Protein AF-A0A7J2HT95-F1 (afdb_monomer_lite)

Sequence (669 aa):
RRLGELGVVHLRRLGDEDARRFREAEAEKLRELEGLADRLIRLWRELSRLGAAGGEDAYRRYAEAKDEVDELRRRRAELQKLERTLAGLRAMGEEEIPAIGRLNELFSLLVIAPSRELKKLRELASRKNLIVRSAEISGDERLVHILGLSDELDEARLLLSSVYHQEISLPSDLPRRVEEALSRVRMELERVEGELRSLEEELERLRDRIIGFSREDSSRTRALEKLGEQALELCRGVSAEPTEGVEELDLEEASRLLEELSRDYRSIRRRIGEARRRREELERIIGVVGRLLEAGVEEVEAGEYENLCVISGRIEEGRIEDFERGVSGKPVASRIVRLGGGEAFLTIACLKEDSRWILNRLKVLGFEDLTQLFSRLGGDLHALSKRISMELEAAKAEEEAALAELEDFEKRNAARIAAIARTIRINLGIEEALMNTLRSEDLRIIQGWVSAEKIPLLREELEKLGRRFRGGLAYRLEEPSREEEAPTILRNPKLFKIFESIVAQYGWPGYREVDPTIISGILWTLMFGFMFPDFGQGLVIAGLGAFLAYRYRGRLLGMSSRKVGKLMIRLGVSAAIFGLLFGEFFLMEVRPLIPNLRPGWLEDPAGAVWLLKTAIFFGAAQIILGMAISTWNELRHGDRAEALLAHHGLAGIAAFLGFILTAFHFLGV

Foldseek 3Di:
DDDDDDDPPDPDDDDPVNVVVVVVVVVVVVVVVVVVVVVVVVVVVVVCVVDDPPQVVLVVVLVVLVVVLVVLVVVLVVLVVVLLQLVLCVQLVHFWDDDAAADDFKHKWKKKAFQVCVVVLVVVQVVDVKDWTWGDRDDRIIIIMIMDTNVCVVVNVVSCVVGDIDTDDDDPPADGTSVRSSVVSVVVSVVSVVSSVVSVVSSVVSCCVNPLWDQDDCPVLVVLVVLLVLLVVVCVLLVFDQDPDDDQDDLVRLSVVSVVLSVVLVVLVVLLVVLVVLLVVLVVVLVVLVLCVVLVAFWDDFQDDPFKGKWKWKAFQVCVVVLVVVCPPFPKDKDWGDSDPRMIIIIIIHTPVCVVVSVVVCVVRVTDTCRVVDVVQHIGSVSVSVVSVVVSVVSVVSSVVSVVVSNVSSVVCSNVSSSSSVNSVVVSVVVVQSSVWIDHPLDIDHDDDDDPVCVVVVVVVQVVVCVVVVNSDDDDDDDDDLPDQDDADDDDDPLQVLQCVVVCVVNDDGNLADDCSVVVLVLVLQVLLLVQQAQAVLVVQLVVLCCQQPPDQDDDPNHGSNSSSSSSNSNSVSSNVSNQQQQHHPNDGHQHPPPPHGGVLVVDPVSVVVSVVVVVVSVLVVLLVQLVSVLVSCVSSVVPVCQDPPCSHPVVSVVSVVVVVVVCVVVVD

Radius of gyration: 41.13 Å; chains: 1; bounding box: 86×92×130 Å

Structure (mmCIF, N/CA/C/O backbone):
data_AF-A0A7J2HT95-F1
#
_entry.id   AF-A0A7J2HT95-F1
#
loop_
_atom_site.group_PDB
_atom_site.id
_atom_site.type_symbol
_atom_site.label_atom_id
_atom_site.label_alt_id
_atom_site.label_comp_id
_atom_site.label_asym_id
_atom_site.label_entity_id
_atom_site.label_seq_id
_atom_site.pdbx_PDB_ins_code
_atom_site.Cartn_x
_atom_site.Cartn_y
_atom_site.Cartn_z
_atom_site.occupancy
_atom_site.B_iso_or_equiv
_atom_site.auth_seq_id
_atom_site.auth_comp_id
_atom_site.auth_asym_id
_atom_site.auth_atom_id
_atom_site.pdbx_PDB_model_num
ATOM 1 N N . ARG A 1 1 ? 5.882 -19.626 -60.947 1.00 32.81 1 ARG A N 1
ATOM 2 C CA . ARG A 1 1 ? 6.297 -19.159 -62.294 1.00 32.81 1 ARG A CA 1
ATOM 3 C C . ARG A 1 1 ? 5.896 -17.691 -62.421 1.00 32.81 1 ARG A C 1
ATOM 5 O O . ARG A 1 1 ? 4.701 -17.471 -62.473 1.00 32.81 1 ARG A O 1
ATOM 12 N N . ARG A 1 2 ? 6.910 -16.801 -62.462 1.00 34.69 2 ARG A N 1
ATOM 13 C CA . ARG A 1 2 ? 6.978 -15.430 -63.039 1.00 34.69 2 ARG A CA 1
ATOM 14 C C . ARG A 1 2 ? 5.943 -14.408 -62.523 1.00 34.69 2 ARG A C 1
ATOM 16 O O . ARG A 1 2 ? 4.760 -14.678 -62.595 1.00 34.69 2 ARG A O 1
ATOM 23 N N . LEU A 1 3 ? 6.293 -13.244 -61.975 1.00 27.34 3 LEU A N 1
ATOM 24 C CA . LEU A 1 3 ? 7.326 -12.230 -62.270 1.00 27.34 3 LEU A CA 1
ATOM 25 C C . LEU A 1 3 ? 7.582 -11.450 -60.950 1.00 27.34 3 LEU A C 1
ATOM 27 O O . LEU A 1 3 ? 6.640 -11.282 -60.192 1.00 27.34 3 LEU A O 1
ATOM 31 N N . GLY A 1 4 ? 8.764 -10.990 -60.530 1.00 44.38 4 GLY A N 1
ATOM 32 C CA . GLY A 1 4 ? 9.924 -10.570 -61.307 1.00 44.38 4 GLY A CA 1
ATOM 33 C C . GLY A 1 4 ? 9.640 -9.243 -62.005 1.00 44.38 4 GLY A C 1
ATOM 34 O O . GLY A 1 4 ? 9.372 -9.316 -63.190 1.00 44.38 4 GLY A O 1
ATOM 35 N N . GLU A 1 5 ? 9.648 -8.121 -61.263 1.00 43.22 5 GLU A N 1
ATOM 36 C CA . GLU A 1 5 ? 9.724 -6.698 -61.693 1.00 43.22 5 GLU A CA 1
ATOM 37 C C . GLU A 1 5 ? 8.781 -5.800 -60.869 1.00 43.22 5 GLU A C 1
ATOM 39 O O . GLU A 1 5 ? 7.568 -5.958 -60.939 1.00 43.22 5 GLU A O 1
ATOM 44 N N . LEU A 1 6 ? 9.371 -4.890 -60.079 1.00 35.16 6 LEU A N 1
ATOM 45 C CA . LEU A 1 6 ? 8.878 -3.603 -59.536 1.00 35.16 6 LEU A CA 1
ATOM 46 C C . LEU A 1 6 ? 9.606 -3.393 -58.199 1.00 35.16 6 LEU A C 1
ATOM 48 O O . LEU A 1 6 ? 9.402 -4.139 -57.254 1.00 35.16 6 LEU A O 1
ATOM 52 N N . GLY A 1 7 ? 10.497 -2.439 -58.004 1.00 29.12 7 GLY A N 1
ATOM 53 C CA . GLY A 1 7 ? 11.024 -1.374 -58.832 1.00 29.12 7 GLY A CA 1
ATOM 54 C C . GLY A 1 7 ? 12.010 -0.649 -57.920 1.00 29.12 7 GLY A C 1
ATOM 55 O O . GLY A 1 7 ? 11.750 -0.479 -56.729 1.00 29.12 7 GLY A O 1
ATOM 56 N N . VAL A 1 8 ? 13.172 -0.299 -58.456 1.00 33.28 8 VAL A N 1
ATOM 57 C CA . VAL A 1 8 ? 14.152 0.564 -57.794 1.00 33.28 8 VAL A CA 1
ATOM 58 C C . VAL A 1 8 ? 13.407 1.766 -57.208 1.00 33.28 8 VAL A C 1
ATOM 60 O O . VAL A 1 8 ? 12.756 2.498 -57.956 1.00 33.28 8 VAL A O 1
ATOM 63 N N . VAL A 1 9 ? 13.472 1.972 -55.887 1.00 30.22 9 VAL A N 1
ATOM 64 C CA . VAL A 1 9 ? 13.009 3.224 -55.275 1.00 30.22 9 VAL A CA 1
ATOM 65 C C . VAL A 1 9 ? 13.999 4.301 -55.702 1.00 30.22 9 VAL A C 1
ATOM 67 O O . VAL A 1 9 ? 14.981 4.593 -55.025 1.00 30.22 9 VAL A O 1
ATOM 70 N N . HIS A 1 10 ? 13.761 4.868 -56.881 1.00 32.03 10 HIS A N 1
ATOM 71 C CA . HIS A 1 10 ? 14.276 6.178 -57.215 1.00 32.03 10 HIS A CA 1
ATOM 72 C C . HIS A 1 10 ? 13.620 7.159 -56.248 1.00 32.03 10 HIS A C 1
ATOM 74 O O . HIS A 1 10 ? 12.401 7.331 -56.262 1.00 32.03 10 HIS A O 1
ATOM 80 N N . LEU A 1 11 ? 14.436 7.804 -55.414 1.00 34.25 11 LEU A N 1
ATOM 81 C CA . LEU A 1 11 ? 14.065 9.040 -54.736 1.00 34.25 11 LEU A CA 1
ATOM 82 C C . LEU A 1 11 ? 13.628 10.041 -55.813 1.00 34.25 11 LEU A C 1
ATOM 84 O O . LEU A 1 11 ? 14.453 10.692 -56.456 1.00 34.25 11 LEU A O 1
ATOM 88 N N . ARG A 1 12 ? 12.321 10.113 -56.069 1.00 34.81 12 ARG A N 1
ATOM 89 C CA . ARG A 1 12 ? 11.735 11.127 -56.938 1.00 34.81 12 ARG A CA 1
ATOM 90 C C . ARG A 1 12 ? 11.827 12.439 -56.163 1.00 34.81 12 ARG A C 1
ATOM 92 O O . ARG A 1 12 ? 11.296 12.534 -55.059 1.00 34.81 12 ARG A O 1
ATOM 99 N N . ARG A 1 13 ? 12.524 13.441 -56.713 1.00 41.00 13 ARG A N 1
ATOM 100 C CA . ARG A 1 13 ? 12.376 14.829 -56.246 1.00 41.00 13 ARG A CA 1
ATOM 101 C C . ARG A 1 13 ? 10.880 15.145 -56.241 1.00 41.00 13 ARG A C 1
ATOM 103 O O . ARG A 1 13 ? 10.217 14.838 -57.234 1.00 41.00 13 ARG A O 1
ATOM 110 N N . LEU A 1 14 ? 10.379 15.703 -55.133 1.00 41.69 14 LEU A N 1
ATOM 111 C CA . LEU A 1 14 ? 9.004 16.195 -55.041 1.00 41.69 14 LEU A CA 1
ATOM 112 C C . LEU A 1 14 ? 8.687 17.001 -56.306 1.00 41.69 14 LEU A C 1
ATOM 114 O O . LEU A 1 14 ? 9.443 17.907 -56.658 1.00 41.69 14 LEU A O 1
ATOM 118 N N . GLY A 1 15 ? 7.605 16.640 -56.995 1.00 49.97 15 GLY A N 1
ATOM 119 C CA . GLY A 1 15 ? 7.097 17.442 -58.100 1.00 49.97 15 GLY A CA 1
ATOM 120 C C . GLY A 1 15 ? 6.558 18.768 -57.572 1.00 49.97 15 GLY A C 1
ATOM 121 O O . GLY A 1 15 ? 6.066 18.840 -56.443 1.00 49.97 15 GLY A O 1
ATOM 122 N N . ASP A 1 16 ? 6.626 19.815 -58.393 1.00 51.06 16 ASP A N 1
ATOM 123 C CA . ASP A 1 16 ? 6.187 21.165 -58.018 1.00 51.06 16 ASP A CA 1
ATOM 124 C C . ASP A 1 16 ? 4.715 21.225 -57.558 1.00 51.06 16 ASP A C 1
ATOM 126 O O . ASP A 1 16 ? 4.348 22.113 -56.788 1.00 51.06 16 ASP A O 1
ATOM 130 N N . GLU A 1 17 ? 3.877 20.262 -57.960 1.00 51.84 17 GLU A N 1
ATOM 131 C CA . GLU A 1 17 ? 2.484 20.135 -57.506 1.00 51.84 17 GLU A CA 1
ATOM 132 C C . GLU A 1 17 ? 2.348 19.580 -56.075 1.00 51.84 17 GLU A C 1
ATOM 134 O O . GLU A 1 17 ? 1.542 20.093 -55.297 1.00 51.84 17 GLU A O 1
ATOM 139 N N . ASP A 1 18 ? 3.171 18.606 -55.673 1.00 46.97 18 ASP A N 1
ATOM 140 C CA . ASP A 1 18 ? 3.152 18.046 -54.311 1.00 46.97 18 ASP A CA 1
ATOM 141 C C . ASP A 1 18 ? 3.734 19.045 -53.298 1.00 46.97 18 ASP A C 1
ATOM 143 O O . ASP A 1 18 ? 3.215 19.209 -52.192 1.00 46.97 18 ASP A O 1
ATOM 147 N N . ALA A 1 19 ? 4.763 19.794 -53.711 1.00 49.88 19 ALA A N 1
ATOM 148 C CA . ALA A 1 19 ? 5.327 20.899 -52.936 1.00 49.88 19 ALA A CA 1
ATOM 149 C C . ALA A 1 19 ? 4.387 22.118 -52.854 1.00 49.88 19 ALA A C 1
ATOM 151 O O . ALA A 1 19 ? 4.539 22.944 -51.951 1.00 49.88 19 ALA A O 1
ATOM 152 N N . ARG A 1 20 ? 3.435 22.261 -53.789 1.00 51.84 20 ARG A N 1
ATOM 153 C CA . ARG A 1 20 ? 2.350 23.252 -53.706 1.00 51.84 20 ARG A CA 1
ATOM 154 C C . ARG A 1 20 ? 1.270 22.819 -52.724 1.00 51.84 20 ARG A C 1
ATOM 156 O O . ARG A 1 20 ? 0.924 23.622 -51.871 1.00 51.84 20 ARG A O 1
ATOM 163 N N . ARG A 1 21 ? 0.818 21.560 -52.759 1.00 51.47 21 ARG A N 1
ATOM 164 C CA . ARG A 1 21 ? -0.173 21.042 -51.794 1.00 51.47 21 ARG A CA 1
ATOM 165 C C . ARG A 1 21 ? 0.317 21.098 -50.346 1.00 51.47 21 ARG A C 1
ATOM 167 O O . ARG A 1 21 ? -0.454 21.460 -49.465 1.00 51.47 21 ARG A O 1
ATOM 174 N N . PHE A 1 22 ? 1.595 20.797 -50.100 1.00 47.25 22 PHE A N 1
ATOM 175 C CA . PHE A 1 22 ? 2.194 20.945 -48.766 1.00 47.25 22 PHE A CA 1
ATOM 176 C C . PHE A 1 22 ? 2.246 22.411 -48.317 1.00 47.25 22 PHE A C 1
ATOM 178 O O . PHE A 1 22 ? 1.883 22.711 -47.184 1.00 47.25 22 PHE A O 1
ATOM 185 N N . ARG A 1 23 ? 2.618 23.331 -49.221 1.00 50.62 23 ARG A N 1
ATOM 186 C CA . ARG A 1 23 ? 2.626 24.776 -48.943 1.00 50.62 23 ARG A CA 1
ATOM 187 C C . ARG A 1 23 ? 1.228 25.358 -48.752 1.00 50.62 23 ARG A C 1
ATOM 189 O O . ARG A 1 23 ? 1.071 26.268 -47.952 1.00 50.62 23 ARG A O 1
ATOM 196 N N . GLU A 1 24 ? 0.219 24.850 -49.453 1.00 55.06 24 GLU A N 1
ATOM 197 C CA . GLU A 1 24 ? -1.180 25.256 -49.277 1.00 55.06 24 GLU A CA 1
ATOM 198 C C . GLU A 1 24 ? -1.747 24.756 -47.943 1.00 55.06 24 GLU A C 1
ATOM 200 O O . GLU A 1 24 ? -2.372 25.541 -47.235 1.00 55.06 24 GLU A O 1
ATOM 205 N N . ALA A 1 25 ? -1.451 23.513 -47.545 1.00 51.25 25 ALA A N 1
ATOM 206 C CA . ALA A 1 25 ? -1.837 22.973 -46.239 1.00 51.25 25 ALA A CA 1
ATOM 207 C C . ALA A 1 25 ? -1.106 23.667 -45.072 1.00 51.25 25 ALA A C 1
ATOM 209 O O . ALA A 1 25 ? -1.718 23.956 -44.044 1.00 51.25 25 ALA A O 1
ATOM 210 N N . GLU A 1 26 ? 0.185 23.989 -45.225 1.00 45.78 26 GLU A N 1
ATOM 211 C CA . GLU A 1 26 ? 0.918 24.825 -44.264 1.00 45.78 26 GLU A CA 1
ATOM 212 C C . GLU A 1 26 ? 0.378 26.253 -44.223 1.00 45.78 26 GLU A C 1
ATOM 214 O O . GLU A 1 26 ? 0.256 26.803 -43.136 1.00 45.78 26 GLU A O 1
ATOM 219 N N . ALA A 1 27 ? 0.007 26.843 -45.364 1.00 51.50 27 ALA A N 1
ATOM 220 C CA . ALA A 1 27 ? -0.571 28.183 -45.423 1.00 51.50 27 ALA A CA 1
ATOM 221 C C . ALA A 1 27 ? -1.972 28.246 -44.799 1.00 51.50 27 ALA A C 1
ATOM 223 O O . ALA A 1 27 ? -2.313 29.244 -44.169 1.00 51.50 27 ALA A O 1
ATOM 224 N N . GLU A 1 28 ? -2.786 27.201 -44.945 1.00 53.28 28 GLU A N 1
ATOM 225 C CA . GLU A 1 28 ? -4.095 27.099 -44.297 1.00 53.28 28 GLU A CA 1
ATOM 226 C C . GLU A 1 28 ? -3.943 26.956 -42.778 1.00 53.28 28 GLU A C 1
ATOM 228 O O . GLU A 1 28 ? -4.583 27.686 -42.022 1.00 53.28 28 GLU A O 1
ATOM 233 N N . LYS A 1 29 ? -2.988 26.129 -42.334 1.00 44.75 29 LYS A N 1
ATOM 234 C CA . LYS A 1 29 ? -2.607 25.995 -40.923 1.00 44.75 29 LYS A CA 1
ATOM 235 C C . LYS A 1 29 ? -2.008 27.289 -40.361 1.00 44.75 29 LYS A C 1
ATOM 237 O O . LYS A 1 29 ? -2.295 27.644 -39.222 1.00 44.75 29 LYS A O 1
ATOM 242 N N . LEU A 1 30 ? -1.243 28.037 -41.163 1.00 48.22 30 LEU A N 1
ATOM 243 C CA . LEU A 1 30 ? -0.733 29.364 -40.805 1.00 48.22 30 LEU A CA 1
ATOM 244 C C . LEU A 1 30 ? -1.866 30.378 -40.655 1.00 48.22 30 LEU A C 1
ATOM 246 O O . LEU A 1 30 ? -1.858 31.126 -39.691 1.00 48.22 30 LEU A O 1
ATOM 250 N N . ARG A 1 31 ? -2.863 30.380 -41.549 1.00 55.09 31 ARG A N 1
ATOM 251 C CA . ARG A 1 31 ? -4.038 31.263 -41.437 1.00 55.09 31 ARG A CA 1
ATOM 252 C C . ARG A 1 31 ? -4.907 30.918 -40.233 1.00 55.09 31 ARG A C 1
ATOM 254 O O . ARG A 1 31 ? -5.478 31.811 -39.612 1.00 55.09 31 ARG A O 1
ATOM 261 N N . GLU A 1 32 ? -5.014 29.638 -39.884 1.00 54.09 32 GLU A N 1
ATOM 262 C CA . GLU A 1 32 ? -5.692 29.202 -38.661 1.00 54.09 32 GLU A CA 1
ATOM 263 C C . GLU A 1 32 ? -4.936 29.664 -37.408 1.00 54.09 32 GLU A C 1
ATOM 265 O O . GLU A 1 32 ? -5.552 30.168 -36.465 1.00 54.09 32 GLU A O 1
ATOM 270 N N . LEU A 1 33 ? -3.602 29.559 -37.426 1.00 44.00 33 LEU A N 1
ATOM 271 C CA . LEU A 1 33 ? -2.714 30.062 -36.378 1.00 44.00 33 LEU A CA 1
ATOM 272 C C . LEU A 1 33 ? -2.740 31.590 -36.286 1.00 44.00 33 LEU A C 1
ATOM 274 O O . LEU A 1 33 ? -2.789 32.106 -35.178 1.00 44.00 33 LEU A O 1
ATOM 278 N N . GLU A 1 34 ? -2.789 32.310 -37.405 1.00 48.91 34 GLU A N 1
ATOM 279 C CA . GLU A 1 34 ? -2.965 33.765 -37.457 1.00 48.91 34 GLU A CA 1
ATOM 280 C C . GLU A 1 34 ? -4.345 34.165 -36.934 1.00 48.91 34 GLU A C 1
ATOM 282 O O . GLU A 1 34 ? -4.452 35.087 -36.137 1.00 48.91 34 GLU A O 1
ATOM 287 N N . GLY A 1 35 ? -5.407 33.432 -37.281 1.00 57.75 35 GLY A N 1
ATOM 288 C CA . GLY A 1 35 ? -6.755 33.678 -36.765 1.00 57.75 35 GLY A CA 1
ATOM 289 C C . GLY A 1 35 ? -6.913 33.349 -35.275 1.00 57.75 35 GLY A C 1
ATOM 290 O O . GLY A 1 35 ? -7.730 33.958 -34.579 1.00 57.75 35 GLY A O 1
ATOM 291 N N . LEU A 1 36 ? -6.157 32.379 -34.757 1.00 49.19 36 LEU A N 1
ATOM 292 C CA . LEU A 1 36 ? -6.062 32.090 -33.324 1.00 49.19 36 LEU A CA 1
ATOM 293 C C . LEU A 1 36 ? -5.195 33.121 -32.604 1.00 49.19 36 LEU A C 1
ATOM 295 O O . LEU A 1 36 ? -5.613 33.602 -31.555 1.00 49.19 36 LEU A O 1
ATOM 299 N N . ALA A 1 37 ? -4.058 33.507 -33.182 1.00 43.53 37 ALA A N 1
ATOM 300 C CA . ALA A 1 37 ? -3.187 34.557 -32.675 1.00 43.53 37 ALA A CA 1
ATOM 301 C C . ALA A 1 37 ? -3.928 35.891 -32.628 1.00 43.53 37 ALA A C 1
ATOM 303 O O . ALA A 1 37 ? -3.907 36.539 -31.599 1.00 43.53 37 ALA A O 1
ATOM 304 N N . ASP A 1 38 ? -4.694 36.259 -33.651 1.00 52.25 38 ASP A N 1
ATOM 305 C CA . ASP A 1 38 ? -5.500 37.481 -33.668 1.00 52.25 38 ASP A CA 1
ATOM 306 C C . ASP A 1 38 ? -6.632 37.472 -32.640 1.00 52.25 38 ASP A C 1
ATOM 308 O O . ASP A 1 38 ? -7.014 38.532 -32.138 1.00 52.25 38 ASP A O 1
ATOM 312 N N . ARG A 1 39 ? -7.199 36.299 -32.328 1.00 54.44 39 ARG A N 1
ATOM 313 C CA . ARG A 1 39 ? -8.204 36.146 -31.264 1.00 54.44 39 ARG A CA 1
ATOM 314 C C . ARG A 1 39 ? -7.566 36.213 -29.882 1.00 54.44 39 ARG A C 1
ATOM 316 O O . ARG A 1 39 ? -8.100 36.903 -29.024 1.00 54.44 39 ARG A O 1
ATOM 323 N N . LEU A 1 40 ? -6.410 35.578 -29.698 1.00 46.56 40 LEU A N 1
ATOM 324 C CA . LEU A 1 40 ? -5.595 35.660 -28.484 1.00 46.56 40 LEU A CA 1
ATOM 325 C C . LEU A 1 40 ? -5.057 37.070 -28.258 1.00 46.56 40 LEU A C 1
ATOM 327 O O . LEU A 1 40 ? -5.113 37.550 -27.142 1.00 46.56 40 LEU A O 1
ATOM 331 N N . ILE A 1 41 ? -4.611 37.760 -29.303 1.00 49.78 41 ILE A N 1
ATOM 332 C CA . ILE A 1 41 ? -4.126 39.141 -29.269 1.00 49.78 41 ILE A CA 1
ATOM 333 C C . ILE A 1 41 ? -5.286 40.103 -29.017 1.00 49.78 41 ILE A C 1
ATOM 335 O O . ILE A 1 41 ? -5.093 41.102 -28.332 1.00 49.78 41 ILE A O 1
ATOM 339 N N . ARG A 1 42 ? -6.494 39.832 -29.529 1.00 48.28 42 ARG A N 1
ATOM 340 C CA . ARG A 1 42 ? -7.694 40.617 -29.191 1.00 48.28 42 ARG A CA 1
ATOM 341 C C . ARG A 1 42 ? -8.119 40.415 -27.741 1.00 48.28 42 ARG A C 1
ATOM 343 O O . ARG A 1 42 ? -8.266 41.414 -27.049 1.00 48.28 42 ARG A O 1
ATOM 350 N N . LEU A 1 43 ? -8.216 39.169 -27.277 1.00 48.94 43 LEU A N 1
ATOM 351 C CA . LEU A 1 43 ? -8.476 38.833 -25.872 1.00 48.94 43 LEU A CA 1
ATOM 352 C C . LEU A 1 43 ? -7.414 39.437 -24.954 1.00 48.94 43 LEU A C 1
ATOM 354 O O . LEU A 1 43 ? -7.744 40.074 -23.964 1.00 48.94 43 LEU A O 1
ATOM 358 N N . TRP A 1 44 ? -6.143 39.309 -25.326 1.00 46.06 44 TRP A N 1
ATOM 359 C CA . TRP A 1 44 ? -5.022 39.888 -24.603 1.00 46.06 44 TRP A CA 1
ATOM 360 C C . TRP A 1 44 ? -5.094 41.412 -24.610 1.00 46.06 44 TRP A C 1
ATOM 362 O O . TRP A 1 44 ? -5.020 41.986 -23.545 1.00 46.06 44 TRP A O 1
ATOM 372 N N . ARG A 1 45 ? -5.360 42.094 -25.734 1.00 45.06 45 ARG A N 1
ATOM 373 C CA . ARG A 1 45 ? -5.535 43.564 -25.763 1.00 45.06 45 ARG A CA 1
ATOM 374 C C . ARG A 1 45 ? -6.753 44.046 -24.977 1.00 45.06 45 ARG A C 1
ATOM 376 O O . ARG A 1 45 ? -6.696 45.138 -24.415 1.00 45.06 45 ARG A O 1
ATOM 383 N N . GLU A 1 46 ? -7.847 43.290 -24.962 1.00 45.88 46 GLU A N 1
ATOM 384 C CA . GLU A 1 46 ? -9.033 43.590 -24.150 1.00 45.88 46 GLU A CA 1
ATOM 385 C C . GLU A 1 46 ? -8.734 43.419 -22.652 1.00 45.88 46 GLU A C 1
ATOM 387 O O . GLU A 1 46 ? -9.102 44.290 -21.865 1.00 45.88 46 GLU A O 1
ATOM 392 N N . LEU A 1 47 ? -7.956 42.398 -22.278 1.00 42.69 47 LEU A N 1
ATOM 393 C CA . LEU A 1 47 ? -7.442 42.180 -20.919 1.00 42.69 47 LEU A CA 1
ATOM 394 C C . LEU A 1 47 ? -6.371 43.218 -20.517 1.00 42.69 47 LEU A C 1
ATOM 396 O O . LEU A 1 47 ? -6.405 43.753 -19.412 1.00 42.69 47 LEU A O 1
ATOM 400 N N . SER A 1 48 ? -5.457 43.587 -21.419 1.00 39.09 48 SER A N 1
ATOM 401 C CA . SER A 1 48 ? -4.395 44.580 -21.197 1.00 39.09 48 SER A CA 1
ATOM 402 C C . SER A 1 48 ? -4.951 45.994 -21.042 1.00 39.09 48 SER A C 1
ATOM 404 O O . SER A 1 48 ? -4.410 46.782 -20.265 1.00 39.09 48 SER A O 1
ATOM 406 N N . ARG A 1 49 ? -6.050 46.323 -21.739 1.00 41.41 49 ARG A N 1
ATOM 407 C CA . ARG A 1 49 ? -6.760 47.604 -21.584 1.00 41.41 49 ARG A CA 1
ATOM 408 C C . ARG A 1 49 ? -7.402 47.772 -20.208 1.00 41.41 49 ARG A C 1
ATOM 410 O O . ARG A 1 49 ? -7.592 48.910 -19.793 1.00 41.41 49 ARG A O 1
ATOM 417 N N . LEU A 1 50 ? -7.710 46.675 -19.517 1.00 40.91 50 LEU A N 1
ATOM 418 C CA . LEU A 1 50 ? -8.278 46.692 -18.170 1.00 40.91 50 LEU A CA 1
ATOM 419 C C . LEU A 1 50 ? -7.218 46.697 -17.054 1.00 40.91 50 LEU A C 1
ATOM 421 O O . LEU A 1 50 ? -7.598 46.888 -15.902 1.00 40.91 50 LEU A O 1
ATOM 425 N N . GLY A 1 51 ? -5.910 46.571 -17.345 1.00 49.34 51 GLY A N 1
ATOM 426 C CA . GLY A 1 51 ? -4.941 46.542 -16.241 1.00 49.34 51 GLY A CA 1
ATOM 427 C C . GLY A 1 51 ? -3.432 46.458 -16.485 1.00 49.34 51 GLY A C 1
ATOM 428 O O . GLY A 1 51 ? -2.745 46.147 -15.518 1.00 49.34 51 GLY A O 1
ATOM 429 N N . ALA A 1 52 ? -2.843 46.713 -17.664 1.00 41.25 52 ALA A N 1
ATOM 430 C CA . ALA A 1 52 ? -1.377 46.580 -17.756 1.00 41.25 52 ALA A CA 1
ATOM 431 C C . ALA A 1 52 ? -0.682 47.445 -18.817 1.00 41.25 52 ALA A C 1
ATOM 433 O O . ALA A 1 52 ? -0.431 47.005 -19.933 1.00 41.25 52 ALA A O 1
ATOM 434 N N . ALA A 1 53 ? -0.232 48.631 -18.403 1.00 41.34 53 ALA A N 1
ATOM 435 C CA . ALA A 1 53 ? 0.934 49.297 -18.995 1.00 41.34 53 ALA A CA 1
ATOM 436 C C . ALA A 1 53 ? 2.248 48.967 -18.238 1.00 41.34 53 ALA A C 1
ATOM 438 O O . ALA A 1 53 ? 3.256 49.621 -18.466 1.00 41.34 53 ALA A O 1
ATOM 439 N N . GLY A 1 54 ? 2.248 47.979 -17.325 1.00 47.19 54 GLY A N 1
ATOM 440 C CA . GLY A 1 54 ? 3.399 47.646 -16.461 1.00 47.19 54 GLY A CA 1
ATOM 441 C C . GLY A 1 54 ? 3.780 46.159 -16.384 1.00 47.19 54 GLY A C 1
ATOM 442 O O . GLY A 1 54 ? 4.530 45.778 -15.490 1.00 47.19 54 GLY A O 1
ATOM 443 N N . GLY A 1 55 ? 3.241 45.305 -17.265 1.00 51.59 55 GLY A N 1
ATOM 444 C CA . GLY A 1 55 ? 3.448 43.846 -17.221 1.00 51.59 55 GLY A CA 1
ATOM 445 C C . GLY A 1 55 ? 4.758 43.351 -17.850 1.00 51.59 55 GLY A C 1
ATOM 446 O O . GLY A 1 55 ? 5.313 42.359 -17.383 1.00 51.59 55 GLY A O 1
ATOM 447 N N . GLU A 1 56 ? 5.286 44.043 -18.867 1.00 50.47 56 GLU A N 1
ATOM 448 C CA . GLU A 1 56 ? 6.548 43.653 -19.525 1.00 50.47 56 GLU A CA 1
ATOM 449 C C . GLU A 1 56 ? 7.761 43.801 -18.595 1.00 50.47 56 GLU A C 1
ATOM 451 O O . GLU A 1 56 ? 8.603 42.902 -18.538 1.00 50.47 56 GLU A O 1
ATOM 456 N N . ASP A 1 57 ? 7.820 44.881 -17.812 1.00 54.78 57 ASP A N 1
ATOM 457 C CA . ASP A 1 57 ? 8.901 45.109 -16.846 1.00 54.78 57 ASP A CA 1
ATOM 458 C C . ASP A 1 57 ? 8.840 44.116 -15.675 1.00 54.78 57 ASP A C 1
ATOM 460 O O . ASP A 1 57 ? 9.871 43.635 -15.205 1.00 54.78 57 ASP A O 1
ATOM 464 N N . ALA A 1 58 ? 7.631 43.747 -15.238 1.00 57.84 58 ALA A N 1
ATOM 465 C CA . ALA A 1 58 ? 7.439 42.773 -14.167 1.00 57.84 58 ALA A CA 1
ATOM 466 C C . ALA A 1 58 ? 7.875 41.360 -14.591 1.00 57.84 58 ALA A C 1
ATOM 468 O O . ALA A 1 58 ? 8.553 40.682 -13.823 1.00 57.84 58 ALA A O 1
ATOM 469 N N . TYR A 1 59 ? 7.546 40.928 -15.815 1.00 52.44 59 TYR A N 1
ATOM 470 C CA . TYR A 1 59 ? 7.976 39.624 -16.333 1.00 52.44 59 TYR A CA 1
ATOM 471 C C . TYR A 1 59 ? 9.493 39.543 -16.527 1.00 52.44 59 TYR A C 1
ATOM 473 O O . TYR A 1 59 ? 10.100 38.529 -16.182 1.00 52.44 59 TYR A O 1
ATOM 481 N N . ARG A 1 60 ? 10.121 40.619 -17.022 1.00 61.38 60 ARG A N 1
ATOM 482 C CA . ARG A 1 60 ? 11.583 40.688 -17.135 1.00 61.38 60 ARG A CA 1
ATOM 483 C C . ARG A 1 60 ? 12.248 40.550 -15.763 1.00 61.38 60 ARG A C 1
ATOM 485 O O . ARG A 1 60 ? 13.111 39.694 -15.604 1.00 61.38 60 ARG A O 1
ATOM 492 N N . ARG A 1 61 ? 11.765 41.295 -14.760 1.00 80.00 61 ARG A N 1
ATOM 493 C CA . ARG A 1 61 ? 12.268 41.186 -13.382 1.00 80.00 61 ARG A CA 1
ATOM 494 C C . ARG A 1 61 ? 12.009 39.805 -12.772 1.00 80.00 61 ARG A C 1
ATOM 496 O O . ARG A 1 61 ? 12.845 39.315 -12.028 1.00 80.00 61 ARG A O 1
ATOM 503 N N . TYR A 1 62 ? 10.890 39.158 -13.097 1.00 69.56 62 TYR A N 1
ATOM 504 C CA . TYR A 1 62 ? 10.598 37.795 -12.643 1.00 69.56 62 TYR A CA 1
ATOM 505 C C . TYR A 1 62 ? 11.581 36.766 -13.212 1.00 69.56 62 TYR A C 1
ATOM 507 O O . TYR A 1 62 ? 12.037 35.897 -12.475 1.00 69.56 62 TYR A O 1
ATOM 515 N N . ALA A 1 63 ? 11.925 36.860 -14.500 1.00 60.31 63 ALA A N 1
ATOM 516 C CA . ALA A 1 63 ? 12.925 35.983 -15.106 1.00 60.31 63 ALA A CA 1
ATOM 517 C C . ALA A 1 63 ? 14.313 36.193 -14.475 1.00 60.31 63 ALA A C 1
ATOM 519 O O . ALA A 1 63 ? 14.939 35.224 -14.060 1.00 60.31 63 ALA A O 1
ATOM 520 N N . GLU A 1 64 ? 14.732 37.452 -14.307 1.00 73.75 64 GLU A N 1
ATOM 521 C CA . GLU A 1 64 ? 16.001 37.811 -13.655 1.00 73.75 64 GLU A CA 1
ATOM 522 C C . GLU A 1 64 ? 16.062 37.314 -12.200 1.00 73.75 64 GLU A C 1
ATOM 524 O O . GLU A 1 64 ? 17.006 36.630 -11.817 1.00 73.75 64 GLU A O 1
ATOM 529 N N . ALA A 1 65 ? 15.019 37.568 -11.402 1.00 78.88 65 ALA A N 1
ATOM 530 C CA . ALA A 1 65 ? 14.953 37.119 -10.010 1.00 78.88 65 ALA A CA 1
ATOM 531 C C . ALA A 1 65 ? 14.911 35.585 -9.887 1.00 78.88 65 ALA A C 1
ATOM 533 O O . ALA A 1 65 ? 15.410 35.022 -8.914 1.00 78.88 65 ALA A O 1
ATOM 534 N N . LYS A 1 66 ? 14.328 34.884 -10.867 1.00 72.38 66 LYS A N 1
ATOM 535 C CA . LYS A 1 66 ? 14.312 33.418 -10.898 1.00 72.38 66 LYS A CA 1
ATOM 536 C C . LYS A 1 66 ? 15.712 32.859 -11.148 1.00 72.38 66 LYS A C 1
ATOM 538 O O . LYS A 1 66 ? 16.114 31.931 -10.448 1.00 72.38 66 LYS A O 1
ATOM 543 N N . ASP A 1 67 ? 16.442 33.442 -12.092 1.00 69.38 67 ASP A N 1
ATOM 544 C CA . ASP A 1 67 ? 17.824 33.059 -12.375 1.00 69.38 67 ASP A CA 1
ATOM 545 C C . ASP A 1 67 ? 18.732 33.336 -11.156 1.00 69.38 67 ASP A C 1
ATOM 547 O O . ASP A 1 67 ? 19.520 32.470 -10.771 1.00 69.38 67 ASP A O 1
ATOM 551 N N . GLU A 1 68 ? 18.545 34.476 -10.472 1.00 82.69 68 GLU A N 1
ATOM 552 C CA . GLU A 1 68 ? 19.229 34.810 -9.208 1.00 82.69 68 GLU A CA 1
ATOM 553 C C . GLU A 1 68 ? 18.939 33.775 -8.099 1.00 82.69 68 GLU A C 1
ATOM 555 O O . GLU A 1 68 ? 19.848 33.330 -7.392 1.00 82.69 68 GLU A O 1
ATOM 560 N N . VAL A 1 69 ? 17.683 33.332 -7.956 1.00 81.06 69 VAL A N 1
ATOM 561 C CA . VAL A 1 69 ? 17.303 32.292 -6.980 1.00 81.06 69 VAL A CA 1
ATOM 562 C C . VAL A 1 69 ? 17.950 30.949 -7.303 1.00 81.06 69 VAL A C 1
ATOM 564 O O . VAL A 1 69 ? 18.425 30.264 -6.392 1.00 81.06 69 VAL A O 1
ATOM 567 N N . ASP A 1 70 ? 17.990 30.552 -8.573 1.00 70.75 70 ASP A N 1
ATOM 568 C CA . ASP A 1 70 ? 18.612 29.292 -8.978 1.00 70.75 70 ASP A CA 1
ATOM 569 C C . ASP A 1 70 ? 20.133 29.308 -8.740 1.00 70.75 70 ASP A C 1
ATOM 571 O O . ASP A 1 70 ? 20.698 28.298 -8.302 1.00 70.75 70 ASP A O 1
ATOM 575 N N . GLU A 1 71 ? 20.794 30.452 -8.933 1.00 82.25 71 GLU A N 1
ATOM 576 C CA . GLU A 1 71 ? 22.208 30.644 -8.592 1.00 82.25 71 GLU A CA 1
ATOM 577 C C . GLU A 1 71 ? 22.447 30.562 -7.075 1.00 82.25 71 GLU A C 1
ATOM 579 O O . GLU A 1 71 ? 23.292 29.784 -6.612 1.00 82.25 71 GLU A O 1
ATOM 584 N N . LEU A 1 72 ? 21.648 31.273 -6.274 1.00 86.50 72 LEU A N 1
ATOM 585 C CA . LEU A 1 72 ? 21.758 31.244 -4.814 1.00 86.50 72 LEU A CA 1
ATOM 586 C C . LEU A 1 72 ? 21.442 29.862 -4.225 1.00 86.50 72 LEU A C 1
ATOM 588 O O . LEU A 1 72 ? 22.068 29.453 -3.246 1.00 86.50 72 LEU A O 1
ATOM 592 N N . ARG A 1 73 ? 20.523 29.092 -4.824 1.00 82.00 73 ARG A N 1
ATOM 593 C CA . ARG A 1 73 ? 20.242 27.701 -4.418 1.00 82.00 73 ARG A CA 1
ATOM 594 C C . ARG A 1 73 ? 21.437 26.786 -4.643 1.00 82.00 73 ARG A C 1
ATOM 596 O O . ARG A 1 73 ? 21.752 25.984 -3.760 1.00 82.00 73 ARG A O 1
ATOM 603 N N . ARG A 1 74 ? 22.125 26.917 -5.784 1.00 79.81 74 ARG A N 1
ATOM 604 C CA . ARG A 1 74 ? 23.379 26.184 -6.040 1.00 79.81 74 ARG A CA 1
ATOM 605 C C . ARG A 1 74 ? 24.431 26.564 -5.004 1.00 79.81 74 ARG A C 1
ATOM 607 O O . ARG A 1 74 ? 25.011 25.677 -4.378 1.00 79.81 74 ARG A O 1
ATOM 614 N N . ARG A 1 75 ? 24.592 27.863 -4.734 1.00 84.81 75 ARG A N 1
ATOM 615 C CA . ARG A 1 75 ? 25.543 28.361 -3.733 1.00 84.81 75 ARG A CA 1
ATOM 616 C C . ARG A 1 75 ? 25.230 27.868 -2.318 1.00 84.81 75 ARG A C 1
ATOM 618 O O . ARG A 1 75 ? 26.132 27.447 -1.598 1.00 84.81 75 ARG A O 1
ATOM 625 N N . ARG A 1 76 ? 23.955 27.849 -1.923 1.00 88.69 76 ARG A N 1
ATOM 626 C CA . ARG A 1 76 ? 23.499 27.291 -0.640 1.00 88.69 76 ARG A CA 1
ATOM 627 C C . ARG A 1 76 ? 23.860 25.812 -0.516 1.00 88.69 76 ARG A C 1
ATOM 629 O O . ARG A 1 76 ? 24.358 25.402 0.528 1.00 88.69 76 ARG A O 1
ATOM 636 N N . ALA A 1 77 ? 23.636 25.017 -1.563 1.00 78.75 77 ALA A N 1
ATOM 637 C CA . ALA A 1 77 ? 23.971 23.594 -1.558 1.00 78.75 77 ALA A CA 1
ATOM 638 C C . ALA A 1 77 ? 25.486 23.358 -1.395 1.00 78.75 77 ALA A C 1
ATOM 640 O O . ALA A 1 77 ? 25.894 22.482 -0.629 1.00 78.75 77 ALA A O 1
ATOM 641 N N . GLU A 1 78 ? 26.320 24.171 -2.053 1.00 83.31 78 GLU A N 1
ATOM 642 C CA . GLU A 1 78 ? 27.777 24.156 -1.865 1.00 83.31 78 GLU A CA 1
ATOM 643 C C . GLU A 1 78 ? 28.172 24.486 -0.419 1.00 83.31 78 GLU A C 1
ATOM 645 O O . GLU A 1 78 ? 28.931 23.738 0.201 1.00 83.31 78 GLU A O 1
ATOM 650 N N . LEU A 1 79 ? 27.621 25.566 0.147 1.00 86.19 79 LEU A N 1
ATOM 651 C CA . LEU A 1 79 ? 27.905 26.001 1.518 1.00 86.19 79 LEU A CA 1
ATOM 652 C C . LEU A 1 79 ? 27.439 24.976 2.561 1.00 86.19 79 LEU A C 1
ATOM 654 O O . LEU A 1 79 ? 28.175 24.695 3.503 1.00 86.19 79 LEU A O 1
ATOM 658 N N . GLN A 1 80 ? 26.277 24.344 2.375 1.00 85.25 80 GLN A N 1
ATOM 659 C CA . GLN A 1 80 ? 25.799 23.265 3.249 1.00 85.25 80 GLN A CA 1
ATOM 660 C C . GLN A 1 80 ? 26.704 22.032 3.186 1.00 85.25 80 GLN A C 1
ATOM 662 O O . GLN A 1 80 ? 26.975 21.403 4.211 1.00 85.25 80 GLN A O 1
ATOM 667 N N . LYS A 1 81 ? 27.200 21.679 1.995 1.00 82.69 81 LYS A N 1
ATOM 668 C CA . LYS A 1 81 ? 28.164 20.582 1.834 1.00 82.69 81 LYS A CA 1
ATOM 669 C C . LYS A 1 81 ? 29.482 20.894 2.551 1.00 82.69 81 LYS A C 1
ATOM 671 O O . LYS A 1 81 ? 30.046 20.015 3.209 1.00 82.69 81 LYS A O 1
ATOM 676 N N . LEU A 1 82 ? 29.952 22.139 2.469 1.00 85.81 82 LEU A N 1
ATOM 677 C CA . LEU A 1 82 ? 31.137 22.607 3.189 1.00 85.81 82 LEU A CA 1
ATOM 678 C C . LEU A 1 82 ? 30.925 22.606 4.703 1.00 85.81 82 LEU A C 1
ATOM 680 O O . LEU A 1 82 ? 31.766 22.075 5.424 1.00 85.81 82 LEU A O 1
ATOM 684 N N . GLU A 1 83 ? 29.791 23.115 5.187 1.00 86.62 83 GLU A N 1
ATOM 685 C CA . GLU A 1 83 ? 29.455 23.120 6.613 1.00 86.62 83 GLU A CA 1
ATOM 686 C C . GLU A 1 83 ? 29.453 21.698 7.180 1.00 86.62 83 GLU A C 1
ATOM 688 O O . GLU A 1 83 ? 30.096 21.431 8.192 1.00 86.62 83 GLU A O 1
ATOM 693 N N . ARG A 1 84 ? 28.793 20.762 6.489 1.00 84.19 84 ARG A N 1
ATOM 694 C CA . ARG A 1 84 ? 28.761 19.339 6.853 1.00 84.19 84 ARG A CA 1
ATOM 695 C C . ARG A 1 84 ? 30.156 18.724 6.924 1.00 84.19 84 ARG A C 1
ATOM 697 O O . ARG A 1 84 ? 30.459 17.995 7.866 1.00 84.19 84 ARG A O 1
ATOM 704 N N . THR A 1 85 ? 31.010 19.041 5.953 1.00 83.38 85 THR A N 1
ATOM 705 C CA . THR A 1 85 ? 32.395 18.551 5.913 1.00 83.38 85 THR A CA 1
ATOM 706 C C . THR A 1 85 ? 33.204 19.094 7.090 1.00 83.38 85 THR A C 1
ATOM 708 O O . THR A 1 85 ? 33.849 18.330 7.804 1.00 83.38 85 THR A O 1
ATOM 711 N N . LEU A 1 86 ? 33.137 20.402 7.341 1.00 84.62 86 LEU A N 1
ATOM 712 C CA . LEU A 1 86 ? 33.874 21.042 8.428 1.00 84.62 86 LEU A CA 1
ATOM 713 C C . LEU A 1 86 ? 33.342 20.626 9.812 1.00 84.62 86 LEU A C 1
ATOM 715 O O . LEU A 1 86 ? 34.119 20.436 10.746 1.00 84.62 86 LEU A O 1
ATOM 719 N N . ALA A 1 87 ? 32.031 20.417 9.951 1.00 84.25 87 ALA A N 1
ATOM 720 C CA . ALA A 1 87 ? 31.421 19.906 11.176 1.00 84.25 87 ALA A CA 1
ATOM 721 C C . ALA A 1 87 ? 31.857 18.459 11.448 1.00 84.25 87 ALA A C 1
ATOM 723 O O . ALA A 1 87 ? 32.149 18.113 12.593 1.00 84.25 87 ALA A O 1
ATOM 724 N N . GLY A 1 88 ? 31.967 17.644 10.393 1.00 83.12 88 GLY A N 1
ATOM 725 C CA . GLY A 1 88 ? 32.536 16.301 10.459 1.00 83.12 88 GLY A CA 1
ATOM 726 C C . GLY A 1 88 ? 34.008 16.308 10.881 1.00 83.12 88 GLY A C 1
ATOM 727 O O . GLY A 1 88 ? 34.385 15.523 11.746 1.00 83.12 88 GLY A O 1
ATOM 728 N N . LEU A 1 89 ? 34.827 17.220 10.346 1.00 84.06 89 LEU A N 1
ATOM 729 C CA . LEU A 1 89 ? 36.227 17.393 10.767 1.00 84.06 89 LEU A CA 1
ATOM 730 C C . LEU A 1 89 ? 36.334 17.769 12.250 1.00 84.06 89 LEU A C 1
ATOM 732 O O . LEU A 1 89 ? 37.095 17.150 12.991 1.00 84.06 89 LEU A O 1
ATOM 736 N N . ARG A 1 90 ? 35.492 18.700 12.717 1.00 83.69 90 ARG A N 1
ATOM 737 C CA . ARG A 1 90 ? 35.414 19.055 14.142 1.00 83.69 90 ARG A CA 1
ATOM 738 C C . ARG A 1 90 ? 35.015 17.858 15.007 1.00 83.69 90 ARG A C 1
ATOM 740 O O . ARG A 1 90 ? 35.578 17.655 16.076 1.00 83.69 90 ARG A O 1
ATOM 747 N N . ALA A 1 91 ? 34.052 17.054 14.557 1.00 82.12 91 ALA A N 1
ATOM 748 C CA . ALA A 1 91 ? 33.620 15.849 15.263 1.00 82.12 91 ALA A CA 1
ATOM 749 C C . ALA A 1 91 ? 34.699 14.747 15.295 1.00 82.12 91 ALA A C 1
ATOM 751 O O . ALA A 1 91 ? 34.681 13.917 16.200 1.00 82.12 91 ALA A O 1
ATOM 752 N N . MET A 1 92 ? 35.657 14.756 14.357 1.00 81.75 92 MET A N 1
ATOM 753 C CA . MET A 1 92 ? 36.865 13.919 14.416 1.00 81.75 92 MET A CA 1
ATOM 754 C C . MET A 1 92 ? 37.938 14.451 15.380 1.00 81.75 92 MET A C 1
ATOM 756 O O . MET A 1 92 ? 38.912 13.743 15.630 1.00 81.75 92 MET A O 1
ATOM 760 N N . GLY A 1 93 ? 37.767 15.657 15.935 1.00 79.12 93 GLY A N 1
ATOM 761 C CA . GLY A 1 93 ? 38.734 16.299 16.827 1.00 79.12 93 GLY A CA 1
ATOM 762 C C . GLY A 1 93 ? 39.858 17.054 16.111 1.00 79.12 93 GLY A C 1
ATOM 763 O O . GLY A 1 93 ? 40.878 17.327 16.735 1.00 79.12 93 GLY A O 1
ATOM 764 N N . GLU A 1 94 ? 39.701 17.380 14.824 1.00 80.38 94 GLU A N 1
ATOM 765 C CA . GLU A 1 94 ? 40.678 18.180 14.073 1.00 80.38 94 GLU A CA 1
ATOM 766 C C . GLU A 1 94 ? 40.487 19.681 14.374 1.00 80.38 94 GLU A C 1
ATOM 768 O O . GLU A 1 94 ? 39.404 20.235 14.163 1.00 80.38 94 GLU A O 1
ATOM 773 N N . GLU A 1 95 ? 41.535 20.349 14.868 1.00 77.94 95 GLU A N 1
ATOM 774 C CA . GLU A 1 95 ? 41.525 21.797 15.154 1.00 77.94 95 GLU A CA 1
ATOM 775 C C . GLU A 1 95 ? 41.859 22.646 13.909 1.00 77.94 95 GLU A C 1
ATOM 777 O O . GLU A 1 95 ? 41.355 23.764 13.742 1.00 77.94 95 GLU A O 1
ATOM 782 N N . GLU A 1 96 ? 42.662 22.096 12.993 1.00 83.50 96 GLU A N 1
ATOM 783 C CA . GLU A 1 96 ? 43.063 22.717 11.726 1.00 83.50 96 GLU A CA 1
ATOM 784 C C . GLU A 1 96 ? 42.562 21.903 10.527 1.00 83.50 96 GLU A C 1
ATOM 786 O O . GLU A 1 96 ? 42.433 20.682 10.594 1.00 83.50 96 GLU A O 1
ATOM 791 N N . ILE A 1 97 ? 42.252 22.581 9.416 1.00 79.75 97 ILE A N 1
ATOM 792 C CA . ILE A 1 97 ? 41.827 21.911 8.185 1.00 79.75 97 ILE A CA 1
ATOM 793 C C . ILE A 1 97 ? 43.020 21.116 7.632 1.00 79.75 97 ILE A C 1
ATOM 795 O O . ILE A 1 97 ? 44.053 21.718 7.318 1.00 79.75 97 ILE A O 1
ATOM 799 N N . PRO A 1 98 ? 42.899 19.788 7.463 1.00 76.81 98 PRO A N 1
ATOM 800 C CA . PRO A 1 98 ? 43.993 18.984 6.946 1.00 76.81 98 PRO A CA 1
ATOM 801 C C . PRO A 1 98 ? 44.264 19.350 5.485 1.00 76.81 98 PRO A C 1
ATOM 803 O O . PRO A 1 98 ? 43.341 19.520 4.687 1.00 76.81 98 PRO A O 1
ATOM 806 N N . ALA A 1 99 ? 45.540 19.431 5.109 1.00 77.50 99 ALA A N 1
ATOM 807 C CA . ALA A 1 99 ? 45.914 19.575 3.709 1.00 77.50 99 ALA A CA 1
ATOM 808 C C . ALA A 1 99 ? 45.476 18.314 2.941 1.00 77.50 99 ALA A C 1
ATOM 810 O O . ALA A 1 99 ? 45.796 17.201 3.355 1.00 77.50 99 ALA A O 1
ATOM 811 N N . ILE A 1 100 ? 44.705 18.484 1.864 1.00 77.06 100 ILE A N 1
ATOM 812 C CA . ILE A 1 100 ? 44.119 17.387 1.076 1.00 77.06 100 ILE A CA 1
ATOM 813 C C . ILE A 1 100 ? 44.983 17.128 -0.159 1.00 77.06 100 ILE A C 1
ATOM 815 O O . ILE A 1 100 ? 45.413 18.063 -0.832 1.00 77.06 100 ILE A O 1
ATOM 819 N N . GLY A 1 101 ? 45.202 15.855 -0.477 1.00 75.81 101 GLY A N 1
ATOM 820 C CA . GLY A 1 101 ? 45.992 15.397 -1.615 1.00 75.81 101 GLY A CA 1
ATOM 821 C C . GLY A 1 101 ? 47.335 14.797 -1.201 1.00 75.81 101 GLY A C 1
ATOM 822 O O . GLY A 1 101 ? 47.508 14.331 -0.074 1.00 75.81 101 GLY A O 1
ATOM 823 N N . ARG A 1 102 ? 48.286 14.768 -2.141 1.00 78.38 102 ARG A N 1
ATOM 824 C CA . ARG A 1 102 ? 49.648 14.269 -1.910 1.00 78.38 102 ARG A CA 1
ATOM 825 C C . ARG A 1 102 ? 50.466 15.343 -1.186 1.00 78.38 102 ARG A C 1
ATOM 827 O O . ARG A 1 102 ? 50.693 16.417 -1.735 1.00 78.38 102 ARG A O 1
ATOM 834 N N . LEU A 1 103 ? 50.903 15.042 0.030 1.00 76.31 103 LEU A N 1
ATOM 835 C CA . LEU A 1 103 ? 51.883 15.812 0.802 1.00 76.31 103 LEU A CA 1
ATOM 836 C C . LEU A 1 103 ? 53.255 15.135 0.632 1.00 76.31 103 LEU A C 1
ATOM 838 O O . LEU A 1 103 ? 53.345 14.070 0.027 1.00 76.31 103 LEU A O 1
ATOM 842 N N . ASN A 1 104 ? 54.340 15.745 1.115 1.00 79.31 104 ASN A N 1
ATOM 843 C CA . ASN A 1 104 ? 55.711 15.273 0.848 1.00 79.31 104 ASN A CA 1
ATOM 844 C C . ASN A 1 104 ? 55.893 13.750 1.030 1.00 79.31 104 ASN A C 1
ATOM 846 O O . ASN A 1 104 ? 56.138 13.048 0.053 1.00 79.31 104 ASN A O 1
ATOM 850 N N . GLU A 1 105 ? 55.725 13.238 2.253 1.00 79.56 105 GLU A N 1
ATOM 851 C CA . GLU A 1 105 ? 55.871 11.803 2.568 1.00 79.56 105 GLU A CA 1
ATOM 852 C C . GLU A 1 105 ? 54.525 11.099 2.838 1.00 79.56 105 GLU A C 1
ATOM 854 O O . GLU A 1 105 ? 54.473 9.875 2.911 1.00 79.56 105 GLU A O 1
ATOM 859 N N . LEU A 1 106 ? 53.425 11.853 2.956 1.00 83.06 106 LEU A N 1
ATOM 860 C CA . LEU A 1 106 ? 52.089 11.352 3.303 1.00 83.06 106 LEU A CA 1
ATOM 861 C C . LEU A 1 106 ? 51.026 11.855 2.324 1.00 83.06 106 LEU A C 1
ATOM 863 O O . LEU A 1 106 ? 51.154 12.948 1.789 1.00 83.06 106 LEU A O 1
ATOM 867 N N . PHE A 1 107 ? 49.916 11.143 2.161 1.00 86.38 107 PHE A N 1
ATOM 868 C CA . PHE A 1 107 ? 48.714 11.687 1.531 1.00 86.38 107 PHE A CA 1
ATOM 869 C C . PHE A 1 107 ? 47.553 11.790 2.516 1.00 86.38 107 PHE A C 1
ATOM 871 O O . PHE A 1 107 ? 47.512 11.106 3.539 1.00 86.38 107 PHE A O 1
ATOM 878 N N . SER A 1 108 ? 46.589 12.637 2.166 1.00 84.94 108 SER A N 1
ATOM 879 C CA . SER A 1 108 ? 45.368 12.870 2.930 1.00 84.94 108 SER A CA 1
ATOM 880 C C . SER A 1 108 ? 44.174 12.946 1.985 1.00 84.94 108 SER A C 1
ATOM 882 O O . SER A 1 108 ? 44.147 13.776 1.076 1.00 84.94 108 SER A O 1
ATOM 884 N N . LEU A 1 109 ? 43.188 12.070 2.177 1.00 84.19 109 LEU A N 1
ATOM 885 C CA . LEU A 1 109 ? 41.944 12.050 1.405 1.00 84.19 109 LEU A CA 1
ATOM 886 C C . LEU A 1 109 ? 40.742 12.212 2.330 1.00 84.19 109 LEU A C 1
ATOM 888 O O . LEU A 1 109 ? 40.637 11.536 3.353 1.00 84.19 109 LEU A O 1
ATOM 892 N N . LEU A 1 110 ? 39.809 13.073 1.931 1.00 85.06 110 LEU A N 1
ATOM 893 C CA . LEU A 1 110 ? 38.519 13.250 2.587 1.00 85.06 110 LEU A CA 1
ATOM 894 C C . LEU A 1 110 ? 37.418 12.731 1.675 1.00 85.06 110 LEU A C 1
ATOM 896 O O . LEU A 1 110 ? 37.283 13.162 0.531 1.00 85.06 110 LEU A O 1
ATOM 900 N N . VAL A 1 111 ? 36.631 11.798 2.193 1.00 85.06 111 VAL A N 1
ATOM 901 C CA . VAL A 1 111 ? 35.566 11.129 1.450 1.00 85.06 111 VAL A CA 1
ATOM 902 C C . VAL A 1 111 ? 34.303 11.037 2.295 1.00 85.06 111 VAL A C 1
ATOM 904 O O . VAL A 1 111 ? 34.365 10.749 3.489 1.00 85.06 111 VAL A O 1
ATOM 907 N N . ILE A 1 112 ? 33.145 11.259 1.677 1.00 82.62 112 ILE A N 1
ATOM 908 C CA . ILE A 1 112 ? 31.848 10.904 2.266 1.00 82.62 112 ILE A CA 1
ATOM 909 C C . ILE A 1 112 ? 31.510 9.492 1.806 1.00 82.62 112 ILE A C 1
ATOM 911 O O . ILE A 1 112 ? 31.504 9.220 0.604 1.00 82.62 112 ILE A O 1
ATOM 915 N N . ALA A 1 113 ? 31.237 8.597 2.752 1.00 82.56 113 ALA A N 1
ATOM 916 C CA . ALA A 1 113 ? 30.846 7.223 2.463 1.00 82.56 113 ALA A CA 1
ATOM 917 C C . ALA A 1 113 ? 29.675 6.775 3.361 1.00 82.56 113 ALA A C 1
ATOM 919 O O . ALA A 1 113 ? 29.598 7.188 4.523 1.00 82.56 113 ALA A O 1
ATOM 920 N N . PRO A 1 114 ? 28.775 5.903 2.870 1.00 83.81 114 PRO A N 1
ATOM 921 C CA . PRO A 1 114 ? 27.724 5.302 3.685 1.00 83.81 114 PRO A CA 1
ATOM 922 C C . PRO A 1 114 ? 28.288 4.455 4.837 1.00 83.81 114 PRO A C 1
ATOM 924 O O . PRO A 1 114 ? 29.304 3.769 4.691 1.00 83.81 114 PRO A O 1
ATOM 927 N N . SER A 1 115 ? 27.586 4.398 5.968 1.00 80.75 115 SER A N 1
ATOM 928 C CA . SER A 1 115 ? 28.023 3.709 7.189 1.00 80.75 115 SER A CA 1
ATOM 929 C C . SER A 1 115 ? 28.217 2.211 6.975 1.00 80.75 115 SER A C 1
ATOM 931 O O . SER A 1 115 ? 29.108 1.607 7.577 1.00 80.75 115 SER A O 1
ATOM 933 N N . ARG A 1 116 ? 27.423 1.614 6.079 1.00 81.69 116 ARG A N 1
ATOM 934 C CA . ARG A 1 116 ? 27.535 0.207 5.658 1.00 81.69 116 ARG A CA 1
ATOM 935 C C . ARG A 1 116 ? 28.864 -0.131 4.977 1.00 81.69 116 ARG A C 1
ATOM 937 O O . ARG A 1 116 ? 29.334 -1.262 5.082 1.00 81.69 116 ARG A O 1
ATOM 944 N N . GLU A 1 117 ? 29.488 0.841 4.318 1.00 80.69 117 GLU A N 1
ATOM 945 C CA . GLU A 1 117 ? 30.759 0.651 3.618 1.00 80.69 117 GLU A CA 1
ATOM 946 C C . GLU A 1 117 ? 31.978 0.883 4.526 1.00 80.69 117 GLU A C 1
ATOM 948 O O . GLU A 1 117 ? 33.088 0.445 4.219 1.00 80.69 117 GLU A O 1
ATOM 953 N N . LEU A 1 118 ? 31.773 1.484 5.704 1.00 77.38 118 LEU A N 1
ATOM 954 C CA . LEU A 1 118 ? 32.834 1.783 6.668 1.00 77.38 118 LEU A CA 1
ATOM 955 C C . LEU A 1 118 ? 33.578 0.524 7.139 1.00 77.38 118 LEU A C 1
ATOM 957 O O . LEU A 1 118 ? 34.787 0.554 7.359 1.00 77.38 118 LEU A O 1
ATOM 961 N N . LYS A 1 119 ? 32.859 -0.597 7.294 1.00 79.31 119 LYS A N 1
ATOM 962 C CA . LYS A 1 119 ? 33.449 -1.871 7.730 1.00 79.31 119 LYS A CA 1
ATOM 963 C C . LYS A 1 119 ? 34.416 -2.419 6.678 1.00 79.31 119 LYS A C 1
ATOM 965 O O . LYS A 1 119 ? 35.504 -2.852 7.041 1.00 79.31 119 LYS A O 1
ATOM 970 N N . LYS A 1 120 ? 34.050 -2.328 5.394 1.00 78.25 120 LYS A N 1
ATOM 971 C CA . LYS A 1 120 ? 34.915 -2.731 4.277 1.00 78.25 120 LYS A CA 1
ATOM 972 C C . LYS A 1 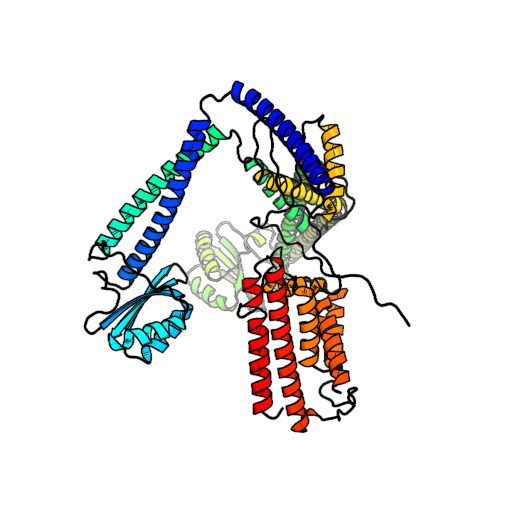120 ? 36.110 -1.794 4.142 1.00 78.25 120 LYS A C 1
ATOM 974 O O . LYS A 1 120 ? 37.227 -2.273 4.015 1.00 78.25 120 LYS A O 1
ATOM 979 N N . LEU A 1 121 ? 35.896 -0.480 4.249 1.00 75.88 121 LEU A N 1
ATOM 980 C CA . LEU A 1 121 ? 36.981 0.507 4.214 1.00 75.88 121 LEU A CA 1
ATOM 981 C C . LEU A 1 121 ? 38.004 0.272 5.330 1.00 75.88 121 LEU A C 1
ATOM 983 O O . LEU A 1 121 ? 39.200 0.293 5.063 1.00 75.88 121 LEU A O 1
ATOM 987 N N . ARG A 1 122 ? 37.558 -0.019 6.559 1.00 78.94 122 ARG A N 1
ATOM 988 C CA . ARG A 1 122 ? 38.458 -0.344 7.680 1.00 78.94 122 ARG A CA 1
ATOM 989 C C . ARG A 1 122 ? 39.189 -1.672 7.487 1.00 78.94 122 ARG A C 1
ATOM 991 O O . ARG A 1 122 ? 40.365 -1.765 7.818 1.00 78.94 122 ARG A O 1
ATOM 998 N N . GLU A 1 123 ? 38.518 -2.686 6.946 1.00 77.44 123 GLU A N 1
ATOM 999 C CA . GLU A 1 123 ? 39.142 -3.982 6.664 1.00 77.44 123 GLU A CA 1
ATOM 1000 C C . GLU A 1 123 ? 40.203 -3.867 5.559 1.00 77.44 123 GLU A C 1
ATOM 1002 O O . GLU A 1 123 ? 41.313 -4.372 5.716 1.00 77.44 123 GLU A O 1
ATOM 1007 N N . LEU A 1 124 ? 39.907 -3.141 4.479 1.00 69.88 124 LEU A N 1
ATOM 1008 C CA . LEU A 1 124 ? 40.854 -2.868 3.396 1.00 69.88 124 LEU A CA 1
ATOM 1009 C C . LEU A 1 124 ? 42.025 -2.009 3.878 1.00 69.88 124 LEU A C 1
ATOM 1011 O O . LEU A 1 124 ? 43.173 -2.316 3.565 1.00 69.88 124 LEU A O 1
ATOM 1015 N N . ALA A 1 125 ? 41.741 -0.994 4.695 1.00 71.56 125 ALA A N 1
ATOM 1016 C CA . ALA A 1 125 ? 42.765 -0.156 5.293 1.00 71.56 125 ALA A CA 1
ATOM 1017 C C . ALA A 1 125 ? 43.672 -0.930 6.246 1.00 71.56 125 ALA A C 1
ATOM 1019 O O . ALA A 1 125 ? 44.862 -0.697 6.207 1.00 71.56 125 ALA A O 1
ATOM 1020 N N . SER A 1 126 ? 43.162 -1.893 7.027 1.00 73.12 126 SER A N 1
ATOM 1021 C CA . SER A 1 126 ? 43.986 -2.710 7.938 1.00 73.12 126 SER A CA 1
ATOM 1022 C C . SER A 1 126 ? 44.958 -3.671 7.244 1.00 73.12 126 SER A C 1
ATOM 1024 O O . SER A 1 126 ? 45.909 -4.139 7.865 1.00 73.12 126 SER A O 1
ATOM 1026 N N . ARG A 1 127 ? 44.728 -3.985 5.961 1.00 71.12 127 ARG A N 1
ATOM 1027 C CA . ARG A 1 127 ? 45.637 -4.812 5.144 1.00 71.12 127 ARG A CA 1
ATOM 1028 C C . ARG A 1 127 ? 46.805 -4.000 4.571 1.00 71.12 127 ARG A C 1
ATOM 1030 O O . ARG A 1 127 ? 47.713 -4.579 3.979 1.00 71.12 127 ARG A O 1
ATOM 1037 N N . LYS A 1 128 ? 46.761 -2.676 4.720 1.00 67.62 128 LYS A N 1
ATOM 1038 C CA . LYS A 1 128 ? 47.752 -1.692 4.274 1.00 67.62 128 LYS A CA 1
ATOM 1039 C C . LYS A 1 128 ? 48.114 -0.801 5.474 1.00 67.62 128 LYS A C 1
ATOM 1041 O O . LYS A 1 128 ? 47.466 -0.875 6.510 1.00 67.62 128 LYS A O 1
ATOM 1046 N N . ASN A 1 129 ? 49.142 0.035 5.401 1.00 70.56 129 ASN A N 1
ATOM 1047 C CA . ASN A 1 129 ? 49.483 0.925 6.525 1.00 70.56 129 ASN A CA 1
ATOM 1048 C C . ASN A 1 129 ? 48.639 2.217 6.504 1.00 70.56 129 ASN A C 1
ATOM 1050 O O . ASN A 1 129 ? 49.149 3.309 6.745 1.00 70.56 129 ASN A O 1
ATOM 1054 N N . LEU A 1 130 ? 47.337 2.094 6.212 1.00 79.62 130 LEU A N 1
ATOM 1055 C CA . LEU A 1 130 ? 46.422 3.224 6.062 1.00 79.62 130 LEU A CA 1
ATOM 1056 C C . LEU A 1 130 ? 45.674 3.504 7.368 1.00 79.62 130 LEU A C 1
ATOM 1058 O O . LEU A 1 130 ? 45.044 2.625 7.959 1.00 79.62 130 LEU A O 1
ATOM 1062 N N . ILE A 1 131 ? 45.681 4.764 7.789 1.00 81.06 131 ILE A N 1
ATOM 1063 C CA . ILE A 1 131 ? 44.931 5.243 8.947 1.00 81.06 131 ILE A CA 1
ATOM 1064 C C . ILE A 1 131 ? 43.593 5.784 8.450 1.00 81.06 131 ILE A C 1
ATOM 1066 O O . ILE A 1 131 ? 43.547 6.721 7.656 1.00 81.06 131 ILE A O 1
ATOM 1070 N N . VAL A 1 132 ? 42.494 5.210 8.944 1.00 82.38 132 VAL A N 1
ATOM 1071 C CA . VAL A 1 132 ? 41.131 5.633 8.600 1.00 82.38 132 VAL A CA 1
ATOM 1072 C C . VAL A 1 132 ? 40.432 6.179 9.835 1.00 82.38 132 VAL A C 1
ATOM 1074 O O . VAL A 1 132 ? 40.105 5.434 10.763 1.00 82.38 132 VAL A O 1
ATOM 1077 N N . ARG A 1 133 ? 40.166 7.484 9.829 1.00 82.69 133 ARG A N 1
ATOM 1078 C CA . ARG A 1 133 ? 39.326 8.169 10.817 1.00 82.69 133 ARG A CA 1
ATOM 1079 C C . ARG A 1 133 ? 37.943 8.405 10.237 1.00 82.69 133 ARG A C 1
ATOM 1081 O O . ARG A 1 133 ? 37.778 8.520 9.026 1.00 82.69 133 ARG A O 1
ATOM 1088 N N . SER A 1 134 ? 36.930 8.437 11.093 1.00 83.19 134 SER A N 1
ATOM 1089 C CA . SER A 1 134 ? 35.557 8.644 10.641 1.00 83.19 134 SER A CA 1
ATOM 1090 C C . SER A 1 134 ? 34.715 9.373 11.671 1.00 83.19 134 SER A C 1
ATOM 1092 O O . SER A 1 134 ? 34.785 9.029 12.850 1.00 83.19 134 SER A O 1
ATOM 1094 N N . ALA A 1 135 ? 33.854 10.271 11.208 1.00 82.31 135 ALA A N 1
ATOM 1095 C CA . ALA A 1 135 ? 32.866 10.978 12.011 1.00 82.31 135 ALA A CA 1
ATOM 1096 C C . ALA A 1 135 ? 31.501 10.934 11.332 1.00 82.31 135 ALA A C 1
ATOM 1098 O O . ALA A 1 135 ? 31.381 10.825 10.111 1.00 82.31 135 ALA A O 1
ATOM 1099 N N . GLU A 1 136 ? 30.460 11.004 12.147 1.00 79.00 136 GLU A N 1
ATOM 1100 C CA . GLU A 1 136 ? 29.085 11.039 11.674 1.00 79.00 136 GLU A CA 1
ATOM 1101 C C . GLU A 1 136 ? 28.724 12.444 11.183 1.00 79.00 136 GLU A C 1
ATOM 1103 O O . GLU A 1 136 ? 28.958 13.417 11.898 1.00 79.00 136 GLU A O 1
ATOM 1108 N N . ILE A 1 137 ? 28.185 12.543 9.960 1.00 72.31 137 ILE A N 1
ATOM 1109 C CA . ILE A 1 137 ? 27.711 13.815 9.389 1.00 72.31 137 ILE A CA 1
ATOM 1110 C C . ILE A 1 137 ? 26.179 13.852 9.378 1.00 72.31 137 ILE A C 1
ATOM 1112 O O . ILE A 1 137 ? 25.595 14.807 9.886 1.00 72.31 137 ILE A O 1
ATOM 1116 N N . SER A 1 138 ? 25.512 12.848 8.790 1.00 66.50 138 SER A N 1
ATOM 1117 C CA . SER A 1 138 ? 24.043 12.773 8.798 1.00 66.50 138 SER A CA 1
ATOM 1118 C C . SER A 1 138 ? 23.516 11.367 8.512 1.00 66.50 138 SER A C 1
ATOM 1120 O O . SER A 1 138 ? 23.737 10.836 7.423 1.00 66.50 138 SER A O 1
ATOM 1122 N N . GLY A 1 139 ? 22.745 10.795 9.442 1.00 76.19 139 GLY A N 1
ATOM 1123 C CA . GLY A 1 139 ? 22.041 9.524 9.245 1.00 76.19 139 GLY A CA 1
ATOM 1124 C C . GLY A 1 139 ? 22.977 8.375 8.851 1.00 76.19 139 GLY A C 1
ATOM 1125 O O . GLY A 1 139 ? 23.745 7.892 9.675 1.00 76.19 139 GLY A O 1
ATOM 1126 N N . ASP A 1 140 ? 22.900 7.933 7.590 1.00 77.56 140 ASP A N 1
ATOM 1127 C CA . ASP A 1 140 ? 23.740 6.854 7.046 1.00 77.56 140 ASP A CA 1
ATOM 1128 C C . ASP A 1 140 ? 25.091 7.355 6.491 1.00 77.56 140 ASP A C 1
ATOM 1130 O O . ASP A 1 140 ? 25.978 6.547 6.252 1.00 77.56 140 ASP A O 1
ATOM 1134 N N . GLU A 1 141 ? 25.316 8.661 6.321 1.00 80.88 141 GLU A N 1
ATOM 1135 C CA . GLU A 1 141 ? 26.562 9.200 5.753 1.00 80.88 141 GLU A CA 1
ATOM 1136 C C . GLU A 1 141 ? 27.615 9.526 6.821 1.00 80.88 141 GLU A C 1
ATOM 1138 O O . GLU A 1 141 ? 27.354 10.232 7.806 1.00 80.88 141 GLU A O 1
ATOM 1143 N N . ARG A 1 142 ? 28.849 9.058 6.594 1.00 83.88 142 ARG A N 1
ATOM 1144 C CA . ARG A 1 142 ? 30.014 9.371 7.427 1.00 83.88 142 ARG A CA 1
ATOM 1145 C C . ARG A 1 142 ? 31.095 10.084 6.635 1.00 83.88 142 ARG A C 1
ATOM 1147 O O . ARG A 1 142 ? 31.411 9.696 5.511 1.00 83.88 142 ARG A O 1
ATOM 1154 N N . LEU A 1 143 ? 31.701 11.086 7.270 1.00 84.94 143 LEU A N 1
ATOM 1155 C CA . LEU A 1 143 ? 32.976 11.622 6.818 1.00 84.94 143 LEU A CA 1
ATOM 1156 C C . LEU A 1 143 ? 34.042 10.596 7.142 1.00 84.94 143 LEU A C 1
ATOM 1158 O O . LEU A 1 143 ? 34.103 10.112 8.274 1.00 84.94 143 LEU A O 1
ATOM 1162 N N . VAL A 1 144 ? 34.892 10.298 6.179 1.00 85.62 144 VAL A N 1
ATOM 1163 C CA . VAL A 1 144 ? 36.019 9.399 6.343 1.00 85.62 144 VAL A CA 1
ATOM 1164 C C . VAL A 1 144 ? 37.273 10.138 5.896 1.00 85.62 144 VAL A C 1
ATOM 1166 O O . VAL A 1 144 ? 37.332 10.694 4.802 1.00 85.62 144 VAL A O 1
ATOM 1169 N N . HIS A 1 145 ? 38.265 10.174 6.777 1.00 87.06 145 HIS A N 1
ATOM 1170 C CA . HIS A 1 145 ? 39.569 10.774 6.534 1.00 87.06 145 HIS A CA 1
ATOM 1171 C C . HIS A 1 145 ? 40.604 9.658 6.469 1.00 87.06 145 HIS A C 1
ATOM 1173 O O . HIS A 1 145 ? 40.736 8.871 7.410 1.00 87.06 145 HIS A O 1
ATOM 1179 N N . ILE A 1 146 ? 41.284 9.555 5.331 1.00 85.19 146 ILE A N 1
ATOM 1180 C CA . ILE A 1 146 ? 42.249 8.497 5.035 1.00 85.19 146 ILE A CA 1
ATOM 1181 C C . ILE A 1 146 ? 43.634 9.123 4.937 1.00 85.19 146 ILE A C 1
ATOM 1183 O O . ILE A 1 146 ? 43.843 10.043 4.146 1.00 85.19 146 ILE A O 1
ATOM 1187 N N . LEU A 1 147 ? 44.565 8.600 5.731 1.00 84.31 147 LEU A N 1
ATOM 1188 C CA . LEU A 1 147 ? 45.966 9.003 5.774 1.00 84.31 147 LEU A CA 1
ATOM 1189 C C . LEU A 1 147 ? 46.855 7.794 5.468 1.00 84.31 147 LEU A C 1
ATOM 1191 O O . LEU A 1 147 ? 46.614 6.702 5.982 1.00 84.31 147 LEU A O 1
ATOM 1195 N N . GLY A 1 148 ? 47.891 7.991 4.662 1.00 84.56 148 GLY A N 1
ATOM 1196 C CA . GLY A 1 148 ? 48.854 6.949 4.293 1.00 84.56 148 GLY A CA 1
ATOM 1197 C C . GLY A 1 148 ? 50.125 7.545 3.700 1.00 84.56 148 GLY A C 1
ATOM 1198 O O . GLY A 1 148 ? 50.240 8.767 3.616 1.00 84.56 148 GLY A O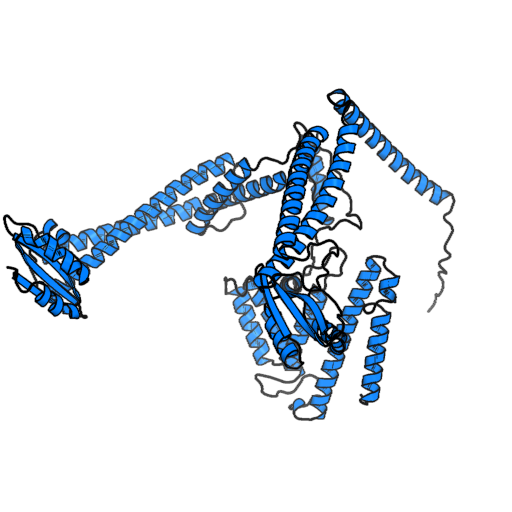 1
ATOM 1199 N N . LEU A 1 149 ? 51.079 6.707 3.292 1.00 82.94 149 LEU A N 1
ATOM 1200 C CA . LEU A 1 149 ? 52.316 7.160 2.643 1.00 82.94 149 LEU A CA 1
ATOM 1201 C C . LEU A 1 149 ? 52.054 7.560 1.184 1.00 82.94 149 LEU A C 1
ATOM 1203 O O . LEU A 1 149 ? 51.225 6.957 0.508 1.00 82.94 149 LEU A O 1
ATOM 1207 N N . SER A 1 150 ? 52.730 8.599 0.686 1.00 80.88 150 SER A N 1
ATOM 1208 C CA . SER A 1 150 ? 52.435 9.215 -0.626 1.00 80.88 150 SER A CA 1
ATOM 1209 C C . SER A 1 150 ? 52.533 8.288 -1.846 1.00 80.88 150 SER A C 1
ATOM 1211 O O . SER A 1 150 ? 51.909 8.575 -2.877 1.00 80.88 150 SER A O 1
ATOM 1213 N N . ASP A 1 151 ? 53.302 7.207 -1.737 1.00 78.44 151 ASP A N 1
ATOM 1214 C CA . ASP A 1 151 ? 53.440 6.119 -2.711 1.00 78.44 151 ASP A CA 1
ATOM 1215 C C . ASP A 1 151 ? 52.225 5.173 -2.734 1.00 78.44 151 ASP A C 1
ATOM 1217 O O . ASP A 1 151 ? 51.932 4.585 -3.772 1.00 78.44 151 ASP A O 1
ATOM 1221 N N . GLU A 1 152 ? 51.447 5.108 -1.652 1.00 78.06 152 GLU A N 1
ATOM 1222 C CA . GLU A 1 152 ? 50.215 4.313 -1.547 1.00 78.06 152 GLU A CA 1
ATOM 1223 C C . GLU A 1 152 ? 48.951 5.069 -2.018 1.00 78.06 152 GLU A C 1
ATOM 1225 O O . GLU A 1 152 ? 47.861 4.496 -2.044 1.00 78.06 152 GLU A O 1
ATOM 1230 N N . LEU A 1 153 ? 49.056 6.347 -2.415 1.00 79.31 153 LEU A N 1
ATOM 1231 C CA . LEU A 1 153 ? 47.904 7.188 -2.798 1.00 79.31 153 LEU A CA 1
ATOM 1232 C C . LEU A 1 153 ? 47.107 6.623 -3.986 1.00 79.31 153 LEU A C 1
ATOM 1234 O O . LEU A 1 153 ? 45.873 6.629 -3.977 1.00 79.31 153 LEU A O 1
ATOM 1238 N N . ASP A 1 154 ? 47.805 6.150 -5.018 1.00 79.19 154 ASP A N 1
ATOM 1239 C CA . ASP A 1 154 ? 47.167 5.630 -6.231 1.00 79.19 154 ASP A CA 1
ATOM 1240 C C . ASP A 1 154 ? 46.474 4.282 -5.950 1.00 79.19 154 ASP A C 1
ATOM 1242 O O . ASP A 1 154 ? 45.367 4.029 -6.432 1.00 79.19 154 ASP A O 1
ATOM 1246 N N . GLU A 1 155 ? 47.052 3.463 -5.065 1.00 74.00 155 GLU A N 1
ATOM 1247 C CA . GLU A 1 155 ? 46.417 2.241 -4.561 1.00 74.00 155 GLU A CA 1
ATOM 1248 C C . GLU A 1 155 ? 45.207 2.549 -3.666 1.00 74.00 155 GLU A C 1
ATOM 1250 O O . GLU A 1 155 ? 44.174 1.889 -3.777 1.00 74.00 155 GLU A O 1
ATOM 1255 N N . ALA A 1 156 ? 45.283 3.577 -2.817 1.00 73.31 156 ALA A N 1
ATOM 1256 C CA . ALA A 1 156 ? 44.170 4.001 -1.970 1.00 73.31 156 ALA A CA 1
ATOM 1257 C C . ALA A 1 156 ? 42.970 4.490 -2.798 1.00 73.31 156 ALA A C 1
ATOM 1259 O O . ALA A 1 156 ? 41.826 4.162 -2.478 1.00 73.31 156 ALA A O 1
ATOM 1260 N N . ARG A 1 157 ? 43.210 5.204 -3.906 1.00 80.00 157 ARG A N 1
ATOM 1261 C CA . ARG A 1 157 ? 42.160 5.588 -4.868 1.00 80.00 157 ARG A CA 1
ATOM 1262 C C . ARG A 1 157 ? 41.563 4.384 -5.595 1.00 80.00 157 ARG A C 1
ATOM 1264 O O . ARG A 1 157 ? 40.346 4.317 -5.767 1.00 80.00 157 ARG A O 1
ATOM 1271 N N . LEU A 1 158 ? 42.390 3.402 -5.959 1.00 76.31 158 LEU A N 1
ATOM 1272 C CA . LEU A 1 158 ? 41.918 2.144 -6.540 1.00 76.31 158 LEU A CA 1
ATOM 1273 C C . LEU A 1 158 ? 41.016 1.380 -5.556 1.00 76.31 158 LEU A C 1
ATOM 1275 O O . LEU A 1 158 ? 39.958 0.885 -5.940 1.00 76.31 158 LEU A O 1
ATOM 1279 N N . LEU A 1 159 ? 41.381 1.341 -4.273 1.00 72.06 159 LEU A N 1
ATOM 1280 C CA . LEU A 1 159 ? 40.564 0.731 -3.221 1.00 72.06 159 LEU A CA 1
ATOM 1281 C C . LEU A 1 159 ? 39.251 1.486 -3.006 1.00 72.06 159 LEU A C 1
ATOM 1283 O O . LEU A 1 159 ? 38.199 0.856 -2.886 1.00 72.06 159 LEU A O 1
ATOM 1287 N N . LEU A 1 160 ? 39.282 2.819 -3.020 1.00 73.12 160 LEU A N 1
ATOM 1288 C CA . LEU A 1 160 ? 38.080 3.643 -2.921 1.00 73.12 160 LEU A CA 1
ATOM 1289 C C . LEU A 1 160 ? 37.116 3.395 -4.090 1.00 73.12 160 LEU A C 1
ATOM 1291 O O . LEU A 1 160 ? 35.916 3.330 -3.855 1.00 73.12 160 LEU A O 1
ATOM 1295 N N . SER A 1 161 ? 37.599 3.135 -5.312 1.00 75.31 161 SER A N 1
ATOM 1296 C CA . SER A 1 161 ? 36.735 2.810 -6.465 1.00 75.31 161 SER A CA 1
ATOM 1297 C C . SER A 1 161 ? 35.855 1.563 -6.269 1.00 75.31 161 SER A C 1
ATOM 1299 O O . SER A 1 161 ? 34.810 1.436 -6.904 1.00 75.31 161 SER A O 1
ATOM 1301 N N . SER A 1 162 ? 36.238 0.664 -5.352 1.00 73.19 162 SER A N 1
ATOM 1302 C CA . SER A 1 162 ? 35.462 -0.534 -4.995 1.00 73.19 162 SER A CA 1
ATOM 1303 C C . SER A 1 162 ? 34.326 -0.270 -3.996 1.00 73.19 162 SER A C 1
ATOM 1305 O O . SER A 1 162 ? 33.556 -1.176 -3.666 1.00 73.19 162 SER A O 1
ATOM 1307 N N . VAL A 1 163 ? 34.213 0.968 -3.511 1.00 74.38 163 VAL A N 1
ATOM 1308 C CA . VAL A 1 163 ? 33.265 1.403 -2.487 1.00 74.38 163 VAL A CA 1
ATOM 1309 C C . VAL A 1 163 ? 32.503 2.632 -2.982 1.00 74.38 163 VAL A C 1
ATOM 1311 O O . VAL A 1 163 ? 33.068 3.512 -3.625 1.00 74.38 163 VAL A O 1
ATOM 1314 N N . TYR A 1 164 ? 31.212 2.738 -2.661 1.00 72.06 164 TYR A N 1
ATOM 1315 C CA . TYR A 1 164 ? 30.466 3.965 -2.944 1.00 72.06 164 TYR A CA 1
ATOM 1316 C C . TYR A 1 164 ? 30.990 5.108 -2.064 1.00 72.06 164 TYR A C 1
ATOM 1318 O O . TYR A 1 164 ? 30.816 5.084 -0.844 1.00 72.06 164 TYR A O 1
ATOM 1326 N N . HIS A 1 165 ? 31.640 6.090 -2.680 1.00 77.75 165 HIS A N 1
ATOM 1327 C CA . HIS A 1 165 ? 32.245 7.223 -1.992 1.00 77.75 165 HIS A CA 1
ATOM 1328 C C . HIS A 1 165 ? 32.134 8.490 -2.843 1.00 77.75 165 HIS A C 1
ATOM 1330 O O . HIS A 1 165 ? 32.032 8.431 -4.069 1.00 77.75 165 HIS A O 1
ATOM 1336 N N . GLN A 1 166 ? 32.191 9.640 -2.181 1.00 79.75 166 GLN A N 1
ATOM 1337 C CA . GLN A 1 166 ? 32.344 10.939 -2.822 1.00 79.75 166 GLN A CA 1
ATOM 1338 C C . GLN A 1 166 ? 33.598 11.616 -2.267 1.00 79.75 166 GLN A C 1
ATOM 1340 O O . GLN A 1 166 ? 33.638 11.948 -1.083 1.00 79.75 166 GLN A O 1
ATOM 1345 N N . GLU A 1 167 ? 34.617 11.819 -3.105 1.00 78.38 167 GLU A N 1
ATOM 1346 C CA . GLU A 1 167 ? 35.809 12.599 -2.739 1.00 78.38 167 GLU A CA 1
ATOM 1347 C C . GLU A 1 167 ? 35.424 14.074 -2.560 1.00 78.38 167 GLU A C 1
ATOM 1349 O O . GLU A 1 167 ? 34.654 14.643 -3.342 1.00 78.38 167 GLU A O 1
ATOM 1354 N N . ILE A 1 168 ? 35.919 14.682 -1.484 1.00 79.25 168 ILE A N 1
ATOM 1355 C CA . ILE A 1 168 ? 35.663 16.079 -1.151 1.00 79.25 168 ILE A CA 1
ATOM 1356 C C . ILE A 1 168 ? 36.926 16.885 -1.421 1.00 79.25 168 ILE A C 1
ATOM 1358 O O . ILE A 1 168 ? 37.970 16.656 -0.814 1.00 79.25 168 ILE A O 1
ATOM 1362 N N . SER A 1 169 ? 36.801 17.890 -2.278 1.00 74.31 169 SER A N 1
ATOM 1363 C CA . SER A 1 169 ? 37.778 18.965 -2.411 1.00 74.31 169 SER A CA 1
ATOM 1364 C C . SER A 1 169 ? 37.344 20.156 -1.560 1.00 74.31 169 SER A C 1
ATOM 1366 O O . SER A 1 169 ? 36.209 20.623 -1.693 1.00 74.31 169 SER A O 1
ATOM 1368 N N . LEU A 1 170 ? 38.238 20.667 -0.714 1.00 77.06 170 LEU A N 1
ATOM 1369 C CA . LEU A 1 170 ? 38.003 21.906 0.024 1.00 77.06 170 LEU A CA 1
ATOM 1370 C C . LEU A 1 170 ? 38.511 23.119 -0.780 1.00 77.06 170 LEU A C 1
ATOM 1372 O O . LEU A 1 170 ? 39.593 23.039 -1.366 1.00 77.06 170 LEU A O 1
ATOM 1376 N N . PRO A 1 171 ? 37.760 24.234 -0.810 1.00 77.50 171 PRO A N 1
ATOM 1377 C CA . PRO A 1 171 ? 38.204 25.496 -1.388 1.00 77.50 171 PRO A CA 1
ATOM 1378 C C . PRO A 1 171 ? 39.503 25.999 -0.747 1.00 77.50 171 PRO A C 1
ATOM 1380 O O . PRO A 1 171 ? 39.693 25.902 0.466 1.00 77.50 171 PRO A O 1
ATOM 1383 N N . SER A 1 172 ? 40.392 26.571 -1.560 1.00 70.69 172 SER A N 1
ATOM 1384 C CA . SER A 1 172 ? 41.706 27.062 -1.121 1.00 70.69 172 SER A CA 1
ATOM 1385 C C . SER A 1 172 ? 41.658 28.360 -0.303 1.00 70.69 172 SER A C 1
ATOM 1387 O O . SER A 1 172 ? 42.682 28.783 0.226 1.00 70.69 172 SER A O 1
ATOM 1389 N N . ASP A 1 173 ? 40.501 29.017 -0.223 1.00 77.69 173 ASP A N 1
ATOM 1390 C CA . ASP A 1 173 ? 40.279 30.316 0.423 1.00 77.69 173 ASP A CA 1
ATOM 1391 C C . ASP A 1 173 ? 39.696 30.214 1.848 1.00 77.69 173 ASP A C 1
ATOM 1393 O O . ASP A 1 173 ? 39.384 31.238 2.472 1.00 77.69 173 ASP A O 1
ATOM 1397 N N . LEU A 1 174 ? 39.551 28.994 2.376 1.00 81.19 174 LEU A N 1
ATOM 1398 C CA . LEU A 1 174 ? 39.068 28.751 3.734 1.00 81.19 174 LEU A CA 1
ATOM 1399 C C . LEU A 1 174 ? 40.127 29.110 4.800 1.00 81.19 174 LEU A C 1
ATOM 1401 O O . LEU A 1 174 ? 41.319 28.853 4.605 1.00 81.19 174 LEU A O 1
ATOM 1405 N N . PRO A 1 175 ? 39.716 29.669 5.956 1.00 84.31 175 PRO A N 1
ATOM 1406 C CA . PRO A 1 175 ? 40.591 29.841 7.116 1.00 84.31 175 PRO A CA 1
ATOM 1407 C C . PRO A 1 175 ? 41.228 28.517 7.559 1.00 84.31 175 PRO A C 1
ATOM 1409 O O . PRO A 1 175 ? 40.597 27.467 7.481 1.00 84.31 175 PRO A O 1
ATOM 1412 N N . ARG A 1 176 ? 42.463 28.560 8.079 1.00 80.62 176 ARG A N 1
ATOM 1413 C CA . ARG A 1 176 ? 43.194 27.343 8.490 1.00 80.62 176 ARG A CA 1
ATOM 1414 C C . ARG A 1 176 ? 42.557 26.615 9.675 1.00 80.62 176 ARG A C 1
ATOM 1416 O O . ARG A 1 176 ? 42.648 25.395 9.749 1.00 80.62 176 ARG A O 1
ATOM 1423 N N . ARG A 1 177 ? 41.922 27.342 10.599 1.00 86.00 177 ARG A N 1
ATOM 1424 C CA . ARG A 1 177 ? 41.242 26.763 11.767 1.00 86.00 177 ARG A CA 1
ATOM 1425 C C . ARG A 1 177 ? 39.833 26.315 11.400 1.00 86.00 177 ARG A C 1
ATOM 1427 O O . ARG A 1 177 ? 39.070 27.094 10.826 1.00 86.00 177 ARG A O 1
ATOM 1434 N N . VAL A 1 178 ? 39.464 25.095 11.795 1.00 84.62 178 VAL A N 1
ATOM 1435 C CA . VAL A 1 178 ? 38.157 24.496 11.462 1.00 84.62 178 VAL A CA 1
ATOM 1436 C C . VAL A 1 178 ? 37.003 25.324 12.033 1.00 84.62 178 VAL A C 1
ATOM 1438 O O . VAL A 1 178 ? 35.995 25.522 11.361 1.00 84.62 178 VAL A O 1
ATOM 1441 N N . GLU A 1 179 ? 37.150 25.858 13.246 1.00 82.75 179 GLU A N 1
ATOM 1442 C CA . GLU A 1 179 ? 36.108 26.653 13.912 1.00 82.75 179 GLU A CA 1
ATOM 1443 C C . GLU A 1 179 ? 35.883 28.026 13.255 1.00 82.75 179 GLU A C 1
ATOM 1445 O O . GLU A 1 179 ? 34.745 28.479 13.107 1.00 82.75 179 GLU A O 1
ATOM 1450 N N . GLU A 1 180 ? 36.957 28.659 12.784 1.00 85.69 180 GLU A N 1
ATOM 1451 C CA . GLU A 1 180 ? 36.898 29.929 12.056 1.00 85.69 180 GLU A CA 1
ATOM 1452 C C . GLU A 1 180 ? 36.291 29.734 10.658 1.00 85.69 180 GLU A C 1
ATOM 1454 O O . GLU A 1 180 ? 35.432 30.508 10.231 1.00 85.69 180 GLU A O 1
ATOM 1459 N N . ALA A 1 181 ? 36.661 28.645 9.976 1.00 85.44 181 ALA A N 1
ATOM 1460 C CA . ALA A 1 181 ? 36.071 28.254 8.701 1.00 85.44 181 ALA A CA 1
ATOM 1461 C C . ALA A 1 181 ? 34.580 27.904 8.830 1.00 85.44 181 ALA A C 1
ATOM 1463 O O . ALA A 1 181 ? 33.776 28.371 8.026 1.00 85.44 181 ALA A O 1
ATOM 1464 N N . LEU A 1 182 ? 34.191 27.151 9.867 1.00 86.12 182 LEU A N 1
ATOM 1465 C CA . LEU A 1 182 ? 32.788 26.852 10.173 1.00 86.12 182 LEU A CA 1
ATOM 1466 C C . LEU A 1 182 ? 31.977 28.121 10.399 1.00 86.12 182 LEU A C 1
ATOM 1468 O O . LEU A 1 182 ? 30.881 28.255 9.862 1.00 86.12 182 LEU A O 1
ATOM 1472 N N . SER A 1 183 ? 32.519 29.052 11.180 1.00 86.69 183 SER A N 1
ATOM 1473 C CA . SER A 1 183 ? 31.848 30.314 11.485 1.00 86.69 183 SER A CA 1
ATOM 1474 C C . SER A 1 183 ? 31.666 31.163 10.225 1.00 86.69 183 SER A C 1
ATOM 1476 O O . SER A 1 183 ? 30.579 31.684 9.991 1.00 86.69 183 SER A O 1
ATOM 1478 N N . ARG A 1 184 ? 32.687 31.241 9.359 1.00 88.62 184 ARG A N 1
ATOM 1479 C CA . ARG A 1 184 ? 32.604 31.950 8.072 1.00 88.62 184 ARG A CA 1
ATOM 1480 C C . ARG A 1 184 ? 31.571 31.328 7.133 1.00 88.62 184 ARG A C 1
ATOM 1482 O O . ARG A 1 184 ? 30.746 32.056 6.589 1.00 88.62 184 ARG A O 1
ATOM 1489 N N . VAL A 1 185 ? 31.582 30.002 6.985 1.00 88.50 185 VAL A N 1
ATOM 1490 C CA . VAL A 1 185 ? 30.621 29.279 6.136 1.00 88.50 185 VAL A CA 1
ATOM 1491 C C . VAL A 1 185 ? 29.196 29.436 6.664 1.00 88.50 185 VAL A C 1
ATOM 1493 O O . VAL A 1 185 ? 28.291 29.662 5.870 1.00 88.50 185 VAL A O 1
ATOM 1496 N N . ARG A 1 186 ? 28.984 29.391 7.986 1.00 89.69 186 ARG A N 1
ATOM 1497 C CA . ARG A 1 186 ? 27.664 29.621 8.596 1.00 89.69 186 ARG A CA 1
ATOM 1498 C C . ARG A 1 186 ? 27.153 31.038 8.383 1.00 89.69 186 ARG A C 1
ATOM 1500 O O . ARG A 1 186 ? 26.002 31.195 8.003 1.00 89.69 186 ARG A O 1
ATOM 1507 N N . MET A 1 187 ? 28.000 32.050 8.562 1.00 89.44 187 MET A N 1
ATOM 1508 C CA . MET A 1 187 ? 27.616 33.438 8.280 1.00 89.44 187 MET A CA 1
ATOM 1509 C C . MET A 1 187 ? 27.262 33.642 6.802 1.00 89.44 187 MET A C 1
ATOM 1511 O O . MET A 1 187 ? 26.295 34.330 6.483 1.00 89.44 187 MET A O 1
ATOM 1515 N N . GLU A 1 188 ? 28.024 33.040 5.884 1.00 88.94 188 GLU A N 1
ATOM 1516 C CA . GLU A 1 188 ? 27.724 33.117 4.451 1.00 88.94 188 GLU A CA 1
ATOM 1517 C C . GLU A 1 188 ? 26.441 32.350 4.101 1.00 88.94 188 GLU A C 1
ATOM 1519 O O . GLU A 1 188 ? 25.645 32.834 3.300 1.00 88.94 188 GLU A O 1
ATOM 1524 N N . LEU A 1 189 ? 26.200 31.205 4.747 1.00 89.62 189 LEU A N 1
ATOM 1525 C CA . LEU A 1 189 ? 24.972 30.429 4.602 1.00 89.62 189 LEU A CA 1
ATOM 1526 C C . LEU A 1 189 ? 23.754 31.219 5.097 1.00 89.62 189 LEU A C 1
ATOM 1528 O O . LEU A 1 189 ? 22.767 31.300 4.376 1.00 89.62 189 LEU A O 1
ATOM 1532 N N . GLU A 1 190 ? 23.832 31.851 6.270 1.00 89.62 190 GLU A N 1
ATOM 1533 C CA . GLU A 1 190 ? 22.765 32.709 6.802 1.00 89.62 190 GLU A CA 1
ATOM 1534 C C . GLU A 1 190 ? 22.482 33.902 5.881 1.00 89.62 190 GLU A C 1
ATOM 1536 O O . GLU A 1 190 ? 21.320 34.235 5.643 1.00 89.62 190 GLU A O 1
ATOM 1541 N N . ARG A 1 191 ? 23.526 34.513 5.305 1.00 92.00 191 ARG A N 1
ATOM 1542 C CA . ARG A 1 191 ? 23.377 35.596 4.322 1.00 92.00 191 ARG A CA 1
ATOM 1543 C C . ARG A 1 191 ? 22.658 35.120 3.059 1.00 92.00 191 ARG A C 1
ATOM 1545 O O . ARG A 1 191 ? 21.685 35.745 2.652 1.00 92.00 191 ARG A O 1
ATOM 1552 N N . VAL A 1 192 ? 23.103 34.006 2.474 1.00 90.31 192 VAL A N 1
ATOM 1553 C CA . VAL A 1 192 ? 22.499 33.415 1.265 1.00 90.31 192 VAL A CA 1
ATOM 1554 C C . VAL A 1 192 ? 21.063 32.959 1.528 1.00 90.31 192 VAL A C 1
ATOM 1556 O O . VAL A 1 192 ? 20.195 33.144 0.682 1.00 90.31 192 VAL A O 1
ATOM 1559 N N . GLU A 1 193 ? 20.775 32.395 2.703 1.00 87.12 193 GLU A N 1
ATOM 1560 C CA . GLU A 1 193 ? 19.412 32.021 3.091 1.00 87.12 193 GLU A CA 1
ATOM 1561 C C . GLU A 1 193 ? 18.509 33.245 3.299 1.00 87.12 193 GLU A C 1
ATOM 1563 O O . GLU A 1 193 ? 17.328 33.192 2.954 1.00 87.12 193 GLU A O 1
ATOM 1568 N N . GLY A 1 194 ? 19.048 34.352 3.815 1.00 90.50 194 GLY A N 1
ATOM 1569 C CA . GLY A 1 194 ? 18.342 35.631 3.900 1.00 90.50 194 GLY A CA 1
ATOM 1570 C C . GLY A 1 194 ? 18.026 36.226 2.525 1.00 90.50 194 GLY A C 1
ATOM 1571 O O . GLY A 1 194 ? 16.881 36.601 2.271 1.00 90.50 194 GLY A O 1
ATOM 1572 N N . GLU A 1 195 ? 19.013 36.255 1.625 1.00 89.25 195 GLU A N 1
ATOM 1573 C CA . GLU A 1 195 ? 18.853 36.728 0.242 1.00 89.25 195 GLU A CA 1
ATOM 1574 C C . GLU A 1 195 ? 17.832 35.864 -0.521 1.00 89.25 195 GLU A C 1
ATOM 1576 O O . GLU A 1 195 ? 16.902 36.406 -1.121 1.00 89.25 195 GLU A O 1
ATOM 1581 N N . LEU A 1 196 ? 17.912 34.532 -0.393 1.00 86.88 196 LEU A N 1
ATOM 1582 C CA . LEU A 1 196 ? 16.936 33.596 -0.966 1.00 86.88 196 LEU A CA 1
ATOM 1583 C C . LEU A 1 196 ? 15.515 33.875 -0.491 1.00 86.88 196 LEU A C 1
ATOM 1585 O O . LEU A 1 196 ? 14.619 33.959 -1.321 1.00 86.88 196 LEU A O 1
ATOM 1589 N N . ARG A 1 197 ? 15.299 34.060 0.818 1.00 86.81 197 ARG A N 1
ATOM 1590 C CA . ARG A 1 197 ? 13.959 34.374 1.339 1.00 86.81 197 ARG A CA 1
ATOM 1591 C C . ARG A 1 197 ? 13.416 35.664 0.736 1.00 86.81 197 ARG A C 1
ATOM 1593 O O . ARG A 1 197 ? 12.266 35.697 0.316 1.00 86.81 197 ARG A O 1
ATOM 1600 N N . SER A 1 198 ? 14.244 36.706 0.655 1.00 85.75 198 SER A N 1
ATOM 1601 C CA . SER A 1 198 ? 13.812 37.991 0.097 1.00 85.75 198 SER A CA 1
ATOM 1602 C C . SER A 1 198 ? 13.467 37.914 -1.394 1.00 85.75 198 SER A C 1
ATOM 1604 O O . SER A 1 198 ? 12.459 38.481 -1.811 1.00 85.75 198 SER A O 1
ATOM 1606 N N . LEU A 1 199 ? 14.249 37.171 -2.184 1.00 84.00 199 LEU A N 1
ATOM 1607 C CA . LEU A 1 199 ? 14.008 36.983 -3.615 1.00 84.00 199 LEU A CA 1
ATOM 1608 C C . LEU A 1 199 ? 12.848 36.024 -3.891 1.00 84.00 199 LEU A C 1
ATOM 1610 O O . LEU A 1 199 ? 12.100 36.234 -4.839 1.00 84.00 199 LEU A O 1
ATOM 1614 N N . GLU A 1 200 ? 12.645 35.000 -3.060 1.00 79.75 200 GLU A N 1
ATOM 1615 C CA . GLU A 1 200 ? 11.476 34.119 -3.144 1.00 79.75 200 GLU A CA 1
ATOM 1616 C C . GLU A 1 200 ? 10.181 34.885 -2.815 1.00 79.75 200 GLU A C 1
ATOM 1618 O O . GLU A 1 200 ? 9.190 34.734 -3.530 1.00 79.75 200 GLU A O 1
ATOM 1623 N N . GLU A 1 201 ? 10.201 35.776 -1.815 1.00 81.94 201 GLU A N 1
ATOM 1624 C CA . GLU A 1 201 ? 9.094 36.702 -1.536 1.00 81.94 201 GLU A CA 1
ATOM 1625 C C . GLU A 1 201 ? 8.872 37.708 -2.678 1.00 81.94 201 GLU A C 1
ATOM 1627 O O . GLU A 1 201 ? 7.730 38.036 -3.010 1.00 81.94 201 GLU A O 1
ATOM 1632 N N . GLU A 1 202 ? 9.943 38.216 -3.298 1.00 81.62 202 GLU A N 1
ATOM 1633 C CA . GLU A 1 202 ? 9.847 39.100 -4.465 1.00 81.62 202 GLU A CA 1
ATOM 1634 C C . GLU A 1 202 ? 9.242 38.361 -5.665 1.00 81.62 202 GLU A C 1
ATOM 1636 O O . GLU A 1 202 ? 8.319 38.879 -6.294 1.00 81.62 202 GLU A O 1
ATOM 1641 N N . LEU A 1 203 ? 9.690 37.135 -5.947 1.00 74.81 203 LEU A N 1
ATOM 1642 C CA . LEU A 1 203 ? 9.140 36.272 -6.992 1.00 74.81 203 LEU A CA 1
ATOM 1643 C C . LEU A 1 203 ? 7.672 35.955 -6.753 1.00 74.81 203 LEU A C 1
ATOM 1645 O O . LEU A 1 203 ? 6.909 35.916 -7.714 1.00 74.81 203 LEU A O 1
ATOM 1649 N N . GLU A 1 204 ? 7.263 35.740 -5.506 1.00 68.50 204 GLU A N 1
ATOM 1650 C CA . GLU A 1 204 ? 5.864 35.531 -5.148 1.00 68.50 204 GLU A CA 1
ATOM 1651 C C . GLU A 1 204 ? 5.029 36.786 -5.425 1.00 68.50 204 GLU A C 1
ATOM 1653 O O . GLU A 1 204 ? 4.046 36.714 -6.159 1.00 68.50 204 GLU A O 1
ATOM 1658 N N . ARG A 1 205 ? 5.484 37.965 -4.984 1.00 74.06 205 ARG A N 1
ATOM 1659 C CA . ARG A 1 205 ? 4.808 39.244 -5.276 1.00 74.06 205 ARG A CA 1
ATOM 1660 C C . ARG A 1 205 ? 4.769 39.566 -6.771 1.00 74.06 205 ARG A C 1
ATOM 1662 O O . ARG A 1 205 ? 3.781 40.112 -7.260 1.00 74.06 205 ARG A O 1
ATOM 1669 N N . LEU A 1 206 ? 5.842 39.270 -7.504 1.00 67.81 206 LEU A N 1
ATOM 1670 C CA . LEU A 1 206 ? 5.914 39.460 -8.952 1.00 67.81 206 LEU A CA 1
ATOM 1671 C C . LEU A 1 206 ? 5.003 38.468 -9.669 1.00 67.81 206 LEU A C 1
ATOM 1673 O O . LEU A 1 206 ? 4.260 38.880 -10.551 1.00 67.81 206 LEU A O 1
ATOM 1677 N N . ARG A 1 207 ? 4.982 37.199 -9.255 1.00 58.50 207 ARG A N 1
ATOM 1678 C CA . ARG A 1 207 ? 4.052 36.182 -9.762 1.00 58.50 207 ARG A CA 1
ATOM 1679 C C . ARG A 1 207 ? 2.606 36.626 -9.556 1.00 58.50 207 ARG A C 1
ATOM 1681 O O . ARG A 1 207 ? 1.835 36.594 -10.510 1.00 58.50 207 ARG A O 1
ATOM 1688 N N . ASP A 1 208 ? 2.266 37.121 -8.372 1.00 59.38 208 ASP A N 1
ATOM 1689 C CA . ASP A 1 208 ? 0.920 37.606 -8.057 1.00 59.38 208 ASP A CA 1
ATOM 1690 C C . ASP A 1 208 ? 0.534 38.821 -8.921 1.00 59.38 208 ASP A C 1
ATOM 1692 O O . ASP A 1 208 ? -0.592 38.899 -9.414 1.00 59.38 208 ASP A O 1
ATOM 1696 N N . ARG A 1 209 ? 1.486 39.730 -9.190 1.00 60.56 209 ARG A N 1
ATOM 1697 C CA . ARG A 1 209 ? 1.298 40.898 -10.076 1.00 60.56 209 ARG A CA 1
ATOM 1698 C C . ARG A 1 209 ? 1.235 40.558 -11.567 1.00 60.56 209 ARG A C 1
ATOM 1700 O O . ARG A 1 209 ? 0.542 41.253 -12.302 1.00 60.56 209 ARG A O 1
ATOM 1707 N N . ILE A 1 210 ? 1.990 39.561 -12.026 1.00 53.81 210 ILE A N 1
ATOM 1708 C CA . ILE A 1 210 ? 2.089 39.180 -13.446 1.00 53.81 210 ILE A CA 1
ATOM 1709 C C . ILE A 1 210 ? 0.910 38.301 -13.851 1.00 53.81 210 ILE A C 1
ATOM 1711 O O . ILE A 1 210 ? 0.463 38.368 -14.994 1.00 53.81 210 ILE A O 1
ATOM 1715 N N . ILE A 1 211 ? 0.435 37.449 -12.940 1.00 48.56 211 ILE A N 1
ATOM 1716 C CA . ILE A 1 211 ? -0.408 36.321 -13.319 1.00 48.56 211 ILE A CA 1
ATOM 1717 C C . ILE A 1 211 ? -1.855 36.495 -12.834 1.00 48.56 211 ILE A C 1
ATOM 1719 O O . ILE A 1 211 ? -2.757 36.170 -13.593 1.00 48.56 211 ILE A O 1
ATOM 1723 N N . GLY A 1 212 ? -2.164 37.029 -11.648 1.00 46.78 212 GLY A N 1
ATOM 1724 C CA . GLY A 1 212 ? -3.568 37.055 -11.184 1.00 46.78 212 GLY A CA 1
ATOM 1725 C C . GLY A 1 212 ? -4.233 35.661 -11.117 1.00 46.78 212 GLY A C 1
ATOM 1726 O O . GLY A 1 212 ? -5.452 35.559 -10.987 1.00 46.78 212 GLY A O 1
ATOM 1727 N N . PHE A 1 213 ? -3.441 34.584 -11.212 1.00 45.09 213 PHE A N 1
ATOM 1728 C CA . PHE A 1 213 ? -3.857 33.210 -10.954 1.00 45.09 213 PHE A CA 1
ATOM 1729 C C . PHE A 1 213 ? -3.271 32.777 -9.608 1.00 45.09 213 PHE A C 1
ATOM 1731 O O . PHE A 1 213 ? -2.064 32.888 -9.394 1.00 45.09 213 PHE A O 1
ATOM 1738 N N . SER A 1 214 ? -4.118 32.253 -8.725 1.00 50.19 214 SER A N 1
ATOM 1739 C CA . SER A 1 214 ? -3.718 31.639 -7.454 1.00 50.19 214 SER A CA 1
ATOM 1740 C C . SER A 1 214 ? -3.897 30.119 -7.526 1.00 50.19 214 SER A C 1
ATOM 1742 O O . SER A 1 214 ? -4.698 29.615 -8.322 1.00 50.19 214 SER A O 1
ATOM 1744 N N . ARG A 1 215 ? -3.154 29.372 -6.700 1.00 52.25 215 ARG A N 1
ATOM 1745 C CA . ARG A 1 215 ? -3.450 27.953 -6.450 1.00 52.25 215 ARG A CA 1
ATOM 1746 C C . ARG A 1 215 ? -4.687 27.854 -5.560 1.00 52.25 215 ARG A C 1
ATOM 1748 O O . ARG A 1 215 ? -4.866 28.665 -4.656 1.00 52.25 215 ARG A O 1
ATOM 1755 N N . GLU A 1 216 ? -5.550 26.880 -5.836 1.00 55.88 216 GLU A N 1
ATOM 1756 C CA . GLU A 1 216 ? -6.798 26.725 -5.087 1.00 55.88 216 GLU A CA 1
ATOM 1757 C C . GLU A 1 216 ? -6.536 26.405 -3.609 1.00 55.88 216 GLU A C 1
ATOM 1759 O O . GLU A 1 216 ? -5.610 25.672 -3.258 1.00 55.88 216 GLU A O 1
ATOM 1764 N N . ASP A 1 217 ? -7.336 27.026 -2.746 1.00 53.97 217 ASP A N 1
ATOM 1765 C CA . ASP A 1 217 ? -7.082 27.105 -1.315 1.00 53.97 217 ASP A CA 1
ATOM 1766 C C . ASP A 1 217 ? -7.423 25.781 -0.603 1.00 53.97 217 ASP A C 1
ATOM 1768 O O . ASP A 1 217 ? -8.513 25.228 -0.751 1.00 53.97 217 ASP A O 1
ATOM 1772 N N . SER A 1 218 ? -6.498 25.284 0.222 1.00 58.25 218 SER A N 1
ATOM 1773 C CA . SER A 1 218 ? -6.522 23.944 0.856 1.00 58.25 218 SER A CA 1
ATOM 1774 C C . SER A 1 218 ? -7.656 23.684 1.869 1.00 58.25 218 SER A C 1
ATOM 1776 O O . SER A 1 218 ? -7.716 22.617 2.489 1.00 58.25 218 SER A O 1
ATOM 1778 N N . SER A 1 219 ? -8.522 24.668 2.120 1.00 59.94 219 SER A N 1
ATOM 1779 C CA . SER A 1 219 ? -9.519 24.627 3.197 1.00 59.94 219 SER A CA 1
ATOM 1780 C C . SER A 1 219 ? -10.666 23.653 2.907 1.00 59.94 219 SER A C 1
ATOM 1782 O O . SER A 1 219 ? -11.051 22.888 3.795 1.00 59.94 219 SER A O 1
ATOM 1784 N N . ARG A 1 220 ? -11.166 23.613 1.662 1.00 65.31 220 ARG A N 1
ATOM 1785 C CA . ARG A 1 220 ? -12.173 22.628 1.220 1.00 65.31 220 ARG A CA 1
ATOM 1786 C C . ARG A 1 220 ? -11.620 21.209 1.203 1.00 65.31 220 ARG A C 1
ATOM 1788 O O . ARG A 1 220 ? -12.296 20.302 1.684 1.00 65.31 220 ARG A O 1
ATOM 1795 N N . THR A 1 221 ? -10.382 21.034 0.747 1.00 69.19 221 THR A N 1
ATOM 1796 C CA . THR A 1 221 ? -9.700 19.735 0.739 1.00 69.19 221 THR A CA 1
ATOM 1797 C C . THR A 1 221 ? -9.613 19.155 2.145 1.00 69.19 221 THR A C 1
ATOM 1799 O O . THR A 1 221 ? -10.068 18.040 2.365 1.00 69.19 221 THR A O 1
ATOM 1802 N N . ARG A 1 222 ? -9.162 19.939 3.136 1.00 72.00 222 ARG A N 1
ATOM 1803 C CA . ARG A 1 222 ? -9.087 19.485 4.539 1.00 72.00 222 ARG A CA 1
ATOM 1804 C C . ARG A 1 222 ? -10.443 19.090 5.125 1.00 72.00 222 ARG A C 1
ATOM 1806 O O . ARG A 1 222 ? -10.533 18.138 5.900 1.00 72.00 222 ARG A O 1
ATOM 1813 N N . ALA A 1 223 ? -11.508 19.814 4.780 1.00 75.38 223 ALA A N 1
ATOM 1814 C CA . ALA A 1 223 ? -12.857 19.456 5.211 1.00 75.38 223 ALA A CA 1
ATOM 1815 C C . ALA A 1 223 ? -13.311 18.118 4.595 1.00 75.38 223 ALA A C 1
ATOM 1817 O O . ALA A 1 223 ? -13.865 17.273 5.299 1.00 75.38 223 ALA A O 1
ATOM 1818 N N . LEU A 1 224 ? -13.025 17.901 3.308 1.00 77.12 224 LEU A N 1
ATOM 1819 C CA . LEU A 1 224 ? -13.346 16.664 2.594 1.00 77.12 224 LEU A CA 1
ATOM 1820 C C . LEU A 1 224 ? -12.488 15.473 3.019 1.00 77.12 224 LEU A C 1
ATOM 1822 O O . LEU A 1 224 ? -13.014 14.368 3.106 1.00 77.12 224 LEU A O 1
ATOM 1826 N N . GLU A 1 225 ? -11.212 15.682 3.338 1.00 79.44 225 GLU A N 1
ATOM 1827 C CA . GLU A 1 225 ? -10.336 14.664 3.927 1.00 79.44 225 GLU A CA 1
ATOM 1828 C C . GLU A 1 225 ? -10.925 14.154 5.243 1.00 79.44 225 GLU A C 1
ATOM 1830 O O . GLU A 1 225 ? -11.100 12.949 5.421 1.00 79.44 225 GLU A O 1
ATOM 1835 N N . LYS A 1 226 ? -11.338 15.071 6.129 1.00 83.19 226 LYS A N 1
ATOM 1836 C CA . LYS A 1 226 ? -11.970 14.723 7.407 1.00 83.19 226 LYS A CA 1
ATOM 1837 C C . LYS A 1 226 ? -13.277 13.945 7.219 1.00 83.19 226 LYS A C 1
ATOM 1839 O O . LYS A 1 226 ? -13.519 12.968 7.927 1.00 83.19 226 LYS A O 1
ATOM 1844 N N . LEU A 1 227 ? -14.117 14.357 6.268 1.00 82.25 227 LEU A N 1
ATOM 1845 C CA . LEU A 1 227 ? -15.337 13.622 5.912 1.00 82.25 227 LEU A CA 1
ATOM 1846 C C . LEU A 1 227 ? -15.007 12.244 5.315 1.00 82.25 227 LEU A C 1
ATOM 1848 O O . LEU A 1 227 ? -15.689 11.261 5.605 1.00 82.25 227 LEU A O 1
ATOM 1852 N N . GLY A 1 228 ? -13.938 12.151 4.523 1.00 80.81 228 GLY A N 1
ATOM 1853 C CA . GLY A 1 228 ? -13.441 10.909 3.939 1.00 80.81 228 GLY A CA 1
ATOM 1854 C C . GLY A 1 228 ? -12.986 9.912 4.999 1.00 80.81 228 GLY A C 1
ATOM 1855 O O . GLY A 1 228 ? -13.374 8.745 4.943 1.00 80.81 228 GLY A O 1
ATOM 1856 N N . GLU A 1 229 ? -12.231 10.366 6.000 1.00 83.75 229 GLU A N 1
ATOM 1857 C CA . GLU A 1 229 ? -11.819 9.544 7.142 1.00 83.75 229 GLU A CA 1
ATOM 1858 C C . GLU A 1 229 ? -13.024 9.010 7.922 1.00 83.75 229 GLU A C 1
ATOM 1860 O O . GLU A 1 229 ? -13.101 7.808 8.184 1.00 83.75 229 GLU A O 1
ATOM 1865 N N . GLN A 1 230 ? -14.000 9.873 8.220 1.00 82.38 230 GLN A N 1
ATOM 1866 C CA . GLN A 1 230 ? -15.232 9.485 8.915 1.00 82.38 230 GLN A CA 1
ATOM 1867 C C . GLN A 1 230 ? -16.047 8.455 8.123 1.00 82.38 230 GLN A C 1
ATOM 1869 O O . GLN A 1 230 ? -16.497 7.450 8.680 1.00 82.38 230 GLN A O 1
ATOM 1874 N N . ALA A 1 231 ? -16.205 8.656 6.813 1.00 81.88 231 ALA A N 1
ATOM 1875 C CA . ALA A 1 231 ? -16.899 7.707 5.947 1.00 81.88 231 ALA A CA 1
ATOM 1876 C C . ALA A 1 231 ? -16.182 6.351 5.891 1.00 81.88 231 ALA A C 1
ATOM 1878 O O . ALA A 1 231 ? -16.827 5.299 5.867 1.00 81.88 231 ALA A O 1
ATOM 1879 N N . LEU A 1 232 ? -14.848 6.357 5.901 1.00 81.56 232 LEU A N 1
ATOM 1880 C CA . LEU A 1 232 ? -14.035 5.148 5.836 1.00 81.56 232 LEU A CA 1
ATOM 1881 C C . LEU A 1 232 ? -14.033 4.379 7.164 1.00 81.56 232 LEU A C 1
ATOM 1883 O O . LEU A 1 232 ? -14.065 3.146 7.151 1.00 81.56 232 LEU A O 1
ATOM 1887 N N . GLU A 1 233 ? -14.046 5.084 8.296 1.00 82.44 233 GLU A N 1
ATOM 1888 C CA . GLU A 1 233 ? -14.254 4.501 9.625 1.00 82.44 233 GLU A CA 1
ATOM 1889 C C . GLU A 1 233 ? -15.612 3.792 9.701 1.00 82.44 233 GLU A C 1
ATOM 1891 O O . GLU A 1 233 ? -15.680 2.624 10.093 1.00 82.44 233 GLU A O 1
ATOM 1896 N N . LEU A 1 234 ? -16.676 4.452 9.233 1.00 81.50 234 LEU A N 1
ATOM 1897 C CA . LEU A 1 234 ? -18.021 3.883 9.207 1.00 81.50 234 LEU A CA 1
ATOM 1898 C C . LEU A 1 234 ? -18.113 2.665 8.270 1.00 81.50 234 LEU A C 1
ATOM 1900 O O . LEU A 1 234 ? -18.667 1.635 8.651 1.00 81.50 234 LEU A O 1
ATOM 1904 N N . CYS A 1 235 ? -17.497 2.725 7.083 1.00 79.88 235 CYS A N 1
ATOM 1905 C CA . CYS A 1 235 ? -17.433 1.585 6.158 1.00 79.88 235 CYS A CA 1
ATOM 1906 C C . CYS A 1 235 ? -16.714 0.375 6.765 1.00 79.88 235 CYS A C 1
ATOM 1908 O O . CYS A 1 235 ? -17.170 -0.757 6.602 1.00 79.88 235 CYS A O 1
ATOM 1910 N N . ARG A 1 236 ? -15.590 0.600 7.464 1.00 79.19 236 ARG A N 1
ATOM 1911 C CA . ARG A 1 236 ? -14.855 -0.467 8.166 1.00 79.19 236 ARG A CA 1
ATOM 1912 C C . ARG A 1 236 ? -15.671 -1.049 9.314 1.00 79.19 236 ARG A C 1
ATOM 1914 O O . ARG A 1 236 ? -15.598 -2.251 9.541 1.00 79.19 236 ARG A O 1
ATOM 1921 N N . GLY A 1 237 ? -16.423 -0.204 10.018 1.00 73.69 237 GLY A N 1
ATOM 1922 C CA . GLY A 1 237 ? -17.305 -0.615 11.105 1.00 73.69 237 GLY A CA 1
ATOM 1923 C C . GLY A 1 237 ? -18.420 -1.554 10.651 1.00 73.69 237 GLY A C 1
ATOM 1924 O O . GLY A 1 237 ? -18.685 -2.520 11.351 1.00 73.69 237 GLY A O 1
ATOM 1925 N N . VAL A 1 238 ? -18.999 -1.292 9.474 1.00 73.31 238 VAL A N 1
ATOM 1926 C CA . VAL A 1 238 ? -20.203 -1.961 8.936 1.00 73.31 238 VAL A CA 1
ATOM 1927 C C . VAL A 1 238 ? -19.876 -3.051 7.894 1.00 73.31 238 VAL A C 1
ATOM 1929 O O . VAL A 1 238 ? -20.765 -3.683 7.332 1.00 73.31 238 VAL A O 1
ATOM 1932 N N . SER A 1 239 ? -18.593 -3.285 7.587 1.00 67.69 239 SER A N 1
ATOM 1933 C CA . SER A 1 239 ? -18.153 -4.216 6.526 1.00 67.69 239 SER A CA 1
ATOM 1934 C C . SER A 1 239 ? -18.843 -3.993 5.166 1.00 67.69 239 SER A C 1
ATOM 1936 O O . SER A 1 239 ? -19.065 -4.935 4.404 1.00 67.69 239 SER A O 1
ATOM 1938 N N . ALA A 1 240 ? -19.183 -2.743 4.844 1.00 61.94 240 ALA A N 1
ATOM 1939 C CA . ALA A 1 240 ? -19.867 -2.403 3.602 1.00 61.94 240 ALA A CA 1
ATOM 1940 C C . ALA A 1 240 ? -18.889 -2.447 2.414 1.00 61.94 240 ALA A C 1
ATOM 1942 O O . ALA A 1 240 ? -17.926 -1.679 2.357 1.00 61.94 240 ALA A O 1
ATOM 1943 N N . GLU A 1 241 ? -19.137 -3.331 1.441 1.00 56.56 241 GLU A N 1
ATOM 1944 C CA . GLU A 1 241 ? -18.428 -3.299 0.158 1.00 56.56 241 GLU A CA 1
ATOM 1945 C C . GLU A 1 241 ? -19.106 -2.303 -0.800 1.00 56.56 241 GLU A C 1
ATOM 1947 O O . GLU A 1 241 ? -20.338 -2.280 -0.897 1.00 56.56 241 GLU A O 1
ATOM 1952 N N . PRO A 1 242 ? -18.330 -1.490 -1.544 1.00 53.97 242 PRO A N 1
ATOM 1953 C CA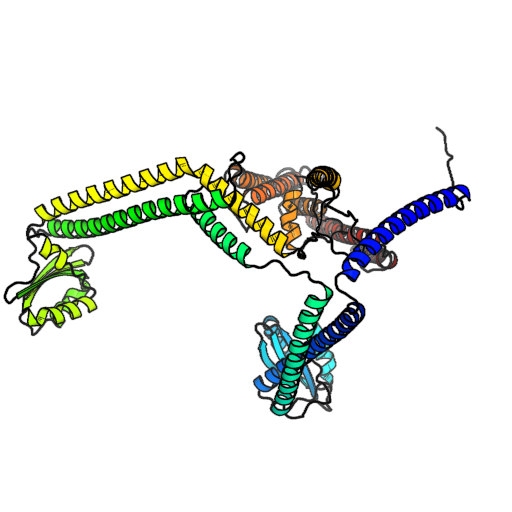 . PRO A 1 242 ? -18.887 -0.588 -2.540 1.00 53.97 242 PRO A CA 1
ATOM 1954 C C . PRO A 1 242 ? -19.635 -1.384 -3.613 1.00 53.97 242 PRO A C 1
ATOM 1956 O O . PRO A 1 242 ? -19.028 -2.098 -4.409 1.00 53.97 242 PRO A O 1
ATOM 1959 N N . THR A 1 243 ? -20.961 -1.264 -3.618 1.00 51.03 243 THR A N 1
ATOM 1960 C CA . THR A 1 243 ? -21.841 -1.920 -4.587 1.00 51.03 243 THR A CA 1
ATOM 1961 C C . THR A 1 243 ? -22.042 -1.010 -5.801 1.00 51.03 243 THR A C 1
ATOM 1963 O O . THR A 1 243 ? -22.208 0.205 -5.670 1.00 51.03 243 THR A O 1
ATOM 1966 N N . GLU A 1 244 ? -21.993 -1.577 -7.006 1.00 42.31 244 GLU A N 1
ATOM 1967 C CA . GLU A 1 244 ? -22.331 -0.851 -8.234 1.00 42.31 244 GLU A CA 1
ATOM 1968 C C . GLU A 1 244 ? -23.857 -0.697 -8.331 1.00 42.31 244 GLU A C 1
ATOM 1970 O O . GLU A 1 244 ? -24.577 -1.687 -8.228 1.00 42.31 244 GLU A O 1
ATOM 1975 N N . GLY A 1 245 ? -24.345 0.536 -8.520 1.00 47.56 245 GLY A N 1
ATOM 1976 C CA . GLY A 1 245 ? -25.767 0.818 -8.768 1.00 47.56 245 GLY A CA 1
ATOM 1977 C C . GLY A 1 245 ? -26.489 1.697 -7.741 1.00 47.56 245 GLY A C 1
ATOM 1978 O O . GLY A 1 245 ? -27.706 1.807 -7.826 1.00 47.56 245 GLY A O 1
ATOM 1979 N N . VAL A 1 246 ? -25.786 2.313 -6.784 1.00 55.03 246 VAL A N 1
ATOM 1980 C CA . VAL A 1 246 ? -26.421 3.245 -5.833 1.00 55.03 246 VAL A CA 1
ATOM 1981 C C . VAL A 1 246 ? -26.537 4.649 -6.437 1.00 55.03 246 VAL A C 1
ATOM 1983 O O . VAL A 1 246 ? -25.634 5.077 -7.157 1.00 55.03 246 VAL A O 1
ATOM 1986 N N . GLU A 1 247 ? -27.650 5.328 -6.145 1.00 58.47 247 GLU A N 1
ATOM 1987 C CA . GLU A 1 247 ? -27.950 6.705 -6.555 1.00 58.47 247 GLU A CA 1
ATOM 1988 C C . GLU A 1 247 ? -26.789 7.665 -6.249 1.00 58.47 247 GLU A C 1
ATOM 1990 O O . GLU A 1 247 ? -26.155 7.595 -5.192 1.00 58.47 247 GLU A O 1
ATOM 1995 N N . GLU A 1 248 ? -26.501 8.561 -7.197 1.00 61.44 248 GLU A N 1
ATOM 1996 C CA . GLU A 1 248 ? -25.536 9.642 -7.007 1.00 61.44 248 GLU A CA 1
ATOM 1997 C C . GLU A 1 248 ? -26.104 10.648 -6.003 1.00 61.44 248 GLU A C 1
ATOM 1999 O O . GLU A 1 248 ? -27.036 11.389 -6.303 1.00 61.44 248 GLU A O 1
ATOM 2004 N N . LEU A 1 249 ? -25.540 10.647 -4.797 1.00 72.06 249 LEU A N 1
ATOM 2005 C CA . LEU A 1 249 ? -25.835 11.633 -3.761 1.00 72.06 249 LEU A CA 1
ATOM 2006 C C . LEU A 1 249 ? -25.060 12.924 -4.025 1.00 72.06 249 LEU A C 1
ATOM 2008 O O . LEU A 1 249 ? -23.875 12.872 -4.373 1.00 72.06 249 LEU A O 1
ATOM 2012 N N . ASP A 1 250 ? -25.702 14.065 -3.779 1.00 81.62 250 ASP A N 1
ATOM 2013 C CA . ASP A 1 250 ? -25.011 15.351 -3.711 1.00 81.62 250 ASP A CA 1
ATOM 2014 C C . ASP A 1 250 ? -24.081 15.410 -2.485 1.00 81.62 250 ASP A C 1
ATOM 2016 O O . ASP A 1 250 ? -24.283 14.712 -1.487 1.00 81.62 250 ASP A O 1
ATOM 2020 N N . LEU A 1 251 ? -23.039 16.240 -2.542 1.00 79.31 251 LEU A N 1
ATOM 2021 C CA . LEU A 1 251 ? -22.029 16.329 -1.490 1.00 79.31 251 LEU A CA 1
ATOM 2022 C C . LEU A 1 251 ? -22.609 16.842 -0.163 1.00 79.31 251 LEU A C 1
ATOM 2024 O O . LEU A 1 251 ? -22.241 16.337 0.903 1.00 79.31 251 LEU A O 1
ATOM 2028 N N . GLU A 1 252 ? -23.515 17.823 -0.204 1.00 82.88 252 GLU A N 1
ATOM 2029 C CA . GLU A 1 252 ? -24.160 18.337 1.010 1.00 82.88 252 GLU A CA 1
ATOM 2030 C C . GLU A 1 252 ? -25.058 17.279 1.656 1.00 82.88 252 GLU A C 1
ATOM 2032 O O . GLU A 1 252 ? -25.033 17.092 2.875 1.00 82.88 252 GLU A O 1
ATOM 2037 N N . GLU A 1 253 ? -25.818 16.555 0.837 1.00 83.94 253 GLU A N 1
ATOM 2038 C CA . GLU A 1 253 ? -26.683 15.469 1.288 1.00 83.94 253 GLU A CA 1
ATOM 2039 C C . GLU A 1 253 ? -25.864 14.311 1.871 1.00 83.94 253 GLU A C 1
ATOM 2041 O O . GLU A 1 253 ? -26.141 13.852 2.982 1.00 83.94 253 GLU A O 1
ATOM 2046 N N . ALA A 1 254 ? -24.793 13.902 1.185 1.00 84.56 254 ALA A N 1
ATOM 2047 C CA . ALA A 1 254 ? -23.874 12.872 1.655 1.00 84.56 254 ALA A CA 1
ATOM 2048 C C . ALA A 1 254 ? -23.222 13.248 2.995 1.00 84.56 254 ALA A C 1
ATOM 2050 O O . ALA A 1 254 ? -23.100 12.396 3.873 1.00 84.56 254 ALA A O 1
ATOM 2051 N N . SER A 1 255 ? -22.848 14.519 3.178 1.00 83.56 255 SER A N 1
ATOM 2052 C CA . SER A 1 255 ? -22.240 15.009 4.423 1.00 83.56 255 SER A CA 1
ATOM 2053 C C . SER A 1 255 ? -23.227 14.976 5.594 1.00 83.56 255 SER A C 1
ATOM 2055 O O . SER A 1 255 ? -22.890 14.481 6.669 1.00 83.56 255 SER A O 1
ATOM 2057 N N . ARG A 1 256 ? -24.472 15.431 5.387 1.00 87.69 256 ARG A N 1
ATOM 2058 C CA . ARG A 1 256 ? -25.522 15.392 6.425 1.00 87.69 256 ARG A CA 1
ATOM 2059 C C . ARG A 1 256 ? -25.865 13.961 6.834 1.00 87.69 256 ARG A C 1
ATOM 2061 O O . ARG A 1 256 ? -25.911 13.656 8.024 1.00 87.69 256 ARG A O 1
ATOM 2068 N N . LEU A 1 257 ? -26.057 13.079 5.852 1.00 86.75 257 LEU A N 1
ATOM 2069 C CA . LEU A 1 257 ? -26.348 11.667 6.100 1.00 86.75 257 LEU A CA 1
ATOM 2070 C C . LEU A 1 257 ? -25.179 10.956 6.788 1.00 86.75 257 LEU A C 1
ATOM 2072 O O . LEU A 1 257 ? -25.402 10.109 7.652 1.00 86.75 257 LEU A O 1
ATOM 2076 N N . LEU A 1 258 ? -23.934 11.302 6.444 1.00 87.69 258 LEU A N 1
ATOM 2077 C CA . LEU A 1 258 ? -22.760 10.760 7.122 1.00 87.69 258 LEU A CA 1
ATOM 2078 C C . LEU A 1 258 ? -22.759 11.123 8.607 1.00 87.69 258 LEU A C 1
ATOM 2080 O O . LEU A 1 258 ? -22.488 10.258 9.439 1.00 87.69 258 LEU A O 1
ATOM 2084 N N . GLU A 1 259 ? -23.049 12.379 8.950 1.00 88.00 259 GLU A N 1
ATOM 2085 C CA . GLU A 1 259 ? -23.093 12.827 10.343 1.00 88.00 259 GLU A CA 1
ATOM 2086 C C . GLU A 1 259 ? -24.185 12.116 11.147 1.00 88.00 259 GLU A C 1
ATOM 2088 O O . GLU A 1 259 ? -23.928 11.694 12.278 1.00 88.00 259 GLU A O 1
ATOM 2093 N N . GLU A 1 260 ? -25.375 11.958 10.565 1.00 90.50 260 GLU A N 1
ATOM 2094 C CA . GLU A 1 260 ? -26.504 11.243 11.167 1.00 90.50 260 GLU A CA 1
ATOM 2095 C C . GLU A 1 260 ? -26.153 9.771 11.421 1.00 90.50 260 GLU A C 1
ATOM 2097 O O . GLU A 1 260 ? -26.128 9.324 12.569 1.00 90.50 260 GLU A O 1
ATOM 2102 N N . LEU A 1 261 ? -25.748 9.045 10.375 1.00 89.25 261 LEU A N 1
ATOM 2103 C CA . LEU A 1 261 ? -25.405 7.624 10.473 1.00 89.25 261 LEU A CA 1
ATOM 2104 C C . LEU A 1 261 ? -24.209 7.379 11.399 1.00 89.25 261 LEU A C 1
ATOM 2106 O O . LEU A 1 261 ? -24.181 6.401 12.146 1.00 89.25 261 LEU A O 1
ATOM 2110 N N . SER A 1 262 ? -23.224 8.280 11.395 1.00 88.00 262 SER A N 1
ATOM 2111 C CA . SER A 1 262 ? -22.079 8.190 12.303 1.00 88.00 262 SER A CA 1
ATOM 2112 C C . SER A 1 262 ? -22.478 8.404 13.762 1.00 88.00 262 SER A C 1
ATOM 2114 O O . SER A 1 262 ? -21.869 7.807 14.653 1.00 88.00 262 SER A O 1
ATOM 2116 N N . ARG A 1 263 ? -23.464 9.270 14.031 1.00 90.81 263 ARG A N 1
ATOM 2117 C CA . ARG A 1 263 ? -23.989 9.507 15.381 1.00 90.81 263 ARG A CA 1
ATOM 2118 C C . ARG A 1 263 ? -24.718 8.270 15.894 1.00 90.81 263 ARG A C 1
ATOM 2120 O O . ARG A 1 263 ? -24.439 7.842 17.016 1.00 90.81 263 ARG A O 1
ATOM 2127 N N . ASP A 1 264 ? -25.568 7.677 15.065 1.00 90.38 264 ASP A N 1
ATOM 2128 C CA . ASP A 1 264 ? -26.320 6.468 15.404 1.00 90.38 264 ASP A CA 1
ATOM 2129 C C . ASP A 1 264 ? -25.382 5.286 15.659 1.00 90.38 264 ASP A C 1
ATOM 2131 O O . ASP A 1 264 ? -25.430 4.671 16.726 1.00 90.38 264 ASP A O 1
ATOM 2135 N N . TYR A 1 265 ? -24.430 5.046 14.750 1.00 89.56 265 TYR A N 1
ATOM 2136 C CA . TYR A 1 265 ? -23.424 3.995 14.906 1.00 89.56 265 TYR A CA 1
ATOM 2137 C C . TYR A 1 265 ? -22.611 4.157 16.201 1.00 89.56 265 TYR A C 1
ATOM 2139 O O . TYR A 1 265 ? -22.425 3.195 16.952 1.00 89.56 265 TYR A O 1
ATOM 2147 N N . ARG A 1 266 ? -22.162 5.384 16.518 1.00 89.75 266 ARG A N 1
ATOM 2148 C CA . ARG A 1 266 ? -21.439 5.673 17.771 1.00 89.75 266 ARG A CA 1
ATOM 2149 C C . ARG A 1 266 ? -22.303 5.445 19.013 1.00 89.75 266 ARG A C 1
ATOM 2151 O O . ARG A 1 266 ? -21.791 4.942 20.012 1.00 89.75 266 ARG A O 1
ATOM 2158 N N . SER A 1 267 ? -23.590 5.786 18.958 1.00 93.12 267 SER A N 1
ATOM 2159 C CA . SER A 1 267 ? -24.539 5.552 20.051 1.00 93.12 267 SER A CA 1
ATOM 2160 C C . SER A 1 267 ? -24.712 4.057 20.343 1.00 93.12 267 SER A C 1
ATOM 2162 O O . SER A 1 267 ? -24.565 3.633 21.494 1.00 93.12 267 SER A O 1
ATOM 2164 N N . ILE A 1 268 ? -24.926 3.247 19.299 1.00 91.81 268 ILE A N 1
ATOM 2165 C CA . ILE A 1 268 ? -25.067 1.785 19.401 1.00 91.81 268 ILE A CA 1
ATOM 2166 C C . ILE A 1 268 ? -23.776 1.158 19.949 1.00 91.81 268 ILE A C 1
ATOM 2168 O O . ILE A 1 268 ? -23.807 0.430 20.941 1.00 91.81 268 ILE A O 1
ATOM 2172 N N . ARG A 1 269 ? -22.612 1.512 19.384 1.00 91.19 269 ARG A N 1
ATOM 2173 C CA . ARG A 1 269 ? -21.290 1.059 19.864 1.00 91.19 269 ARG A CA 1
ATOM 2174 C C . ARG A 1 269 ? -21.050 1.378 21.337 1.00 91.19 269 ARG A C 1
ATOM 2176 O O . ARG A 1 269 ? -20.482 0.552 22.052 1.00 91.19 269 ARG A O 1
ATOM 2183 N N . ARG A 1 270 ? -21.459 2.566 21.791 1.00 93.19 270 ARG A N 1
ATOM 2184 C CA . ARG A 1 270 ? -21.328 2.965 23.196 1.00 93.19 270 ARG A CA 1
ATOM 2185 C C . ARG A 1 270 ? -22.176 2.073 24.103 1.00 93.19 270 ARG A C 1
ATOM 2187 O O . ARG A 1 270 ? -21.637 1.575 25.086 1.00 93.19 270 ARG A O 1
ATOM 2194 N N . ARG A 1 271 ? -23.442 1.825 23.743 1.00 93.75 271 ARG A N 1
ATOM 2195 C CA . ARG A 1 271 ? -24.346 0.935 24.496 1.00 93.75 271 ARG A CA 1
ATOM 2196 C C . ARG A 1 271 ? -23.796 -0.487 24.591 1.00 93.75 271 ARG A C 1
ATOM 2198 O O . ARG A 1 271 ? -23.741 -1.031 25.687 1.00 93.75 271 ARG A O 1
ATOM 2205 N N . ILE A 1 272 ? -23.283 -1.038 23.487 1.00 92.00 272 ILE A N 1
ATOM 2206 C CA . ILE A 1 272 ? -22.603 -2.347 23.486 1.00 92.00 272 ILE A CA 1
ATOM 2207 C C . ILE A 1 272 ? -21.422 -2.339 24.466 1.00 92.00 272 ILE A C 1
ATOM 2209 O O . ILE A 1 272 ? -21.281 -3.241 25.285 1.00 92.00 272 ILE A O 1
ATOM 2213 N N . GLY A 1 273 ? -20.572 -1.308 24.414 1.00 91.56 273 GLY A N 1
ATOM 2214 C CA . GLY A 1 273 ? -19.417 -1.197 25.307 1.00 91.56 273 GLY A CA 1
ATOM 2215 C C . GLY A 1 273 ? -19.786 -1.039 26.788 1.00 91.56 273 GLY A C 1
ATOM 2216 O O . GLY A 1 273 ? -19.080 -1.550 27.654 1.00 91.56 273 GLY A O 1
ATOM 2217 N N . GLU A 1 274 ? -20.870 -0.330 27.102 1.00 93.44 274 GLU A N 1
ATOM 2218 C CA . GLU A 1 274 ? -21.396 -0.180 28.465 1.00 93.44 274 GLU A CA 1
ATOM 2219 C C . GLU A 1 274 ? -21.982 -1.494 28.995 1.00 93.44 274 GLU A C 1
ATOM 2221 O O . GLU A 1 274 ? -21.557 -1.946 30.061 1.00 93.44 274 GLU A O 1
ATOM 2226 N N . ALA A 1 275 ? -22.859 -2.146 28.227 1.00 91.75 275 ALA A N 1
ATOM 2227 C CA . ALA A 1 275 ? -23.461 -3.428 28.590 1.00 91.75 275 ALA A CA 1
ATOM 2228 C C . ALA A 1 275 ? -22.398 -4.522 28.771 1.00 91.75 275 ALA A C 1
ATOM 2230 O O . ALA A 1 275 ? -22.381 -5.213 29.789 1.00 91.75 275 ALA A O 1
ATOM 2231 N N . ARG A 1 276 ? -21.431 -4.604 27.848 1.00 93.56 276 ARG A N 1
ATOM 2232 C CA . ARG A 1 276 ? -20.332 -5.571 27.922 1.00 93.56 276 ARG A CA 1
ATOM 2233 C C . ARG A 1 276 ? -19.449 -5.372 29.151 1.00 93.56 276 ARG A C 1
ATOM 2235 O O . ARG A 1 276 ? -19.122 -6.344 29.824 1.00 93.56 276 ARG A O 1
ATOM 2242 N N . ARG A 1 277 ? -19.075 -4.126 29.474 1.00 91.88 277 ARG A N 1
ATOM 2243 C CA . ARG A 1 277 ? -18.298 -3.833 30.693 1.00 91.88 277 ARG A CA 1
ATOM 2244 C C . ARG A 1 277 ? -19.061 -4.241 31.948 1.00 91.88 277 ARG A C 1
ATOM 2246 O O . ARG A 1 277 ? -18.474 -4.855 32.832 1.00 91.88 277 ARG A O 1
ATOM 2253 N N . ARG A 1 278 ? -20.365 -3.946 31.998 1.00 90.06 278 ARG A N 1
ATOM 2254 C CA . ARG A 1 278 ? -21.235 -4.350 33.107 1.00 90.06 278 ARG A CA 1
ATOM 2255 C C . ARG A 1 278 ? -21.321 -5.873 33.228 1.00 90.06 278 ARG A C 1
ATOM 2257 O O . ARG A 1 278 ? -21.210 -6.394 34.333 1.00 90.06 278 ARG A O 1
ATOM 2264 N N . ARG A 1 279 ? -21.462 -6.593 32.110 1.00 91.06 279 ARG A N 1
ATOM 2265 C CA . ARG A 1 279 ? -21.453 -8.063 32.071 1.00 91.06 279 ARG A CA 1
ATOM 2266 C C . ARG A 1 279 ? -20.138 -8.631 32.607 1.00 91.06 279 ARG A C 1
ATOM 2268 O O . ARG A 1 279 ? -20.169 -9.462 33.506 1.00 91.06 279 ARG A O 1
ATOM 2275 N N . GLU A 1 280 ? -18.999 -8.162 32.097 1.00 88.94 280 GLU A N 1
ATOM 2276 C CA . GLU A 1 280 ? -17.663 -8.619 32.513 1.00 88.94 280 GLU A CA 1
ATOM 2277 C C . GLU A 1 280 ? -17.394 -8.347 34.007 1.00 88.94 280 GLU A C 1
ATOM 2279 O O . GLU A 1 280 ? -16.768 -9.160 34.689 1.00 88.94 280 GLU A O 1
ATOM 2284 N N . GLU A 1 281 ? -17.885 -7.223 34.538 1.00 87.31 281 GLU A N 1
ATOM 2285 C CA . GLU A 1 281 ? -17.821 -6.909 35.968 1.00 87.31 281 GLU A CA 1
ATOM 2286 C C . GLU A 1 281 ? -18.681 -7.875 36.799 1.00 87.31 281 GLU A C 1
ATOM 2288 O O . GLU A 1 281 ? -18.176 -8.490 37.739 1.00 87.31 281 GLU A O 1
ATOM 2293 N N . LEU A 1 282 ? -19.948 -8.083 36.424 1.00 86.38 282 LEU A N 1
ATOM 2294 C CA . LEU A 1 282 ? -20.861 -8.997 37.121 1.00 86.38 282 LEU A CA 1
ATOM 2295 C C . LEU A 1 282 ? -20.392 -10.462 37.059 1.00 86.38 282 LEU A C 1
ATOM 2297 O O . LEU A 1 282 ? -20.503 -11.174 38.056 1.00 86.38 282 LEU A O 1
ATOM 2301 N N . GLU A 1 283 ? -19.812 -10.904 35.939 1.00 86.94 283 GLU A N 1
ATOM 2302 C CA . GLU A 1 283 ? -19.200 -12.236 35.788 1.00 86.94 283 GLU A CA 1
ATOM 2303 C C . GLU A 1 283 ? -18.002 -12.432 36.721 1.00 86.94 283 GLU A C 1
ATOM 2305 O O . GLU A 1 283 ? -17.836 -13.495 37.324 1.00 86.94 283 GLU A O 1
ATOM 2310 N N . ARG A 1 284 ? -17.176 -11.394 36.891 1.00 84.06 284 ARG A N 1
ATOM 2311 C CA . ARG A 1 284 ? -16.071 -11.437 37.853 1.00 84.06 284 ARG A CA 1
ATOM 2312 C C . ARG A 1 284 ? -16.598 -11.593 39.275 1.00 84.06 284 ARG A C 1
ATOM 2314 O O . ARG A 1 284 ? -16.103 -12.436 40.021 1.00 84.06 284 ARG A O 1
ATOM 2321 N N . ILE A 1 285 ? -17.613 -10.811 39.639 1.00 81.94 285 ILE A N 1
ATOM 2322 C CA . ILE A 1 285 ? -18.188 -10.817 40.988 1.00 81.94 285 ILE A CA 1
ATOM 2323 C C . ILE A 1 285 ? -18.863 -12.159 41.281 1.00 81.94 285 ILE A C 1
ATOM 2325 O O . ILE A 1 285 ? -18.602 -12.751 42.328 1.00 81.94 285 ILE A O 1
ATOM 2329 N N . ILE A 1 286 ? -19.689 -12.675 40.364 1.00 84.38 286 ILE A N 1
ATOM 2330 C CA . ILE A 1 286 ? -20.370 -13.959 40.568 1.00 84.38 286 ILE A CA 1
ATOM 2331 C C . ILE A 1 286 ? -19.367 -15.114 40.665 1.00 84.38 286 ILE A C 1
ATOM 2333 O O . ILE A 1 286 ? -19.567 -16.024 41.465 1.00 84.38 286 ILE A O 1
ATOM 2337 N N . GLY A 1 287 ? -18.245 -15.042 39.939 1.00 82.94 287 GLY A N 1
ATOM 2338 C CA . GLY A 1 287 ? -17.144 -15.995 40.070 1.00 82.94 287 GLY A CA 1
ATOM 2339 C C . GLY A 1 287 ? -16.450 -15.949 41.438 1.00 82.94 287 GLY A C 1
ATOM 2340 O O . GLY A 1 287 ? -16.007 -16.981 41.938 1.00 82.94 287 GLY A O 1
ATOM 2341 N N . VAL A 1 288 ? -16.362 -14.780 42.082 1.00 80.44 288 VAL A N 1
ATOM 2342 C CA . VAL A 1 288 ? -15.847 -14.663 43.461 1.00 80.44 288 VAL A CA 1
ATOM 2343 C C . VAL A 1 288 ? -16.864 -15.202 44.469 1.00 80.44 288 VAL A C 1
ATOM 2345 O O . VAL A 1 288 ? -16.496 -15.990 45.338 1.00 80.44 288 VAL A O 1
ATOM 2348 N N . VAL A 1 289 ? -18.139 -14.829 44.332 1.00 81.75 289 VAL A N 1
ATOM 2349 C CA . VAL A 1 289 ? -19.222 -15.290 45.220 1.00 81.75 289 VAL A CA 1
ATOM 2350 C C . VAL A 1 289 ? -19.401 -16.809 45.141 1.00 81.75 289 VAL A C 1
ATOM 2352 O O . VAL A 1 289 ? -19.517 -17.457 46.176 1.00 81.75 289 VAL A O 1
ATOM 2355 N N . GLY A 1 290 ? -19.354 -17.398 43.942 1.00 82.50 290 GLY A N 1
ATOM 2356 C CA . GLY A 1 290 ? -19.442 -18.850 43.754 1.00 82.50 290 GLY A CA 1
ATOM 2357 C C . GLY A 1 290 ? -18.328 -19.605 44.480 1.00 82.50 290 GLY A C 1
ATOM 2358 O O . GLY A 1 290 ? -18.606 -20.548 45.214 1.00 82.50 290 GLY A O 1
ATOM 2359 N N . ARG A 1 291 ? -17.081 -19.129 44.373 1.00 81.88 291 ARG A N 1
ATOM 2360 C CA . ARG A 1 291 ? -15.939 -19.729 45.086 1.00 81.88 291 ARG A CA 1
ATOM 2361 C C . ARG A 1 291 ? -16.042 -19.595 46.607 1.00 81.88 291 ARG A C 1
ATOM 2363 O O . ARG A 1 291 ? -15.607 -20.487 47.327 1.00 81.88 291 ARG A O 1
ATOM 2370 N N . LEU A 1 292 ? -16.623 -18.505 47.108 1.00 81.00 292 LEU A N 1
ATOM 2371 C CA . LEU A 1 292 ? -16.884 -18.332 48.542 1.00 81.00 292 LEU A CA 1
ATOM 2372 C C . LEU A 1 292 ? -17.933 -19.322 49.061 1.00 81.00 292 LEU A C 1
ATOM 2374 O O . LEU A 1 292 ? -17.734 -19.914 50.121 1.00 81.00 292 LEU A O 1
ATOM 2378 N N . LEU A 1 293 ? -19.004 -19.534 48.292 1.00 81.06 293 LEU A N 1
ATOM 2379 C CA . LEU A 1 293 ? -20.040 -20.520 48.604 1.00 81.06 293 LEU A CA 1
ATOM 2380 C C . LEU A 1 293 ? -19.480 -21.953 48.572 1.00 81.06 293 LEU A C 1
ATOM 2382 O O . LEU A 1 293 ? -19.752 -22.731 49.483 1.00 81.06 293 LEU A O 1
ATOM 2386 N N . GLU A 1 294 ? -18.639 -22.293 47.586 1.00 81.62 294 GLU A N 1
ATOM 2387 C CA . GLU A 1 294 ? -17.930 -23.586 47.524 1.00 81.62 294 GLU A CA 1
ATOM 2388 C C . GLU A 1 294 ? -16.996 -23.805 48.725 1.00 81.62 294 GLU A C 1
ATOM 2390 O O . GLU A 1 294 ? -16.869 -24.925 49.221 1.00 81.62 294 GLU A O 1
ATOM 2395 N N . ALA A 1 295 ? -16.380 -22.733 49.232 1.00 80.62 295 ALA A N 1
ATOM 2396 C CA . ALA A 1 295 ? -15.549 -22.754 50.433 1.00 80.62 295 ALA A CA 1
ATOM 2397 C C . ALA A 1 295 ? -16.358 -22.785 51.751 1.00 80.62 295 ALA A C 1
ATOM 2399 O O . ALA A 1 295 ? -15.764 -22.751 52.832 1.00 80.62 295 ALA A O 1
ATOM 2400 N N . GLY A 1 296 ? -17.694 -22.855 51.684 1.00 76.12 296 GLY A N 1
ATOM 2401 C CA . GLY A 1 296 ? -18.581 -22.961 52.847 1.00 76.12 296 GLY A CA 1
ATOM 2402 C C . GLY A 1 296 ? -18.819 -21.644 53.590 1.00 76.12 296 GLY A C 1
ATOM 2403 O O . GLY A 1 296 ? -19.171 -21.659 54.769 1.00 76.12 296 GLY A O 1
ATOM 2404 N N . VAL A 1 297 ? -18.596 -20.498 52.941 1.00 79.06 297 VAL A N 1
ATOM 2405 C CA . VAL A 1 297 ? -18.945 -19.183 53.491 1.00 79.06 297 VAL A CA 1
ATOM 2406 C C . VAL A 1 297 ? -20.364 -18.848 53.054 1.00 79.06 297 VAL A C 1
ATOM 2408 O O . VAL A 1 297 ? -20.628 -18.758 51.861 1.00 79.06 297 VAL A O 1
ATOM 2411 N N . GLU A 1 298 ? -21.269 -18.658 54.011 1.00 72.00 298 GLU A N 1
ATOM 2412 C CA . GLU A 1 298 ? -22.666 -18.286 53.737 1.00 72.00 298 GLU A CA 1
ATOM 2413 C C . GLU A 1 298 ? -22.910 -16.784 53.917 1.00 72.00 298 GLU A C 1
ATOM 2415 O O . GLU A 1 298 ? -23.700 -16.199 53.177 1.00 72.00 298 GLU A O 1
ATOM 2420 N N . GLU A 1 299 ? -22.173 -16.147 54.833 1.00 76.81 299 GLU A N 1
ATOM 2421 C CA . GLU A 1 299 ? -22.277 -14.714 55.095 1.00 76.81 299 GLU A CA 1
ATOM 2422 C C . GLU A 1 299 ? -20.917 -14.011 55.102 1.00 76.81 299 GLU A C 1
ATOM 2424 O O . GLU A 1 299 ? -19.932 -14.516 55.653 1.00 76.81 299 GLU A O 1
ATOM 2429 N N . VAL A 1 300 ? -20.874 -12.819 54.499 1.00 74.94 300 VAL A N 1
ATOM 2430 C CA . VAL A 1 300 ? -19.703 -11.931 54.499 1.00 74.94 300 VAL A CA 1
ATOM 2431 C C . VAL A 1 300 ? -20.108 -10.576 55.053 1.00 74.94 300 VAL A C 1
ATOM 2433 O O . VAL A 1 300 ? -20.871 -9.832 54.439 1.00 74.94 300 VAL A O 1
ATOM 2436 N N . GLU A 1 301 ? -19.550 -10.229 56.206 1.00 72.06 301 GLU A N 1
ATOM 2437 C CA . GLU A 1 301 ? -19.675 -8.888 56.761 1.00 72.06 301 GLU A CA 1
ATOM 2438 C C . GLU A 1 301 ? -18.700 -7.936 56.053 1.00 72.06 301 GLU A C 1
ATOM 2440 O O . GLU A 1 301 ? -17.526 -8.253 55.829 1.00 72.06 301 GLU A O 1
ATOM 2445 N N . ALA A 1 302 ? -19.187 -6.755 55.679 1.00 76.38 302 ALA A N 1
ATOM 2446 C CA . ALA A 1 302 ? -18.382 -5.694 55.087 1.00 76.38 302 ALA A CA 1
ATOM 2447 C C . ALA A 1 302 ? -19.064 -4.340 55.292 1.00 76.38 302 ALA A C 1
ATOM 2449 O O . ALA A 1 302 ? -20.276 -4.222 55.112 1.00 76.38 302 ALA A O 1
ATOM 2450 N N . GLY A 1 303 ? -18.288 -3.307 55.618 1.00 78.69 303 GLY A N 1
ATOM 2451 C CA . GLY A 1 303 ? -18.803 -1.948 55.780 1.00 78.69 303 GLY A CA 1
ATOM 2452 C C . GLY A 1 303 ? -18.259 -1.212 56.999 1.00 78.69 303 GLY A C 1
ATOM 2453 O O . GLY A 1 303 ? -17.449 -1.727 57.771 1.00 78.69 303 GLY A O 1
ATOM 2454 N N . GLU A 1 304 ? -18.705 0.033 57.146 1.00 79.06 304 GLU A N 1
ATOM 2455 C CA . GLU A 1 304 ? -18.379 0.875 58.293 1.00 79.06 304 GLU A CA 1
ATOM 2456 C C . GLU A 1 304 ? -19.466 0.760 59.365 1.00 79.06 304 GLU A C 1
ATOM 2458 O O . GLU A 1 304 ? -20.645 0.989 59.100 1.00 79.06 304 GLU A O 1
ATOM 2463 N N . TYR A 1 305 ? -19.043 0.466 60.588 1.00 81.12 305 TYR A N 1
ATOM 2464 C CA . TYR A 1 305 ? -19.851 0.472 61.801 1.00 81.12 305 TYR A CA 1
ATOM 2465 C C . TYR A 1 305 ? -19.439 1.660 62.688 1.00 81.12 305 TYR A C 1
ATOM 2467 O O . TYR A 1 305 ? -18.534 2.423 62.342 1.00 81.12 305 TYR A O 1
ATOM 2475 N N . GLU A 1 306 ? -20.097 1.830 63.839 1.00 78.88 306 GLU A N 1
ATOM 2476 C CA . GLU A 1 306 ? -19.910 2.988 64.732 1.00 78.88 306 GLU A CA 1
ATOM 2477 C C . GLU A 1 306 ? -18.431 3.250 65.080 1.00 78.88 306 GLU A C 1
ATOM 2479 O O . GLU A 1 306 ? -17.952 4.367 64.903 1.00 78.88 306 GLU A O 1
ATOM 2484 N N . ASN A 1 307 ? -17.685 2.205 65.467 1.00 82.31 307 ASN A N 1
ATOM 2485 C CA . ASN A 1 307 ? -16.258 2.294 65.823 1.00 82.31 307 ASN A CA 1
ATOM 2486 C C . ASN A 1 307 ? -15.350 1.314 65.046 1.00 82.31 307 ASN A C 1
ATOM 2488 O O . ASN A 1 307 ? -14.125 1.350 65.190 1.00 82.31 307 ASN A O 1
ATOM 2492 N N . LEU A 1 308 ? -15.931 0.443 64.215 1.00 84.50 308 LEU A N 1
ATOM 2493 C CA . LEU A 1 308 ? -15.232 -0.619 63.484 1.00 84.50 308 LEU A CA 1
ATOM 2494 C C . LEU A 1 308 ? -15.420 -0.462 61.974 1.00 84.50 308 LEU A C 1
ATOM 2496 O O . LEU A 1 308 ? -16.453 0.009 61.510 1.00 84.50 308 LEU A O 1
ATOM 2500 N N . CYS A 1 309 ? -14.431 -0.886 61.200 1.00 84.94 309 CYS A N 1
ATOM 2501 C CA . CYS A 1 309 ? -14.501 -1.011 59.752 1.00 84.94 309 CYS A CA 1
ATOM 2502 C C . CYS A 1 309 ? -14.173 -2.458 59.385 1.00 84.94 309 CYS A C 1
ATOM 2504 O O . CYS A 1 309 ? -13.140 -2.979 59.813 1.00 84.94 309 CYS A O 1
ATOM 2506 N N . VAL A 1 310 ? -15.063 -3.102 58.627 1.00 85.31 310 VAL A N 1
ATOM 2507 C CA . VAL A 1 310 ? -14.864 -4.462 58.121 1.00 85.31 310 VAL A CA 1
ATOM 2508 C C . VAL A 1 310 ? -14.536 -4.387 56.636 1.00 85.31 310 VAL A C 1
ATOM 2510 O O . VAL A 1 310 ? -15.388 -4.020 55.826 1.00 85.31 310 VAL A O 1
ATOM 2513 N N . ILE A 1 311 ? -13.292 -4.716 56.300 1.00 87.19 311 ILE A N 1
ATOM 2514 C CA . ILE A 1 311 ? -12.734 -4.719 54.948 1.00 87.19 311 ILE A CA 1
ATOM 2515 C C . ILE A 1 311 ? -12.729 -6.161 54.445 1.00 87.19 311 ILE A C 1
ATOM 2517 O O . ILE A 1 311 ? -12.169 -7.03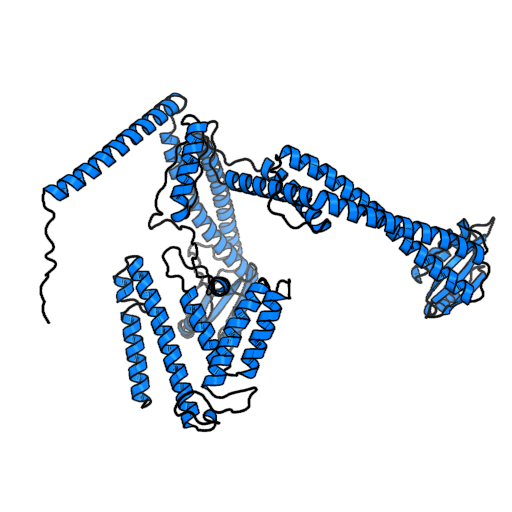3 55.103 1.00 87.19 311 ILE A O 1
ATOM 2521 N N . SER A 1 312 ? -13.306 -6.409 53.274 1.00 86.25 312 SER A N 1
ATOM 2522 C CA . SER A 1 312 ? -13.388 -7.748 52.679 1.00 86.25 312 SER A CA 1
ATOM 2523 C C . SER A 1 312 ? -12.884 -7.716 51.240 1.00 86.25 312 SER A C 1
ATOM 2525 O O . SER A 1 312 ? -13.260 -6.837 50.464 1.00 86.25 312 SER A O 1
ATOM 2527 N N . GLY A 1 313 ? -12.024 -8.662 50.867 1.00 86.12 313 GLY A N 1
ATOM 2528 C CA . GLY A 1 313 ? -11.422 -8.676 49.535 1.00 86.12 313 GLY A CA 1
ATOM 2529 C C . GLY A 1 313 ? -10.507 -9.865 49.272 1.00 86.12 313 GLY A C 1
ATOM 2530 O O . GLY A 1 313 ? -10.359 -10.759 50.107 1.00 86.12 313 GLY A O 1
ATOM 2531 N N . ARG A 1 314 ? -9.912 -9.891 48.079 1.00 86.12 314 ARG A N 1
ATOM 2532 C CA . ARG A 1 314 ? -9.114 -11.025 47.589 1.00 86.12 314 ARG A CA 1
ATOM 2533 C C . ARG A 1 314 ? -7.619 -10.732 47.661 1.00 86.12 314 ARG A C 1
ATOM 2535 O O . ARG A 1 314 ? -7.196 -9.620 47.359 1.00 86.12 314 ARG A O 1
ATOM 2542 N N . ILE A 1 315 ? -6.818 -11.739 47.997 1.00 87.75 315 ILE A N 1
ATOM 2543 C CA . ILE A 1 315 ? -5.352 -11.687 48.002 1.00 87.75 315 ILE A CA 1
ATOM 2544 C C . ILE A 1 315 ? -4.758 -12.989 47.444 1.00 87.75 315 ILE A C 1
ATOM 2546 O O . ILE A 1 315 ? -5.388 -14.044 47.490 1.00 87.75 315 ILE A O 1
ATOM 2550 N N . GLU A 1 316 ? -3.541 -12.928 46.907 1.00 85.81 316 GLU A N 1
ATOM 2551 C CA . GLU A 1 316 ? -2.763 -14.126 46.572 1.00 85.81 316 GLU A CA 1
ATOM 2552 C C . GLU A 1 316 ? -2.377 -14.889 47.849 1.00 85.81 316 GLU A C 1
ATOM 2554 O O . GLU A 1 316 ? -1.909 -14.300 48.825 1.00 85.81 316 GLU A O 1
ATOM 2559 N N . GLU A 1 317 ? -2.525 -16.213 47.835 1.00 81.19 317 GLU A N 1
ATOM 2560 C CA . GLU A 1 317 ? -2.292 -17.074 49.000 1.00 81.19 317 GLU A CA 1
ATOM 2561 C C . GLU A 1 317 ? -0.841 -16.995 49.506 1.00 81.19 317 GLU A C 1
ATOM 2563 O O . GLU A 1 317 ? -0.598 -16.978 50.711 1.00 81.19 317 GLU A O 1
ATOM 2568 N N . GLY A 1 318 ? 0.125 -16.829 48.597 1.00 79.75 318 GLY A N 1
ATOM 2569 C CA . GLY A 1 318 ? 1.541 -16.661 48.942 1.00 79.75 318 GLY A CA 1
ATOM 2570 C C . GLY A 1 318 ? 1.871 -15.379 49.718 1.00 79.75 318 GLY A C 1
ATOM 2571 O O . GLY A 1 318 ? 2.974 -15.263 50.237 1.00 79.75 318 GLY A O 1
ATOM 2572 N N . ARG A 1 319 ? 0.937 -14.421 49.817 1.00 84.94 319 ARG A N 1
ATOM 2573 C CA . ARG A 1 319 ? 1.139 -13.124 50.491 1.00 84.94 319 ARG A CA 1
ATOM 2574 C C . ARG A 1 319 ? 0.412 -13.007 51.830 1.00 84.94 319 ARG A C 1
ATOM 2576 O O . ARG A 1 319 ? 0.433 -11.944 52.450 1.00 84.94 319 ARG A O 1
ATOM 2583 N N . ILE A 1 320 ? -0.227 -14.083 52.289 1.00 81.69 320 ILE A N 1
ATOM 2584 C CA . ILE A 1 320 ? -0.950 -14.106 53.568 1.00 81.69 320 ILE A CA 1
ATOM 2585 C C . ILE A 1 320 ? 0.012 -13.881 54.741 1.00 81.69 320 ILE A C 1
ATOM 2587 O O . ILE A 1 320 ? -0.282 -13.080 55.624 1.00 81.69 320 ILE A O 1
ATOM 2591 N N . GLU A 1 321 ? 1.187 -14.514 54.728 1.00 82.12 321 GLU A N 1
ATOM 2592 C CA . GLU A 1 321 ? 2.176 -14.336 55.802 1.00 82.12 321 GLU A CA 1
ATOM 2593 C C . GLU A 1 321 ? 2.706 -12.896 55.881 1.00 82.12 321 GLU A C 1
ATOM 2595 O O . GLU A 1 321 ? 2.951 -12.374 56.970 1.00 82.12 321 GLU A O 1
ATOM 2600 N N . ASP A 1 322 ? 2.872 -12.233 54.733 1.00 82.94 322 ASP A N 1
ATOM 2601 C CA . ASP A 1 322 ? 3.307 -10.834 54.667 1.00 82.94 322 ASP A CA 1
ATOM 2602 C C . ASP A 1 322 ? 2.230 -9.882 55.199 1.00 82.94 322 ASP A C 1
ATOM 2604 O O . ASP A 1 322 ? 2.546 -8.862 55.824 1.00 82.94 322 ASP A O 1
ATOM 2608 N N . PHE A 1 323 ? 0.956 -10.228 54.991 1.00 84.06 323 PHE A N 1
ATOM 2609 C CA . PHE A 1 323 ? -0.171 -9.549 55.620 1.00 84.06 323 PHE A CA 1
ATOM 2610 C C . PHE A 1 323 ? -0.149 -9.724 57.145 1.00 84.06 323 PHE A C 1
ATOM 2612 O O . PHE A 1 323 ? -0.163 -8.722 57.862 1.00 84.06 323 PHE A O 1
ATOM 2619 N N . GLU A 1 324 ? -0.050 -10.958 57.650 1.00 81.12 324 GLU A N 1
ATOM 2620 C CA . GLU A 1 324 ? -0.044 -11.235 59.094 1.00 81.12 324 GLU A CA 1
ATOM 2621 C C . GLU A 1 324 ? 1.114 -10.517 59.805 1.00 81.12 324 GLU A C 1
ATOM 2623 O O . GLU A 1 324 ? 0.914 -9.864 60.834 1.00 81.12 324 GLU A O 1
ATOM 2628 N N . ARG A 1 325 ? 2.316 -10.526 59.210 1.00 81.81 325 ARG A N 1
ATOM 2629 C CA . ARG A 1 325 ? 3.470 -9.761 59.714 1.00 81.81 325 ARG A CA 1
ATOM 2630 C C . ARG A 1 325 ? 3.244 -8.252 59.661 1.00 81.81 325 ARG A C 1
ATOM 2632 O O . ARG A 1 325 ? 3.668 -7.539 60.565 1.00 81.81 325 ARG A O 1
ATOM 2639 N N . GLY A 1 326 ? 2.595 -7.758 58.607 1.00 76.00 326 GLY A N 1
ATOM 2640 C CA . GLY A 1 326 ? 2.336 -6.334 58.401 1.00 76.00 326 GLY A CA 1
ATOM 2641 C C . GLY A 1 326 ? 1.304 -5.739 59.358 1.00 76.00 326 GLY A C 1
ATOM 2642 O O . GLY A 1 326 ? 1.328 -4.532 59.589 1.00 76.00 326 GLY A O 1
ATOM 2643 N N . VAL A 1 327 ? 0.415 -6.564 59.912 1.00 78.00 327 VAL A N 1
ATOM 2644 C CA . VAL A 1 327 ? -0.651 -6.136 60.834 1.00 78.00 327 VAL A CA 1
ATOM 2645 C C . VAL A 1 327 ? -0.329 -6.466 62.301 1.00 78.00 327 VAL A C 1
ATOM 2647 O O . VAL A 1 327 ? -0.964 -5.933 63.212 1.00 78.00 327 VAL A O 1
ATOM 2650 N N . SER A 1 328 ? 0.715 -7.266 62.546 1.00 70.12 328 SER A N 1
ATOM 2651 C CA . SER A 1 328 ? 1.231 -7.584 63.881 1.00 70.12 328 SER A CA 1
ATOM 2652 C C . SER A 1 328 ? 1.535 -6.315 64.694 1.00 70.12 328 SER A C 1
ATOM 2654 O O . SER A 1 328 ? 2.484 -5.587 64.407 1.00 70.12 328 SER A O 1
ATOM 2656 N N . GLY A 1 329 ? 0.727 -6.056 65.729 1.00 70.12 329 GLY A N 1
ATOM 2657 C CA . GLY A 1 329 ? 0.857 -4.897 66.623 1.00 70.12 329 GLY A CA 1
ATOM 2658 C C . GLY A 1 329 ? -0.332 -3.928 66.617 1.00 70.12 329 GLY A C 1
ATOM 2659 O O . GLY A 1 329 ? -0.354 -3.011 67.435 1.00 70.12 329 GLY A O 1
ATOM 2660 N N . LYS A 1 330 ? -1.331 -4.130 65.747 1.00 77.25 330 LYS A N 1
ATOM 2661 C CA . LYS A 1 330 ? -2.599 -3.381 65.760 1.00 77.25 330 LYS A CA 1
ATOM 2662 C C . LYS A 1 330 ? -3.778 -4.256 66.215 1.00 77.25 330 LYS A C 1
ATOM 2664 O O . LYS A 1 330 ? -3.746 -5.465 65.988 1.00 77.25 330 LYS A O 1
ATOM 2669 N N . PRO A 1 331 ? -4.829 -3.678 66.832 1.00 75.12 331 PRO A N 1
ATOM 2670 C CA . PRO A 1 331 ? -6.031 -4.412 67.226 1.00 75.12 331 PRO A CA 1
ATOM 2671 C C . PRO A 1 331 ? -6.881 -4.733 65.988 1.00 75.12 331 PRO A C 1
ATOM 2673 O O . PRO A 1 331 ? -7.794 -3.992 65.623 1.00 75.12 331 PRO A O 1
ATOM 2676 N N . VAL A 1 332 ? -6.540 -5.829 65.311 1.00 82.44 332 VAL A N 1
ATOM 2677 C CA . VAL A 1 332 ? -7.192 -6.269 64.075 1.00 82.44 332 VAL A CA 1
ATOM 2678 C C . VAL A 1 332 ? -7.579 -7.736 64.201 1.00 82.44 332 VAL A C 1
ATOM 2680 O O . VAL A 1 332 ? -6.748 -8.575 64.543 1.00 82.44 332 VAL A O 1
ATOM 2683 N N . ALA A 1 333 ? -8.837 -8.050 63.904 1.00 82.62 333 ALA A N 1
ATOM 2684 C CA . ALA A 1 333 ? -9.294 -9.422 63.729 1.00 82.62 333 ALA A CA 1
ATOM 2685 C C . ALA A 1 333 ? -9.339 -9.730 62.231 1.00 82.62 333 ALA A C 1
ATOM 2687 O O . ALA A 1 333 ? -9.835 -8.920 61.449 1.00 82.62 333 ALA A O 1
ATOM 2688 N N . SER A 1 334 ? -8.820 -10.884 61.816 1.00 83.88 334 SER A N 1
ATOM 2689 C CA . SER A 1 334 ? -8.870 -11.303 60.416 1.00 83.88 334 SER A CA 1
ATOM 2690 C C . SER A 1 334 ? -9.388 -12.729 60.279 1.00 83.88 334 SER A C 1
ATOM 2692 O O . SER A 1 334 ? -9.118 -13.586 61.119 1.00 83.88 334 SER A O 1
ATOM 2694 N N . ARG A 1 335 ? -10.164 -12.967 59.223 1.00 83.19 335 ARG A N 1
ATOM 2695 C CA . ARG A 1 335 ? -10.672 -14.271 58.804 1.00 83.19 335 ARG A CA 1
ATOM 2696 C C . ARG A 1 335 ? -10.176 -14.531 57.388 1.00 83.19 335 ARG A C 1
ATOM 2698 O O . ARG A 1 335 ? -10.429 -13.730 56.491 1.00 83.19 335 ARG A O 1
ATOM 2705 N N . ILE A 1 336 ? -9.477 -15.647 57.206 1.00 84.75 336 ILE A N 1
ATOM 2706 C CA . ILE A 1 336 ? -8.889 -16.053 55.927 1.00 84.75 336 ILE A CA 1
ATOM 2707 C C . ILE A 1 336 ? -9.624 -17.293 55.426 1.00 84.75 336 ILE A C 1
ATOM 2709 O O . ILE A 1 336 ? -9.730 -18.289 56.142 1.00 84.75 336 ILE A O 1
ATOM 2713 N N . VAL A 1 337 ? -10.106 -17.242 54.189 1.00 83.62 337 VAL A N 1
ATOM 2714 C CA . VAL A 1 337 ? -10.766 -18.356 53.503 1.00 83.62 337 VAL A CA 1
ATOM 2715 C C . VAL A 1 337 ? -9.981 -18.663 52.235 1.00 83.62 337 VAL A C 1
ATOM 2717 O O . VAL A 1 337 ? -9.842 -17.812 51.363 1.00 83.62 337 VAL A O 1
ATOM 2720 N N . ARG A 1 338 ? -9.439 -19.876 52.121 1.00 83.62 338 ARG A N 1
ATOM 2721 C CA . ARG A 1 338 ? -8.702 -20.303 50.923 1.00 83.62 338 ARG A CA 1
ATOM 2722 C C . ARG A 1 338 ? -9.697 -20.658 49.821 1.00 83.62 338 ARG A C 1
ATOM 2724 O O . ARG A 1 338 ? -10.520 -21.543 50.020 1.00 83.62 338 ARG A O 1
ATOM 2731 N N . LEU A 1 339 ? -9.608 -19.983 48.675 1.00 73.06 339 LEU A N 1
ATOM 2732 C CA . LEU A 1 339 ? -10.529 -20.157 47.542 1.00 73.06 339 LEU A CA 1
ATOM 2733 C C . LEU A 1 339 ? -10.027 -21.181 46.505 1.00 73.06 339 LEU A C 1
ATOM 2735 O O . LEU A 1 339 ? -10.699 -21.420 45.505 1.00 73.06 339 LEU A O 1
ATOM 2739 N N . GLY A 1 340 ? -8.847 -21.776 46.726 1.00 66.31 340 GLY A N 1
ATOM 2740 C CA . GLY A 1 340 ? -8.179 -22.656 45.763 1.00 66.31 340 GLY A CA 1
ATOM 2741 C C . GLY A 1 340 ? -7.520 -21.887 44.607 1.00 66.31 340 GLY A C 1
ATOM 2742 O O . GLY A 1 340 ? -7.817 -20.721 44.357 1.00 66.31 340 GLY A O 1
ATOM 2743 N N . GLY A 1 341 ? -6.572 -22.524 43.910 1.00 67.62 341 GLY A N 1
ATOM 2744 C CA . GLY A 1 341 ? -5.861 -21.907 42.777 1.00 67.62 341 GLY A CA 1
ATOM 2745 C C . GLY A 1 341 ? -4.817 -20.843 43.152 1.00 67.62 341 GLY A C 1
ATOM 2746 O O . GLY A 1 341 ? -4.426 -20.062 42.291 1.00 67.62 341 GLY A O 1
ATOM 2747 N N . GLY A 1 342 ? -4.361 -20.809 44.410 1.00 78.19 342 GLY A N 1
ATOM 2748 C CA . GLY A 1 342 ? -3.386 -19.828 44.901 1.00 78.19 342 GLY A CA 1
ATOM 2749 C C . GLY A 1 342 ? -3.995 -18.484 45.315 1.00 78.19 342 GLY A C 1
ATOM 2750 O O . GLY A 1 342 ? -3.270 -17.499 45.442 1.00 78.19 342 GLY A O 1
ATOM 2751 N N . GLU A 1 343 ? -5.311 -18.426 45.534 1.00 83.06 343 GLU A N 1
ATOM 2752 C CA . GLU A 1 343 ? -6.036 -17.231 45.976 1.00 83.06 343 GLU A CA 1
ATOM 2753 C C . GLU A 1 343 ? -6.731 -17.464 47.324 1.00 83.06 343 GLU A C 1
ATOM 2755 O O . GLU A 1 343 ? -7.262 -18.541 47.609 1.00 83.06 343 GLU A O 1
ATOM 2760 N N . ALA A 1 344 ? -6.777 -16.418 48.143 1.00 83.88 344 ALA A N 1
ATOM 2761 C CA . ALA A 1 344 ? -7.492 -16.393 49.408 1.00 83.88 344 ALA A CA 1
ATOM 2762 C C . ALA A 1 344 ? -8.393 -15.158 49.507 1.00 83.88 344 ALA A C 1
ATOM 2764 O O . ALA A 1 344 ? -8.107 -14.092 48.960 1.00 83.88 344 ALA A O 1
ATOM 2765 N N . PHE A 1 345 ? -9.496 -15.313 50.225 1.00 85.12 345 PHE A N 1
ATOM 2766 C CA . PHE A 1 345 ? -10.386 -14.237 50.615 1.00 85.12 345 PHE A CA 1
ATOM 2767 C C . PHE A 1 345 ? -10.100 -13.846 52.057 1.00 85.12 345 PHE A C 1
ATOM 2769 O O . PHE A 1 345 ? -9.993 -14.704 52.935 1.00 85.12 345 PHE A O 1
ATOM 2776 N N . LEU A 1 346 ? -9.967 -12.552 52.292 1.00 86.12 346 LEU A N 1
ATOM 2777 C CA . LEU A 1 346 ? -9.560 -11.995 53.566 1.00 86.12 346 LEU A CA 1
ATOM 2778 C C . LEU A 1 346 ? -10.623 -10.994 54.023 1.00 86.12 346 LEU A C 1
ATOM 2780 O O . LEU A 1 346 ? -10.892 -10.008 53.336 1.00 86.12 346 LEU A O 1
ATOM 2784 N N . THR A 1 347 ? -11.202 -11.256 55.192 1.00 85.06 347 THR A N 1
ATOM 2785 C CA . THR A 1 347 ? -12.126 -10.359 55.895 1.00 85.06 347 THR A CA 1
ATOM 2786 C C . THR A 1 347 ? -11.433 -9.835 57.142 1.00 85.06 347 THR A C 1
ATOM 2788 O O . THR A 1 347 ? -10.950 -10.613 57.960 1.00 85.06 347 THR A O 1
ATOM 2791 N N . ILE A 1 348 ? -11.355 -8.519 57.285 1.00 86.12 348 ILE A N 1
ATOM 2792 C CA . ILE A 1 348 ? -10.556 -7.832 58.296 1.00 86.12 348 ILE A CA 1
ATOM 2793 C C . ILE A 1 348 ? -11.454 -6.862 59.044 1.00 86.12 348 ILE A C 1
ATOM 2795 O O . ILE A 1 348 ? -11.954 -5.916 58.446 1.00 86.12 348 ILE A O 1
ATOM 2799 N N . ALA A 1 349 ? -11.609 -7.047 60.349 1.00 85.69 349 ALA A N 1
ATOM 2800 C CA . ALA A 1 349 ? -12.251 -6.085 61.230 1.00 85.69 349 ALA A CA 1
ATOM 2801 C C . ALA A 1 349 ? -11.182 -5.277 61.977 1.00 85.69 349 ALA A C 1
ATOM 2803 O O . ALA A 1 349 ? -10.363 -5.835 62.712 1.00 85.69 349 ALA A O 1
ATOM 2804 N N . CYS A 1 350 ? -11.184 -3.958 61.791 1.00 86.62 350 CYS A N 1
ATOM 2805 C CA . CYS A 1 350 ? -10.247 -3.037 62.432 1.00 86.62 350 CYS A CA 1
ATOM 2806 C C . CYS A 1 350 ? -10.957 -1.797 62.985 1.00 86.62 350 CYS A C 1
ATOM 2808 O O . CYS A 1 350 ? -12.083 -1.485 62.597 1.00 86.62 350 CYS A O 1
ATOM 2810 N N . LEU A 1 351 ? -10.285 -1.040 63.855 1.00 86.69 351 LEU A N 1
ATOM 2811 C CA . LEU A 1 351 ? -10.767 0.280 64.269 1.00 86.69 351 LEU A CA 1
ATOM 2812 C C . LEU A 1 351 ? -10.856 1.225 63.063 1.00 86.69 351 LEU A C 1
ATOM 2814 O O . LEU A 1 351 ? -10.028 1.177 62.147 1.00 86.69 351 LEU A O 1
ATOM 2818 N N . LYS A 1 352 ? -11.858 2.111 63.061 1.00 83.94 352 LYS A N 1
ATOM 2819 C CA . LYS A 1 352 ? -12.092 3.048 61.949 1.00 83.94 352 LYS A CA 1
ATOM 2820 C C . LYS A 1 352 ? -10.878 3.942 61.668 1.00 83.94 352 LYS A C 1
ATOM 2822 O O . LYS A 1 352 ? -10.567 4.202 60.505 1.00 83.94 352 LYS A O 1
ATOM 2827 N N . GLU A 1 353 ? -10.157 4.333 62.715 1.00 82.62 353 GLU A N 1
ATOM 2828 C CA . GLU A 1 353 ? -8.927 5.134 62.649 1.00 82.62 353 GLU A CA 1
ATOM 2829 C C . GLU A 1 353 ? -7.791 4.425 61.889 1.00 82.62 353 GLU A C 1
ATOM 2831 O O . GLU A 1 353 ? -7.018 5.066 61.176 1.00 82.62 353 GLU A O 1
ATOM 2836 N N . ASP A 1 354 ? -7.736 3.092 61.959 1.00 84.31 354 ASP A N 1
ATOM 2837 C CA . ASP A 1 354 ? -6.690 2.275 61.338 1.00 84.31 354 ASP A CA 1
ATOM 2838 C C . ASP A 1 354 ? -7.025 1.812 59.911 1.00 84.31 354 ASP A C 1
ATOM 2840 O O . ASP A 1 354 ? -6.125 1.425 59.158 1.00 84.31 354 ASP A O 1
ATOM 2844 N N . SER A 1 355 ? -8.296 1.891 59.507 1.00 83.94 355 SER A N 1
ATOM 2845 C CA . SER A 1 355 ? -8.811 1.376 58.227 1.00 83.94 355 SER A CA 1
ATOM 2846 C C . SER A 1 355 ? -8.046 1.883 56.996 1.00 83.94 355 SER A C 1
ATOM 2848 O O . SER A 1 355 ? -7.642 1.096 56.138 1.00 83.94 355 SER A O 1
ATOM 2850 N N . ARG A 1 356 ? -7.768 3.193 56.919 1.00 85.00 356 ARG A N 1
ATOM 2851 C CA . ARG A 1 356 ? -7.027 3.805 55.798 1.00 85.00 356 ARG A CA 1
ATOM 2852 C C . ARG A 1 356 ? -5.596 3.293 55.700 1.00 85.00 356 ARG A C 1
ATOM 2854 O O . ARG A 1 356 ? -5.088 3.084 54.599 1.00 85.00 356 ARG A O 1
ATOM 2861 N N . TRP A 1 357 ? -4.941 3.107 56.843 1.00 85.62 357 TRP A N 1
ATOM 2862 C CA . TRP A 1 357 ? -3.573 2.602 56.888 1.00 85.62 357 TRP A CA 1
ATOM 2863 C C . TRP A 1 357 ? -3.522 1.139 56.429 1.00 85.62 357 TRP A C 1
ATOM 2865 O O . TRP A 1 357 ? -2.686 0.787 55.596 1.00 85.62 357 TRP A O 1
ATOM 2875 N N . ILE A 1 358 ? -4.470 0.321 56.901 1.00 84.31 358 ILE A N 1
ATOM 2876 C CA . ILE A 1 358 ? -4.595 -1.096 56.537 1.00 84.31 358 ILE A CA 1
ATOM 2877 C C . ILE A 1 358 ? -4.888 -1.247 55.038 1.00 84.31 358 ILE A C 1
ATOM 2879 O O . ILE A 1 358 ? -4.171 -1.979 54.358 1.00 84.31 358 ILE A O 1
ATOM 2883 N N . LEU A 1 359 ? -5.848 -0.496 54.485 1.00 84.75 359 LEU A N 1
ATOM 2884 C CA . LEU A 1 359 ? -6.168 -0.517 53.049 1.00 84.75 359 LEU A CA 1
ATOM 2885 C C . LEU A 1 359 ? -4.964 -0.161 52.170 1.00 84.75 359 LEU A C 1
ATOM 2887 O O . LEU A 1 359 ? -4.710 -0.825 51.167 1.00 84.75 359 LEU A O 1
ATOM 2891 N N . ASN A 1 360 ? -4.191 0.861 52.544 1.00 86.25 360 ASN A N 1
ATOM 2892 C CA . ASN A 1 360 ? -2.992 1.231 51.791 1.00 86.25 360 ASN A CA 1
ATOM 2893 C C . ASN A 1 360 ? -1.929 0.128 51.835 1.00 86.25 360 ASN A C 1
ATOM 2895 O O . ASN A 1 360 ? -1.265 -0.115 50.828 1.00 86.25 360 ASN A O 1
ATOM 2899 N N . ARG A 1 361 ? -1.783 -0.567 52.969 1.00 83.44 361 ARG A N 1
ATOM 2900 C CA . ARG A 1 361 ? -0.836 -1.680 53.086 1.00 83.44 361 ARG A CA 1
ATOM 2901 C C . ARG A 1 361 ? -1.278 -2.897 52.275 1.00 83.44 361 ARG A C 1
ATOM 2903 O O . ARG A 1 361 ? -0.456 -3.496 51.590 1.00 83.44 361 ARG A O 1
ATOM 2910 N N . LEU A 1 362 ? -2.570 -3.205 52.294 1.00 83.69 362 LEU A N 1
ATOM 2911 C CA . LEU A 1 362 ? -3.177 -4.282 51.515 1.00 83.69 362 LEU A CA 1
ATOM 2912 C C . LEU A 1 362 ? -3.057 -4.042 50.005 1.00 83.69 362 LEU A C 1
ATOM 2914 O O . LEU A 1 362 ? -2.704 -4.961 49.270 1.00 83.69 362 LEU A O 1
ATOM 2918 N N . LYS A 1 363 ? -3.245 -2.802 49.535 1.00 84.25 363 LYS A N 1
ATOM 2919 C CA . LYS A 1 363 ? -3.045 -2.450 48.117 1.00 84.25 363 LYS A CA 1
ATOM 2920 C C . LYS A 1 363 ? -1.631 -2.765 47.621 1.00 84.25 363 LYS A C 1
ATOM 2922 O O . LYS A 1 363 ? -1.478 -3.256 46.509 1.00 84.25 363 LYS A O 1
ATOM 2927 N N . VAL A 1 364 ? -0.601 -2.543 48.447 1.00 84.44 364 VAL A N 1
ATOM 2928 C CA . VAL A 1 364 ? 0.798 -2.898 48.114 1.00 84.44 364 VAL A CA 1
ATOM 2929 C C . VAL A 1 364 ? 0.975 -4.414 47.979 1.00 84.44 364 VAL A C 1
ATOM 2931 O O . VAL A 1 364 ? 1.765 -4.879 47.160 1.00 84.44 364 VAL A O 1
ATOM 2934 N N . LEU A 1 365 ? 0.205 -5.189 48.742 1.00 82.75 365 LEU A N 1
ATOM 2935 C CA . LEU A 1 365 ? 0.198 -6.648 48.677 1.00 82.75 365 LEU A CA 1
ATOM 2936 C C . LEU A 1 365 ? -0.657 -7.193 47.521 1.00 82.75 365 LEU A C 1
ATOM 2938 O O . LEU A 1 365 ? -0.717 -8.405 47.360 1.00 82.75 365 LEU A O 1
ATOM 2942 N N . GLY A 1 366 ? -1.249 -6.342 46.675 1.00 80.62 366 GLY A N 1
ATOM 2943 C CA . GLY A 1 366 ? -2.091 -6.780 45.556 1.00 80.62 366 GLY A CA 1
ATOM 2944 C C . GLY A 1 366 ? -3.507 -7.178 45.975 1.00 80.62 366 GLY A C 1
ATOM 2945 O O . GLY A 1 366 ? -4.149 -7.963 45.285 1.00 80.62 366 GLY A O 1
ATOM 2946 N N . PHE A 1 367 ? -3.985 -6.662 47.109 1.00 84.81 367 PHE A N 1
ATOM 2947 C CA . PHE A 1 367 ? -5.346 -6.890 47.582 1.00 84.81 367 PHE A CA 1
ATOM 2948 C C . PHE A 1 367 ? -6.380 -6.200 46.681 1.00 84.81 367 PHE A C 1
ATOM 2950 O O . PHE A 1 367 ? -6.315 -4.985 46.465 1.00 84.81 367 PHE A O 1
ATOM 2957 N N . GLU A 1 368 ? -7.355 -6.968 46.202 1.00 84.56 368 GLU A N 1
ATOM 2958 C CA . GLU A 1 368 ? -8.534 -6.463 45.498 1.00 84.56 368 GLU A CA 1
ATOM 2959 C C . GLU A 1 368 ? -9.632 -6.153 46.523 1.00 84.56 368 GLU A C 1
ATOM 2961 O O . GLU A 1 368 ? -10.190 -7.059 47.145 1.00 84.56 368 GLU A O 1
ATOM 2966 N N . ASP A 1 369 ? -9.921 -4.866 46.719 1.00 82.88 369 ASP A N 1
ATOM 2967 C CA . ASP A 1 369 ? -10.913 -4.395 47.687 1.00 82.88 369 ASP A CA 1
ATOM 2968 C C . ASP A 1 369 ? -12.341 -4.575 47.152 1.00 82.88 369 ASP A C 1
ATOM 2970 O O . ASP A 1 369 ? -12.749 -3.914 46.197 1.00 82.88 369 ASP A O 1
ATOM 2974 N N . LEU A 1 370 ? -13.109 -5.455 47.799 1.00 80.25 370 LEU A N 1
ATOM 2975 C CA . LEU A 1 370 ? -14.507 -5.750 47.475 1.00 80.25 370 LEU A CA 1
ATOM 2976 C C . LEU A 1 370 ? -15.466 -5.228 48.560 1.00 80.25 370 LEU A C 1
ATOM 2978 O O . LEU A 1 370 ? -16.658 -5.535 48.556 1.00 80.25 370 LEU A O 1
ATOM 2982 N N . THR A 1 371 ? -14.981 -4.391 49.481 1.00 78.19 371 THR A N 1
ATOM 2983 C CA . THR A 1 371 ? -15.738 -3.926 50.653 1.00 78.19 371 THR A CA 1
ATOM 2984 C C . THR A 1 371 ? -16.983 -3.128 50.266 1.00 78.19 371 THR A C 1
ATOM 2986 O O . THR A 1 371 ? -18.047 -3.289 50.866 1.00 78.19 371 THR A O 1
ATOM 2989 N N . GLN A 1 372 ? -16.898 -2.280 49.235 1.00 74.88 372 GLN A N 1
ATOM 2990 C CA . GLN A 1 372 ? -18.055 -1.517 48.741 1.00 74.88 372 GLN A CA 1
ATOM 2991 C C . GLN A 1 372 ? -19.136 -2.400 48.111 1.00 74.88 372 GLN A C 1
ATOM 2993 O O . GLN A 1 372 ? -20.310 -2.031 48.108 1.00 74.88 372 GLN A O 1
ATOM 2998 N N . LEU A 1 373 ? -18.741 -3.553 47.575 1.00 71.94 373 LEU A N 1
ATOM 2999 C CA . LEU A 1 373 ? -19.651 -4.481 46.927 1.00 71.94 373 LEU A CA 1
ATOM 3000 C C . LEU A 1 373 ? -20.494 -5.211 47.969 1.00 71.94 373 LEU A C 1
ATOM 3002 O O . LEU A 1 373 ? -21.720 -5.166 47.915 1.00 71.94 373 LEU A O 1
ATOM 3006 N N . PHE A 1 374 ? -19.839 -5.801 48.967 1.00 73.81 374 PHE A N 1
ATOM 3007 C CA . PHE A 1 374 ? -20.522 -6.523 50.038 1.00 73.81 374 PHE A CA 1
ATOM 3008 C C . PHE A 1 374 ? -21.295 -5.580 50.983 1.00 73.81 374 PHE A C 1
ATOM 3010 O O . PHE A 1 374 ? -22.390 -5.926 51.421 1.00 73.81 374 PHE A O 1
ATOM 3017 N N . SER A 1 375 ? -20.817 -4.346 51.215 1.00 72.81 375 SER A N 1
ATOM 3018 C CA . SER A 1 375 ? -21.512 -3.379 52.090 1.00 72.81 375 SER A CA 1
ATOM 3019 C C . SER A 1 375 ? -22.824 -2.834 51.514 1.00 72.81 375 SER A C 1
ATOM 3021 O O . SER A 1 375 ? -23.753 -2.546 52.265 1.00 72.81 375 SER A O 1
ATOM 3023 N N . ARG A 1 376 ? -22.946 -2.712 50.185 1.00 65.19 376 ARG A N 1
ATOM 3024 C CA . ARG A 1 376 ? -24.183 -2.246 49.531 1.00 65.19 376 ARG A CA 1
ATOM 3025 C C . ARG A 1 376 ? -25.290 -3.299 49.482 1.00 65.19 376 ARG A C 1
ATOM 3027 O O . ARG A 1 376 ? -26.442 -2.935 49.250 1.00 65.19 376 ARG A O 1
ATOM 3034 N N . LEU A 1 377 ? -24.957 -4.583 49.617 1.00 58.28 377 LEU A N 1
ATOM 3035 C CA . LEU A 1 377 ? -25.830 -5.670 49.162 1.00 58.28 377 LEU A CA 1
ATOM 3036 C C . LEU A 1 377 ? -26.334 -6.615 50.268 1.00 58.28 377 LEU A C 1
ATOM 3038 O O . LEU A 1 377 ? -27.307 -7.326 50.013 1.00 58.28 377 LEU A O 1
ATOM 3042 N N . GLY A 1 378 ? -25.796 -6.532 51.491 1.00 60.41 378 GLY A N 1
ATOM 3043 C CA . GLY A 1 378 ? -26.245 -7.317 52.649 1.00 60.41 378 GLY A CA 1
ATOM 3044 C C . GLY A 1 378 ? -25.570 -8.691 52.758 1.00 60.41 378 GLY A C 1
ATOM 3045 O O . GLY A 1 378 ? -25.023 -9.196 51.783 1.00 60.41 378 GLY A O 1
ATOM 3046 N N . GLY A 1 379 ? -25.588 -9.261 53.969 1.00 65.19 379 GLY A N 1
ATOM 3047 C CA . GLY A 1 379 ? -24.688 -10.340 54.397 1.00 65.19 379 GLY A CA 1
ATOM 3048 C C . GLY A 1 379 ? -24.858 -11.709 53.731 1.00 65.19 379 GLY A C 1
ATOM 3049 O O . GLY A 1 379 ? -23.870 -12.426 53.669 1.00 65.19 379 GLY A O 1
ATOM 3050 N N . ASP A 1 380 ? -26.034 -12.066 53.199 1.00 78.25 380 ASP A N 1
ATOM 3051 C CA . ASP A 1 380 ? -26.302 -13.409 52.645 1.00 78.25 380 ASP A CA 1
ATOM 3052 C C . ASP A 1 380 ? -25.790 -13.581 51.201 1.00 78.25 380 ASP A C 1
ATOM 3054 O O . ASP A 1 380 ? -26.295 -12.972 50.246 1.00 78.25 380 ASP A O 1
ATOM 3058 N N . LEU A 1 381 ? -24.815 -14.479 51.030 1.00 77.25 381 LEU A N 1
ATOM 3059 C CA . LEU A 1 381 ? -24.198 -14.791 49.743 1.00 77.25 381 LEU A CA 1
ATOM 3060 C C . LEU A 1 381 ? -25.140 -15.524 48.769 1.00 77.25 381 LEU A C 1
ATOM 3062 O O . LEU A 1 381 ? -24.988 -15.364 47.554 1.00 77.25 381 LEU A O 1
ATOM 3066 N N . HIS A 1 382 ? -26.139 -16.276 49.247 1.00 79.06 382 HIS A N 1
ATOM 3067 C CA . HIS A 1 382 ? -27.126 -16.930 48.374 1.00 79.06 382 HIS A CA 1
ATOM 3068 C C . HIS A 1 382 ? -28.094 -15.910 47.764 1.00 79.06 382 HIS A C 1
ATOM 3070 O O . HIS A 1 382 ? -28.328 -15.918 46.548 1.00 79.06 382 HIS A O 1
ATOM 3076 N N . ALA A 1 383 ? -28.627 -14.993 48.578 1.00 80.25 383 ALA A N 1
ATOM 3077 C CA . ALA A 1 383 ? -29.448 -13.884 48.092 1.00 80.25 383 ALA A CA 1
ATOM 3078 C C . ALA A 1 383 ? -28.665 -12.972 47.130 1.00 80.25 383 ALA A C 1
ATOM 3080 O O . ALA A 1 383 ? -29.203 -12.551 46.098 1.00 80.25 383 ALA A O 1
ATOM 3081 N N . LEU A 1 384 ? -27.385 -12.720 47.428 1.00 78.75 384 LEU A N 1
ATOM 3082 C CA . LEU A 1 384 ? -26.474 -11.961 46.573 1.00 78.75 384 LEU A CA 1
ATOM 3083 C C . LEU A 1 384 ? -26.259 -12.641 45.216 1.00 78.75 384 LEU A C 1
ATOM 3085 O O . LEU A 1 384 ? -26.436 -12.005 44.177 1.00 78.75 384 LEU A O 1
ATOM 3089 N N . SER A 1 385 ? -25.938 -13.936 45.214 1.00 82.44 385 SER A N 1
ATOM 3090 C CA . SER A 1 385 ? -25.733 -14.725 43.994 1.00 82.44 385 SER A CA 1
ATOM 3091 C C . SER A 1 385 ? -26.969 -14.699 43.086 1.00 82.44 385 SER A C 1
ATOM 3093 O O . SER A 1 385 ? -26.868 -14.478 41.874 1.00 82.44 385 SER A O 1
ATOM 3095 N N . LYS A 1 386 ? -28.171 -14.807 43.668 1.00 84.62 386 LYS A N 1
ATOM 3096 C CA . LYS A 1 386 ? -29.433 -14.710 42.920 1.00 84.62 386 LYS A CA 1
ATOM 3097 C C . LYS A 1 386 ? -29.668 -13.315 42.325 1.00 84.62 386 LYS A C 1
ATOM 3099 O O . LYS A 1 386 ? -30.129 -13.201 41.193 1.00 84.62 386 LYS A O 1
ATOM 3104 N N . ARG A 1 387 ? -29.351 -12.242 43.055 1.00 84.19 387 ARG A N 1
ATOM 3105 C CA . ARG A 1 387 ? -29.498 -10.869 42.542 1.00 84.19 387 ARG A CA 1
ATOM 3106 C C . ARG A 1 387 ? -28.500 -10.576 41.420 1.00 84.19 387 ARG A C 1
ATOM 3108 O O . ARG A 1 387 ? -28.900 -10.065 40.379 1.00 84.19 387 ARG A O 1
ATOM 3115 N N . ILE A 1 388 ? -27.231 -10.936 41.610 1.00 84.75 388 ILE A N 1
ATOM 3116 C CA . ILE A 1 388 ? -26.170 -10.719 40.617 1.00 84.75 388 ILE A CA 1
ATOM 3117 C C . ILE A 1 388 ? -26.433 -11.537 39.356 1.00 84.75 388 ILE A C 1
ATOM 3119 O O . ILE A 1 388 ? -26.258 -11.015 38.263 1.00 84.75 388 ILE A O 1
ATOM 3123 N N . SER A 1 389 ? -26.900 -12.784 39.479 1.00 87.25 389 SER A N 1
ATOM 3124 C CA . SER A 1 389 ? -27.289 -13.577 38.306 1.00 87.25 389 SER A CA 1
ATOM 3125 C C . SER A 1 389 ? -28.444 -12.935 37.534 1.00 87.25 389 SER A C 1
ATOM 3127 O O . SER A 1 389 ? -28.373 -12.864 36.313 1.00 87.25 389 SER A O 1
ATOM 3129 N N . MET A 1 390 ? -29.459 -12.381 38.209 1.00 88.81 390 MET A N 1
ATOM 3130 C CA . MET A 1 390 ? -30.526 -11.629 37.533 1.00 88.81 390 MET A CA 1
ATOM 3131 C C . MET A 1 390 ? -30.006 -10.373 36.818 1.00 88.81 390 MET A C 1
ATOM 3133 O O . MET A 1 390 ? -30.396 -10.115 35.681 1.00 88.81 390 MET A O 1
ATOM 3137 N N . GLU A 1 391 ? -29.124 -9.594 37.452 1.00 88.56 391 GLU A N 1
ATOM 3138 C CA . GLU A 1 391 ? -28.504 -8.424 36.813 1.00 88.56 391 GLU A CA 1
ATOM 3139 C C . GLU A 1 391 ? -27.582 -8.806 35.653 1.00 88.56 391 GLU A C 1
ATOM 3141 O O . GLU A 1 391 ? -27.513 -8.085 34.659 1.00 88.56 391 GLU A O 1
ATOM 3146 N N . LEU A 1 392 ? -26.895 -9.943 35.761 1.00 90.69 392 LEU A N 1
ATOM 3147 C CA . LEU A 1 392 ? -26.028 -10.469 34.719 1.00 90.69 392 LEU A CA 1
ATOM 3148 C C . LEU A 1 392 ? -26.840 -10.887 33.493 1.00 90.69 392 LEU A C 1
ATOM 3150 O O . LEU A 1 392 ? -26.476 -10.530 32.377 1.00 90.69 392 LEU A O 1
ATOM 3154 N N . GLU A 1 393 ? -27.950 -11.599 33.691 1.00 91.94 393 GLU A N 1
ATOM 3155 C CA . GLU A 1 393 ? -28.861 -11.955 32.600 1.00 91.94 393 GLU A CA 1
ATOM 3156 C C . GLU A 1 393 ? -29.497 -10.709 31.968 1.00 91.94 393 GLU A C 1
ATOM 3158 O O . GLU A 1 393 ? -29.597 -10.625 30.746 1.00 91.94 393 GLU A O 1
ATOM 3163 N N . ALA A 1 394 ? -29.833 -9.687 32.764 1.00 92.12 394 ALA A N 1
ATOM 3164 C CA . ALA A 1 394 ? -30.297 -8.406 32.232 1.00 92.12 394 ALA A CA 1
ATOM 3165 C C . ALA A 1 394 ? -29.218 -7.691 31.394 1.00 92.12 394 ALA A C 1
ATOM 3167 O O . ALA A 1 394 ? -29.518 -7.193 30.311 1.00 92.12 394 ALA A O 1
ATOM 3168 N N . ALA A 1 395 ? -27.962 -7.673 31.855 1.00 91.19 395 ALA A N 1
ATOM 3169 C CA . ALA A 1 395 ? -26.844 -7.070 31.127 1.00 91.19 395 ALA A CA 1
ATOM 3170 C C . ALA A 1 395 ? -26.509 -7.831 29.831 1.00 91.19 395 ALA A C 1
ATOM 3172 O O . ALA A 1 395 ? -26.231 -7.203 28.811 1.00 91.19 395 ALA A O 1
ATOM 3173 N N . LYS A 1 396 ? -26.578 -9.170 29.846 1.00 92.56 396 LYS A N 1
ATOM 3174 C CA . LYS A 1 396 ? -26.448 -10.008 28.642 1.00 92.56 396 LYS A CA 1
ATOM 3175 C C . LYS A 1 396 ? -27.556 -9.716 27.636 1.00 92.56 396 LYS A C 1
ATOM 3177 O O . LYS A 1 396 ? -27.261 -9.497 26.468 1.00 92.56 396 LYS A O 1
ATOM 3182 N N . ALA A 1 397 ? -28.808 -9.658 28.091 1.00 94.00 397 ALA A N 1
ATOM 3183 C CA . ALA A 1 397 ? -29.944 -9.342 27.231 1.00 94.00 397 ALA A CA 1
ATOM 3184 C C . ALA A 1 397 ? -29.831 -7.931 26.622 1.00 94.00 397 ALA A C 1
ATOM 3186 O O . ALA A 1 397 ? -30.169 -7.731 25.458 1.00 94.00 397 ALA A O 1
ATOM 3187 N N . GLU A 1 398 ? -29.324 -6.954 27.381 1.00 93.19 398 GLU A N 1
ATOM 3188 C CA . GLU A 1 398 ? -29.047 -5.604 26.879 1.00 93.19 398 GLU A CA 1
ATOM 3189 C C . GLU A 1 398 ? -27.918 -5.592 25.830 1.00 93.19 398 GLU A C 1
ATOM 3191 O O . GLU A 1 398 ? -28.051 -4.925 24.800 1.00 93.19 398 GLU A O 1
ATOM 3196 N N . GLU A 1 399 ? -26.836 -6.351 26.051 1.00 92.62 399 GLU A N 1
ATOM 3197 C CA . GLU A 1 399 ? -25.743 -6.519 25.082 1.00 92.62 399 GLU A CA 1
ATOM 3198 C C . GLU A 1 399 ? -26.243 -7.182 23.789 1.00 92.62 399 GLU A C 1
ATOM 3200 O O . GLU A 1 399 ? -25.988 -6.664 22.701 1.00 92.62 399 GLU A O 1
ATOM 3205 N N . GLU A 1 400 ? -27.007 -8.273 23.892 1.00 93.06 400 GLU A N 1
ATOM 3206 C CA . GLU A 1 400 ? -27.603 -8.969 22.745 1.00 93.06 400 GLU A CA 1
ATOM 3207 C C . GLU A 1 400 ? -28.574 -8.075 21.967 1.00 93.06 400 GLU A C 1
ATOM 3209 O O . GLU A 1 400 ? -28.512 -8.024 20.737 1.00 93.06 400 GLU A O 1
ATOM 3214 N N . ALA A 1 401 ? -29.430 -7.314 22.656 1.00 94.06 401 ALA A N 1
ATOM 3215 C CA . ALA A 1 401 ? -30.346 -6.377 22.012 1.00 94.06 401 ALA A CA 1
ATOM 3216 C C . ALA A 1 401 ? -29.597 -5.268 21.255 1.00 94.06 401 ALA A C 1
ATOM 3218 O O . ALA A 1 401 ? -29.968 -4.928 20.131 1.00 94.06 401 ALA A O 1
ATOM 3219 N N . ALA A 1 402 ? -28.523 -4.723 21.836 1.00 91.75 402 ALA A N 1
ATOM 3220 C CA . ALA A 1 402 ? -27.705 -3.702 21.185 1.00 91.75 402 ALA A CA 1
ATOM 3221 C C . ALA A 1 402 ? -26.890 -4.261 20.001 1.00 91.75 402 ALA A C 1
ATOM 3223 O O . ALA A 1 402 ? -26.692 -3.560 19.008 1.00 91.75 402 ALA A O 1
ATOM 3224 N N . LEU A 1 403 ? -26.443 -5.520 20.073 1.00 91.50 403 LEU A N 1
ATOM 3225 C CA . LEU A 1 403 ? -25.803 -6.219 18.953 1.00 91.50 403 LEU A CA 1
ATOM 3226 C C . LEU A 1 403 ? -26.792 -6.491 17.811 1.00 91.50 403 LEU A C 1
ATOM 3228 O O . LEU A 1 403 ? -26.454 -6.263 16.652 1.00 91.50 403 LEU A O 1
ATOM 3232 N N . ALA A 1 404 ? -28.020 -6.907 18.123 1.00 92.38 404 ALA A N 1
ATOM 3233 C CA . ALA A 1 404 ? -29.072 -7.084 17.124 1.00 92.38 404 ALA A CA 1
ATOM 3234 C C . ALA A 1 404 ? -29.448 -5.751 16.449 1.00 92.38 404 ALA A C 1
ATOM 3236 O O . ALA A 1 404 ? -29.618 -5.694 15.233 1.00 92.38 404 ALA A O 1
ATOM 3237 N N . GLU A 1 405 ? -29.517 -4.661 17.221 1.00 92.50 405 GLU A N 1
ATOM 3238 C CA . GLU A 1 405 ? -29.722 -3.304 16.698 1.00 92.50 405 GLU A CA 1
ATOM 3239 C C . GLU A 1 405 ? -28.585 -2.875 15.759 1.00 92.50 405 GLU A C 1
ATOM 3241 O O . GLU A 1 405 ? -28.847 -2.261 14.722 1.00 92.50 405 GLU A O 1
ATOM 3246 N N . LEU A 1 406 ? -27.337 -3.239 16.079 1.00 90.19 406 LEU A N 1
ATOM 3247 C CA . LEU A 1 406 ? -26.196 -3.012 15.196 1.00 90.19 406 LEU A CA 1
ATOM 3248 C C . LEU A 1 406 ? -26.345 -3.789 13.884 1.00 90.19 406 LEU A C 1
ATOM 3250 O O . LEU A 1 406 ? -26.239 -3.183 12.824 1.00 90.19 406 LEU A O 1
ATOM 3254 N N . GLU A 1 407 ? -26.647 -5.089 13.927 1.00 88.12 407 GLU A N 1
ATOM 3255 C CA . GLU A 1 407 ? -26.850 -5.880 12.705 1.00 88.12 407 GLU A CA 1
ATOM 3256 C C . GLU A 1 407 ? -27.970 -5.319 11.817 1.00 88.12 407 GLU A C 1
ATOM 3258 O O . GLU A 1 407 ? -27.855 -5.295 10.588 1.00 88.12 407 GLU A O 1
ATOM 3263 N N . ASP A 1 408 ? -29.068 -4.869 12.421 1.00 89.81 408 ASP A N 1
ATOM 3264 C CA . ASP A 1 408 ? -30.178 -4.260 11.694 1.00 89.81 408 ASP A CA 1
ATOM 3265 C C . ASP A 1 408 ? -29.784 -2.912 11.082 1.00 89.81 408 ASP A C 1
ATOM 3267 O O . ASP A 1 408 ? -30.147 -2.619 9.937 1.00 89.81 408 ASP A O 1
ATOM 3271 N N . PHE A 1 409 ? -29.006 -2.106 11.807 1.00 89.69 409 PHE A N 1
ATOM 3272 C CA . PHE A 1 409 ? -28.427 -0.871 11.287 1.00 89.69 409 PHE A CA 1
ATOM 3273 C C . PHE A 1 409 ? -27.518 -1.148 10.083 1.00 89.69 409 PHE A C 1
ATOM 3275 O O . PHE A 1 409 ? -27.630 -0.464 9.062 1.00 89.69 409 PHE A O 1
ATOM 3282 N N . GLU A 1 410 ? -26.663 -2.169 10.166 1.00 86.00 410 GLU A N 1
ATOM 3283 C CA . GLU A 1 410 ? -25.768 -2.577 9.082 1.00 86.00 410 GLU A CA 1
ATOM 3284 C C . GLU A 1 410 ? -26.557 -3.014 7.842 1.00 86.00 410 GLU A C 1
ATOM 3286 O O . GLU A 1 410 ? -26.342 -2.479 6.753 1.00 86.00 410 GLU A O 1
ATOM 3291 N N . LYS A 1 411 ? -27.538 -3.914 7.999 1.00 85.12 411 LYS A N 1
ATOM 3292 C CA . LYS A 1 411 ? -28.368 -4.418 6.888 1.00 85.12 411 LYS A CA 1
ATOM 3293 C C . LYS A 1 411 ? -29.125 -3.301 6.170 1.00 85.12 411 LYS A C 1
ATOM 3295 O O . LYS A 1 411 ? -29.230 -3.323 4.945 1.00 85.12 411 LYS A O 1
ATOM 3300 N N . ARG A 1 412 ? -29.651 -2.322 6.913 1.00 87.19 412 ARG A N 1
ATOM 3301 C CA . ARG A 1 412 ? -30.443 -1.215 6.347 1.00 87.19 412 ARG A CA 1
ATOM 3302 C C . ARG A 1 412 ? -29.579 -0.141 5.690 1.00 87.19 412 ARG A C 1
ATOM 3304 O O . ARG A 1 412 ? -30.003 0.450 4.700 1.00 87.19 412 ARG A O 1
ATOM 3311 N N . ASN A 1 413 ? -28.388 0.125 6.229 1.00 87.44 413 ASN A N 1
ATOM 3312 C CA . ASN A 1 413 ? -27.589 1.286 5.832 1.00 87.44 413 ASN A CA 1
ATOM 3313 C C . ASN A 1 413 ? -26.328 0.952 5.026 1.00 87.44 413 ASN A C 1
ATOM 3315 O O . ASN A 1 413 ? -25.741 1.877 4.469 1.00 87.44 413 ASN A O 1
ATOM 3319 N N . ALA A 1 414 ? -25.924 -0.315 4.887 1.00 82.38 414 ALA A N 1
ATOM 3320 C CA . ALA A 1 414 ? -24.693 -0.690 4.179 1.00 82.38 414 ALA A CA 1
ATOM 3321 C C . ALA A 1 414 ? -24.588 -0.086 2.765 1.00 82.38 414 ALA A C 1
ATOM 3323 O O . ALA A 1 414 ? -23.569 0.515 2.426 1.00 82.38 414 ALA A O 1
ATOM 3324 N N . ALA A 1 415 ? -25.653 -0.175 1.959 1.00 82.25 415 ALA A N 1
ATOM 3325 C CA . ALA A 1 415 ? -25.667 0.385 0.604 1.00 82.25 415 ALA A CA 1
ATOM 3326 C C . ALA A 1 415 ? -25.551 1.922 0.599 1.00 82.25 415 ALA A C 1
ATOM 3328 O O . ALA A 1 415 ? -24.824 2.492 -0.214 1.00 82.25 415 ALA A O 1
ATOM 3329 N N . ARG A 1 416 ? -26.222 2.596 1.543 1.00 83.25 416 ARG A N 1
ATOM 3330 C CA . ARG A 1 416 ? -26.185 4.062 1.685 1.00 83.25 416 ARG A CA 1
ATOM 3331 C C . ARG A 1 416 ? -24.803 4.538 2.133 1.00 83.25 416 ARG A C 1
ATOM 3333 O O . ARG A 1 416 ? -24.257 5.463 1.544 1.00 83.25 416 ARG A O 1
ATOM 3340 N N . ILE A 1 417 ? -24.206 3.867 3.118 1.00 84.56 417 ILE A N 1
ATOM 3341 C CA . ILE A 1 417 ? -22.857 4.157 3.628 1.00 84.56 417 ILE A CA 1
ATOM 3342 C C . ILE A 1 417 ? -21.816 3.982 2.515 1.00 84.56 417 ILE A C 1
ATOM 3344 O O . ILE A 1 417 ? -20.958 4.845 2.327 1.00 84.56 417 ILE A O 1
ATOM 3348 N N . ALA A 1 418 ? -21.929 2.909 1.729 1.00 82.06 418 ALA A N 1
ATOM 3349 C CA . ALA A 1 418 ? -21.065 2.670 0.578 1.00 82.06 418 ALA A CA 1
ATOM 3350 C C . ALA A 1 418 ? -21.172 3.779 -0.487 1.00 82.06 418 ALA A C 1
ATOM 3352 O O . ALA A 1 418 ? -20.155 4.197 -1.049 1.00 82.06 418 ALA A O 1
ATOM 3353 N N . ALA A 1 419 ? -22.382 4.277 -0.749 1.00 82.88 419 ALA A N 1
ATOM 3354 C CA . ALA A 1 419 ? -22.610 5.372 -1.687 1.00 82.88 419 ALA A CA 1
ATOM 3355 C C . ALA A 1 419 ? -22.042 6.701 -1.184 1.00 82.88 419 ALA A C 1
ATOM 3357 O O . ALA A 1 419 ? -21.304 7.355 -1.915 1.00 82.88 419 ALA A O 1
ATOM 3358 N N . ILE A 1 420 ? -22.284 7.046 0.084 1.00 84.50 420 ILE A N 1
ATOM 3359 C CA . ILE A 1 420 ? -21.718 8.234 0.741 1.00 84.50 420 ILE A CA 1
ATOM 3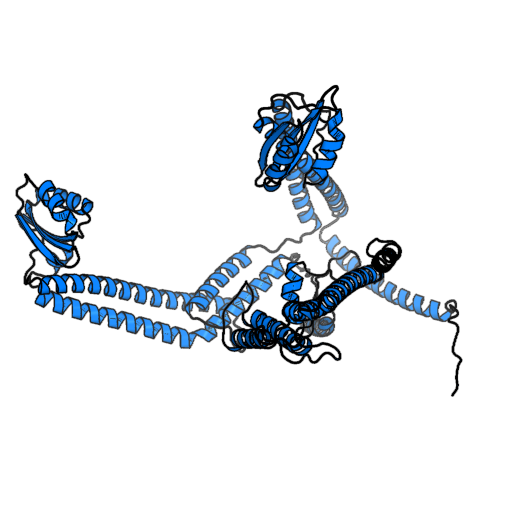360 C C . ILE A 1 420 ? -20.188 8.219 0.643 1.00 84.50 420 ILE A C 1
ATOM 3362 O O . ILE A 1 420 ? -19.580 9.187 0.185 1.00 84.50 420 ILE A O 1
ATOM 3366 N N . ALA A 1 421 ? -19.555 7.099 1.004 1.00 83.50 421 ALA A N 1
ATOM 3367 C CA . ALA A 1 421 ? -18.104 6.960 0.933 1.00 83.50 421 ALA A CA 1
ATOM 3368 C C . ALA A 1 421 ? -17.575 7.086 -0.504 1.00 83.50 421 ALA A C 1
ATOM 3370 O O . ALA A 1 421 ? -16.526 7.690 -0.737 1.00 83.50 421 ALA A O 1
ATOM 3371 N N . ARG A 1 422 ? -18.306 6.550 -1.490 1.00 83.31 422 ARG A N 1
ATOM 3372 C CA . ARG A 1 422 ? -17.976 6.716 -2.908 1.00 83.31 422 ARG A CA 1
ATOM 3373 C C . ARG A 1 422 ? -18.068 8.182 -3.333 1.00 83.31 422 ARG A C 1
ATOM 3375 O O . ARG A 1 422 ? -17.118 8.658 -3.953 1.00 83.31 422 ARG A O 1
ATOM 3382 N N . THR A 1 423 ? -19.154 8.875 -3.000 1.00 85.31 423 THR A N 1
ATOM 3383 C CA . THR A 1 423 ? -19.368 10.292 -3.325 1.00 85.31 423 THR A CA 1
ATOM 3384 C C . THR A 1 423 ? -18.275 11.166 -2.724 1.00 85.31 423 THR A C 1
ATOM 3386 O O . THR A 1 423 ? -17.660 11.947 -3.448 1.00 85.31 423 THR A O 1
ATOM 3389 N N . ILE A 1 424 ? -17.970 11.006 -1.433 1.00 83.50 424 ILE A N 1
ATOM 3390 C CA . ILE A 1 424 ? -16.926 11.794 -0.762 1.00 83.50 424 ILE A CA 1
ATOM 3391 C C . ILE A 1 424 ? -15.563 11.531 -1.401 1.00 83.50 424 ILE A C 1
ATOM 3393 O O . ILE A 1 424 ? -14.838 12.473 -1.696 1.00 83.50 424 ILE A O 1
ATOM 3397 N N . ARG A 1 425 ? -15.232 10.269 -1.700 1.00 83.69 425 ARG A N 1
ATOM 3398 C CA . ARG A 1 425 ? -13.964 9.919 -2.353 1.00 83.69 425 ARG A CA 1
ATOM 3399 C C . ARG A 1 425 ? -13.837 10.511 -3.758 1.00 83.69 425 ARG A C 1
ATOM 3401 O O . ARG A 1 425 ? -12.748 10.926 -4.140 1.00 83.69 425 ARG A O 1
ATOM 3408 N N . ILE A 1 426 ? -14.920 10.521 -4.537 1.00 83.88 426 ILE A N 1
ATOM 3409 C CA . ILE A 1 426 ? -14.928 11.137 -5.872 1.00 83.88 426 ILE A CA 1
ATOM 3410 C C . ILE A 1 426 ? -14.721 12.647 -5.749 1.00 83.88 426 ILE A C 1
ATOM 3412 O O . ILE A 1 426 ? -13.852 13.183 -6.426 1.00 83.88 426 ILE A O 1
ATOM 3416 N N . ASN A 1 427 ? -15.468 13.315 -4.867 1.00 83.44 427 ASN A N 1
ATOM 3417 C CA . ASN A 1 427 ? -15.346 14.759 -4.658 1.00 83.44 427 ASN A CA 1
ATOM 3418 C C . ASN A 1 427 ? -13.968 15.154 -4.117 1.00 83.44 427 ASN A C 1
ATOM 3420 O O . ASN A 1 427 ? -13.398 16.131 -4.587 1.00 83.44 427 ASN A O 1
ATOM 3424 N N . LEU A 1 428 ? -13.392 14.364 -3.208 1.00 82.38 428 LEU A N 1
ATOM 3425 C CA . LEU A 1 428 ? -12.022 14.560 -2.740 1.00 82.38 428 LEU A CA 1
ATOM 3426 C C . LEU A 1 428 ? -11.024 14.456 -3.900 1.00 82.38 428 LEU A C 1
ATOM 3428 O O . LEU A 1 428 ? -10.205 15.348 -4.069 1.00 82.38 428 LEU A O 1
ATOM 3432 N N . GLY A 1 429 ? -11.142 13.428 -4.747 1.00 80.94 429 GLY A N 1
ATOM 3433 C CA . GLY A 1 429 ? -10.282 13.289 -5.924 1.00 80.94 429 GLY A CA 1
ATOM 3434 C C . GLY A 1 429 ? -10.452 14.425 -6.941 1.00 80.94 429 GLY A C 1
ATOM 3435 O O . GLY A 1 429 ? -9.488 14.803 -7.604 1.00 80.94 429 GLY A O 1
ATOM 3436 N N . ILE A 1 430 ? -11.659 14.992 -7.061 1.00 83.19 430 ILE A N 1
ATOM 3437 C CA . ILE A 1 430 ? -11.903 16.190 -7.876 1.00 83.19 430 ILE A CA 1
ATOM 3438 C C . ILE A 1 430 ? -11.180 17.390 -7.263 1.00 83.19 430 ILE A C 1
ATOM 3440 O O . ILE A 1 430 ? -10.429 18.048 -7.969 1.00 83.19 430 ILE A O 1
ATOM 3444 N N . GLU A 1 431 ? -11.352 17.659 -5.973 1.00 77.12 431 GLU A N 1
ATOM 3445 C CA . GLU A 1 431 ? -10.717 18.799 -5.297 1.00 77.12 431 GLU A CA 1
ATOM 3446 C C . GLU A 1 431 ? -9.185 18.680 -5.294 1.00 77.12 431 GLU A C 1
ATOM 3448 O O . GLU A 1 431 ? -8.494 19.640 -5.623 1.00 77.12 431 GLU A O 1
ATOM 3453 N N . GLU A 1 432 ? -8.634 17.484 -5.069 1.00 76.94 432 GLU A N 1
ATOM 3454 C CA . GLU A 1 432 ? -7.202 17.201 -5.242 1.00 76.94 432 GLU A CA 1
ATOM 3455 C C . GLU A 1 432 ? -6.715 17.488 -6.668 1.00 76.94 432 GLU A C 1
ATOM 3457 O O . GLU A 1 432 ? -5.643 18.068 -6.862 1.00 76.94 432 GLU A O 1
ATOM 3462 N N . ALA A 1 433 ? -7.498 17.114 -7.684 1.00 77.88 433 ALA A N 1
ATOM 3463 C CA . ALA A 1 433 ? -7.172 17.437 -9.067 1.00 77.88 433 ALA A CA 1
ATOM 3464 C C . ALA A 1 433 ? -7.236 18.952 -9.317 1.00 77.88 433 ALA A C 1
ATOM 3466 O O . ALA A 1 433 ? -6.355 19.496 -9.982 1.00 77.88 433 ALA A O 1
ATOM 3467 N N . LEU A 1 434 ? -8.228 19.644 -8.751 1.00 73.69 434 LEU A N 1
ATOM 3468 C CA . LEU A 1 434 ? -8.407 21.088 -8.883 1.00 73.69 434 LEU A CA 1
ATOM 3469 C C . LEU A 1 434 ? -7.303 21.893 -8.173 1.00 73.69 434 LEU A C 1
ATOM 3471 O O . LEU A 1 434 ? -6.882 22.918 -8.712 1.00 73.69 434 LEU A O 1
ATOM 3475 N N . MET A 1 435 ? -6.739 21.405 -7.061 1.00 68.81 435 MET A N 1
ATOM 3476 C CA . MET A 1 435 ? -5.563 22.018 -6.412 1.00 68.81 435 MET A CA 1
ATOM 3477 C C . MET A 1 435 ? -4.343 22.107 -7.342 1.00 68.81 435 MET A C 1
ATOM 3479 O O . MET A 1 435 ? -3.492 22.982 -7.181 1.00 68.81 435 MET A O 1
ATOM 3483 N N . ASN A 1 436 ? -4.264 21.219 -8.335 1.00 66.69 436 ASN A N 1
ATOM 3484 C CA . ASN A 1 436 ? -3.192 21.193 -9.328 1.00 66.69 436 ASN A CA 1
ATOM 3485 C C . ASN A 1 436 ? -3.522 22.009 -10.592 1.00 66.69 436 ASN A C 1
ATOM 3487 O O . ASN A 1 436 ? -2.812 21.911 -11.592 1.00 66.69 436 ASN A O 1
ATOM 3491 N N . THR A 1 437 ? -4.584 22.821 -10.559 1.00 66.00 437 THR A N 1
ATOM 3492 C CA . THR A 1 437 ? -4.997 23.698 -11.665 1.00 66.00 437 THR A CA 1
ATOM 3493 C C . THR A 1 437 ? -4.670 25.161 -11.375 1.00 66.00 437 THR A C 1
ATOM 3495 O O . THR A 1 437 ? -4.469 25.557 -10.226 1.00 66.00 437 THR A O 1
ATOM 3498 N N . LEU A 1 438 ? -4.613 25.979 -12.427 1.00 62.84 438 LEU A N 1
ATOM 3499 C CA . LEU A 1 438 ? -4.453 27.429 -12.304 1.00 62.84 438 LEU A CA 1
ATOM 3500 C C . LEU A 1 438 ? -5.824 28.101 -12.400 1.00 62.84 438 LEU A C 1
ATOM 3502 O O . LEU A 1 438 ? -6.603 27.780 -13.303 1.00 62.84 438 LEU A O 1
ATOM 3506 N N . ARG A 1 439 ? -6.113 29.045 -11.497 1.00 58.38 439 ARG A N 1
ATOM 3507 C CA . ARG A 1 439 ? -7.397 29.761 -11.443 1.00 58.38 439 ARG A CA 1
ATOM 3508 C C . ARG A 1 439 ? -7.225 31.275 -11.275 1.00 58.38 439 ARG A C 1
ATOM 3510 O O . ARG A 1 439 ? -6.527 31.693 -10.360 1.00 58.38 439 ARG A O 1
ATOM 3517 N N . SER A 1 440 ? -7.915 32.058 -12.105 1.00 60.75 440 SER A N 1
ATOM 3518 C CA . SER A 1 440 ? -8.182 33.494 -11.927 1.00 60.75 440 SER A CA 1
ATOM 3519 C C . SER A 1 440 ? -9.663 33.727 -11.571 1.00 60.75 440 SER A C 1
ATOM 3521 O O . SER A 1 440 ? -10.403 32.766 -11.336 1.00 60.75 440 SER A O 1
ATOM 3523 N N . GLU A 1 441 ? -10.112 34.986 -11.506 1.00 54.22 441 GLU A N 1
ATOM 3524 C CA . GLU A 1 441 ? -11.520 35.321 -11.222 1.00 54.22 441 GLU A CA 1
ATOM 3525 C C . GLU A 1 441 ? -12.486 34.724 -12.262 1.00 54.22 441 GLU A C 1
ATOM 3527 O O . GLU A 1 441 ? -13.504 34.142 -11.882 1.00 54.22 441 GLU A O 1
ATOM 3532 N N . ASP A 1 442 ? -12.109 34.762 -13.545 1.00 58.25 442 ASP A N 1
ATOM 3533 C CA . ASP A 1 442 ? -12.975 34.375 -14.668 1.00 58.25 442 ASP A CA 1
ATOM 3534 C C . ASP A 1 442 ? -12.492 33.138 -15.452 1.00 58.25 442 ASP A C 1
ATOM 3536 O O . ASP A 1 442 ? -13.234 32.606 -16.282 1.00 58.25 442 ASP A O 1
ATOM 3540 N N . LEU A 1 443 ? -11.259 32.659 -15.226 1.00 66.06 443 LEU A N 1
ATOM 3541 C CA . LEU A 1 443 ? -10.657 31.573 -16.011 1.00 66.06 443 LEU A CA 1
ATOM 3542 C C . LEU A 1 443 ? -10.046 30.478 -15.130 1.00 66.06 443 LEU A C 1
ATOM 3544 O O . LEU A 1 443 ? -9.335 30.745 -14.165 1.00 66.06 443 LEU A O 1
ATOM 3548 N N . ARG A 1 444 ? -10.244 29.217 -15.529 1.00 68.75 444 ARG A N 1
ATOM 3549 C CA . ARG A 1 444 ? -9.522 28.060 -14.985 1.00 68.75 444 ARG A CA 1
ATOM 3550 C C . ARG A 1 444 ? -8.821 27.306 -16.106 1.00 68.75 444 ARG A C 1
ATOM 3552 O O . ARG A 1 444 ? -9.434 27.012 -17.130 1.00 68.75 444 ARG A O 1
ATOM 3559 N N . ILE A 1 445 ? -7.557 26.962 -15.888 1.00 73.56 445 ILE A N 1
ATOM 3560 C CA . ILE A 1 445 ? -6.740 26.200 -16.833 1.00 73.56 445 ILE A CA 1
ATOM 3561 C C . ILE A 1 445 ? -6.480 24.816 -16.243 1.00 73.56 445 ILE A C 1
ATOM 3563 O O . ILE A 1 445 ? -5.922 24.690 -15.152 1.00 73.56 445 ILE A O 1
ATOM 3567 N N . ILE A 1 446 ? -6.890 23.783 -16.979 1.00 80.75 446 ILE A N 1
ATOM 3568 C CA . ILE A 1 446 ? -6.720 22.374 -16.616 1.00 80.75 446 ILE A CA 1
ATOM 3569 C C . ILE A 1 446 ? -5.804 21.727 -17.653 1.00 80.75 446 ILE A C 1
ATOM 3571 O O . ILE A 1 446 ? -6.087 21.790 -18.849 1.00 80.75 446 ILE A O 1
ATOM 3575 N N . GLN A 1 447 ? -4.729 21.088 -17.194 1.00 81.12 447 GLN A N 1
ATOM 3576 C CA . GLN A 1 447 ? -3.800 20.331 -18.031 1.00 81.12 447 GLN A CA 1
ATOM 3577 C C . GLN A 1 447 ? -3.693 18.896 -17.511 1.00 81.12 447 GLN A C 1
ATOM 3579 O O . GLN A 1 447 ? -3.725 18.661 -16.304 1.00 81.12 447 GLN A O 1
ATOM 3584 N N . GLY A 1 448 ? -3.577 17.926 -18.418 1.00 83.88 448 GLY A N 1
ATOM 3585 C CA . GLY A 1 448 ? -3.428 16.527 -18.041 1.00 83.88 448 GLY A CA 1
ATOM 3586 C C . GLY A 1 448 ? -3.219 15.599 -19.230 1.00 83.88 448 GLY A C 1
ATOM 3587 O O . GLY A 1 448 ? -3.349 15.992 -20.388 1.00 83.88 448 GLY A O 1
ATOM 3588 N N . TRP A 1 449 ? -2.912 14.344 -18.916 1.00 85.44 449 TRP A N 1
ATOM 3589 C CA . TRP A 1 449 ? -2.622 13.302 -19.894 1.00 85.44 449 TRP A CA 1
ATOM 3590 C C . TRP A 1 449 ? -3.846 12.426 -20.153 1.00 85.44 449 TRP A C 1
ATOM 3592 O O . TRP A 1 449 ? -4.512 11.970 -19.221 1.00 85.44 449 TRP A O 1
ATOM 3602 N N . VAL A 1 450 ? -4.121 12.129 -21.424 1.00 88.81 450 VAL A N 1
ATOM 3603 C CA . VAL A 1 450 ? -5.192 11.213 -21.833 1.00 88.81 450 VAL A CA 1
ATOM 3604 C C . VAL A 1 450 ? -4.650 10.156 -22.790 1.00 88.81 450 VAL A C 1
ATOM 3606 O O . VAL A 1 450 ? -3.863 10.443 -23.685 1.00 88.81 450 VAL A O 1
ATOM 3609 N N . SER A 1 451 ? -5.085 8.906 -22.614 1.00 87.81 451 SER A N 1
ATOM 3610 C CA . SER A 1 451 ? -4.778 7.834 -23.569 1.00 87.81 451 SER A CA 1
ATOM 3611 C C . SER A 1 451 ? -5.380 8.165 -24.936 1.00 87.81 451 SER A C 1
ATOM 3613 O O . SER A 1 451 ? -6.570 8.479 -25.012 1.00 87.81 451 SER A O 1
ATOM 3615 N N . ALA A 1 452 ? -4.604 8.000 -26.010 1.00 85.19 452 ALA A N 1
ATOM 3616 C CA . ALA A 1 452 ? -5.034 8.281 -27.383 1.00 85.19 452 ALA A CA 1
ATOM 3617 C C . ALA A 1 452 ? -6.366 7.600 -27.768 1.00 85.19 452 ALA A C 1
ATOM 3619 O O . ALA A 1 452 ? -7.188 8.177 -28.469 1.00 85.19 452 ALA A O 1
ATOM 3620 N N . GLU A 1 453 ? -6.635 6.404 -27.234 1.00 85.06 453 GLU A N 1
ATOM 3621 C CA . GLU A 1 453 ? -7.887 5.661 -27.467 1.00 85.06 453 GLU A CA 1
ATOM 3622 C C . GLU A 1 453 ? -9.130 6.343 -26.888 1.00 85.06 453 GLU A C 1
ATOM 3624 O O . GLU A 1 453 ? -10.237 6.131 -27.374 1.00 85.06 453 GLU A O 1
ATOM 3629 N N . LYS A 1 454 ? -8.960 7.137 -25.825 1.00 89.19 454 LYS A N 1
ATOM 3630 C CA . LYS A 1 454 ? -10.051 7.840 -25.143 1.00 89.19 454 LYS A CA 1
ATOM 3631 C C . LYS A 1 454 ? -10.271 9.250 -25.689 1.00 89.19 454 LYS A C 1
ATOM 3633 O O . LYS A 1 454 ? -11.252 9.880 -25.307 1.00 89.19 454 LYS A O 1
ATOM 3638 N N . ILE A 1 455 ? -9.407 9.736 -26.586 1.00 89.62 455 ILE A N 1
ATOM 3639 C CA . ILE A 1 455 ? -9.546 11.057 -27.214 1.00 89.62 455 ILE A CA 1
ATOM 3640 C C . ILE A 1 455 ? -10.897 11.226 -27.930 1.00 89.62 455 ILE A C 1
ATOM 3642 O O . ILE A 1 455 ? -11.516 12.270 -27.731 1.00 89.62 455 ILE A O 1
ATOM 3646 N N . PRO A 1 456 ? -11.405 10.251 -28.715 1.00 90.00 456 PRO A N 1
ATOM 3647 C CA . PRO A 1 456 ? -12.700 10.401 -29.380 1.00 90.00 456 PRO A CA 1
ATOM 3648 C C . PRO A 1 456 ? -13.853 10.593 -28.389 1.00 90.00 456 PRO A C 1
ATOM 3650 O O . PRO A 1 456 ? -14.661 11.500 -28.560 1.00 90.00 456 PRO A O 1
ATOM 3653 N N . LEU A 1 457 ? -13.875 9.794 -27.316 1.00 90.81 457 LEU A N 1
ATOM 3654 C CA . LEU A 1 457 ? -14.877 9.898 -26.254 1.00 90.81 457 LEU A CA 1
ATOM 3655 C C . LEU A 1 457 ? -14.772 11.242 -25.518 1.00 90.81 457 LEU A C 1
ATOM 3657 O O . LEU A 1 457 ? -15.776 11.906 -25.290 1.00 90.81 457 LEU A O 1
ATOM 3661 N N . LEU A 1 458 ? -13.551 11.665 -25.177 1.00 89.81 458 LEU A N 1
ATOM 3662 C CA . LEU A 1 458 ? -13.315 12.943 -24.508 1.00 89.81 458 LEU A CA 1
ATOM 3663 C C . LEU A 1 458 ? -13.777 14.120 -25.374 1.00 89.81 458 LEU A C 1
ATOM 3665 O O . LEU A 1 458 ? -14.400 15.044 -24.863 1.00 89.81 458 LEU A O 1
ATOM 3669 N N . ARG A 1 459 ? -13.502 14.079 -26.681 1.00 88.56 459 ARG A N 1
ATOM 3670 C CA . ARG A 1 459 ? -13.943 15.106 -27.630 1.00 88.56 459 ARG A CA 1
ATOM 3671 C C . ARG A 1 459 ? -15.464 15.235 -27.638 1.00 88.56 459 ARG A C 1
ATOM 3673 O O . ARG A 1 459 ? -15.968 16.349 -27.549 1.00 88.56 459 ARG A O 1
ATOM 3680 N N . GLU A 1 460 ? -16.176 14.112 -27.705 1.00 89.56 460 GLU A N 1
ATOM 3681 C CA . GLU A 1 460 ? -17.641 14.097 -27.694 1.00 89.56 460 GLU A CA 1
ATOM 3682 C C . GLU A 1 460 ? -18.206 14.740 -26.415 1.00 89.56 460 GLU A C 1
ATOM 3684 O O . GLU A 1 460 ? -19.096 15.591 -26.476 1.00 89.56 460 GLU A O 1
ATOM 3689 N N . GLU A 1 461 ? -17.653 14.390 -25.253 1.00 88.94 461 GLU A N 1
ATOM 3690 C CA . GLU A 1 461 ? -18.079 14.955 -23.969 1.00 88.94 461 GLU A CA 1
ATOM 3691 C C . GLU A 1 461 ? -17.730 16.448 -23.835 1.00 88.94 461 GLU A C 1
ATOM 3693 O O . GLU A 1 461 ? -18.557 17.242 -23.380 1.00 88.94 461 GLU A O 1
ATOM 3698 N N . LEU A 1 462 ? -16.550 16.873 -24.303 1.00 86.62 462 LEU A N 1
ATOM 3699 C CA . LEU A 1 462 ? -16.156 18.288 -24.327 1.00 86.62 462 LEU A CA 1
ATOM 3700 C C . LEU A 1 462 ? -17.049 19.117 -25.258 1.00 86.62 462 LEU A C 1
ATOM 3702 O O . LEU A 1 462 ? -17.381 20.255 -24.932 1.00 86.62 462 LEU A O 1
ATOM 3706 N N . GLU A 1 463 ? -17.492 18.563 -26.387 1.00 85.50 463 GLU A N 1
ATOM 3707 C CA . GLU A 1 463 ? -18.442 19.235 -27.278 1.00 85.50 463 GLU A CA 1
ATOM 3708 C C . GLU A 1 463 ? -19.827 19.389 -26.637 1.00 85.50 463 GLU A C 1
ATOM 3710 O O . GLU A 1 463 ? -20.433 20.463 -26.730 1.00 85.50 463 GLU A O 1
ATOM 3715 N N . LYS A 1 464 ? -20.325 18.358 -25.938 1.00 86.56 464 LYS A N 1
ATOM 3716 C CA . LYS A 1 464 ? -21.578 18.442 -25.162 1.00 86.56 464 LYS A CA 1
ATOM 3717 C C . LYS A 1 464 ? -21.487 19.529 -24.090 1.00 86.56 464 LYS A C 1
ATOM 3719 O O . LYS A 1 464 ? -22.402 20.348 -23.962 1.00 86.56 464 LYS A O 1
ATOM 3724 N N . LEU A 1 465 ? -20.370 19.582 -23.363 1.00 84.19 465 LEU A N 1
ATOM 3725 C CA . LEU A 1 465 ? -20.109 20.618 -22.364 1.00 84.19 465 LEU A CA 1
ATOM 3726 C C . LEU A 1 465 ? -20.015 22.005 -23.008 1.00 84.19 465 LEU A C 1
ATOM 3728 O O . LEU A 1 465 ? -20.681 22.928 -22.549 1.00 84.19 465 LEU A O 1
ATOM 3732 N N . GLY A 1 466 ? -19.285 22.158 -24.113 1.00 80.25 466 GLY A N 1
ATOM 3733 C CA . GLY A 1 466 ? -19.160 23.430 -24.831 1.00 80.25 466 GLY A CA 1
ATOM 3734 C C . GLY A 1 466 ? -20.510 24.017 -25.260 1.00 80.25 466 GLY A C 1
ATOM 3735 O O . GLY A 1 466 ? -20.723 25.226 -25.138 1.00 80.25 466 GLY A O 1
ATOM 3736 N N . ARG A 1 467 ? -21.464 23.164 -25.669 1.00 79.69 467 ARG A N 1
ATOM 3737 C CA . ARG A 1 467 ? -22.854 23.572 -25.954 1.00 79.69 467 ARG A CA 1
ATOM 3738 C C . ARG A 1 467 ? -23.582 24.062 -24.700 1.00 79.69 467 ARG A C 1
ATOM 3740 O O . ARG A 1 467 ? -24.289 25.066 -24.764 1.00 79.69 467 ARG A O 1
ATOM 3747 N N . ARG A 1 468 ? -23.389 23.393 -23.558 1.00 79.94 468 ARG A N 1
ATOM 3748 C CA . ARG A 1 468 ? -23.964 23.790 -22.259 1.00 79.94 468 ARG A CA 1
ATOM 3749 C C . ARG A 1 468 ? -23.389 25.120 -21.757 1.00 79.94 468 ARG A C 1
ATOM 3751 O O . ARG A 1 468 ? -24.134 25.933 -21.220 1.00 79.94 468 ARG A O 1
ATOM 3758 N N . PHE A 1 469 ? -22.099 25.358 -21.989 1.00 70.94 469 PHE A N 1
ATOM 3759 C CA . PHE A 1 469 ? -21.364 26.555 -21.559 1.00 70.94 469 PHE A CA 1
ATOM 3760 C C . PHE A 1 469 ? -21.348 27.699 -22.589 1.00 70.94 469 PHE A C 1
ATOM 3762 O O . PHE A 1 469 ? -20.627 28.675 -22.397 1.00 70.94 469 PHE A O 1
ATOM 3769 N N . ARG A 1 470 ? -22.128 27.611 -23.680 1.00 69.25 470 ARG A N 1
ATOM 3770 C CA . ARG A 1 470 ? -22.275 28.667 -24.709 1.00 69.25 470 ARG A CA 1
ATOM 3771 C C . ARG A 1 470 ? -20.941 29.256 -25.213 1.00 69.25 470 ARG A C 1
ATOM 3773 O O . ARG A 1 470 ? -20.853 30.451 -25.470 1.00 69.25 470 ARG A O 1
ATOM 3780 N N . GLY A 1 471 ? -19.912 28.420 -25.369 1.00 60.94 471 GLY A N 1
ATOM 3781 C CA . GLY A 1 471 ? -18.603 28.843 -25.889 1.00 60.94 471 GLY A CA 1
ATOM 3782 C C . GLY A 1 471 ? -17.568 29.280 -24.844 1.00 60.94 471 GLY A C 1
ATOM 3783 O O . GLY A 1 471 ? -16.465 29.648 -25.229 1.00 60.94 471 GLY A O 1
ATOM 3784 N N . GLY A 1 472 ? -17.860 29.175 -23.543 1.00 67.44 472 GLY A N 1
ATOM 3785 C CA . GLY A 1 472 ? -16.889 29.413 -22.460 1.00 67.44 472 GLY A CA 1
ATOM 3786 C C . GLY A 1 472 ? -15.849 28.299 -22.251 1.00 67.44 472 GLY A C 1
ATOM 3787 O O . GLY A 1 472 ? -15.194 28.269 -21.216 1.00 67.44 472 GLY A O 1
ATOM 3788 N N . LEU A 1 473 ? -15.719 27.356 -23.190 1.00 73.81 473 LEU A N 1
ATOM 3789 C CA . LEU A 1 473 ? -14.810 26.213 -23.099 1.00 73.81 473 LEU A CA 1
ATOM 3790 C C . LEU A 1 473 ? -13.914 26.165 -24.339 1.00 73.81 473 LEU A C 1
ATOM 3792 O O . LEU A 1 473 ? -14.398 25.956 -25.451 1.00 73.81 473 LEU A O 1
ATOM 3796 N N . ALA A 1 474 ? -12.609 26.302 -24.127 1.00 76.50 474 ALA A N 1
ATOM 3797 C CA . ALA A 1 474 ? -11.584 26.068 -25.134 1.00 76.50 474 ALA A CA 1
ATOM 3798 C C . ALA A 1 474 ? -10.689 24.915 -24.671 1.00 76.50 474 ALA A C 1
ATOM 3800 O O . ALA A 1 474 ? -10.293 24.865 -23.508 1.00 76.50 474 ALA A O 1
ATOM 3801 N N . TYR A 1 475 ? -10.374 23.988 -25.572 1.00 79.00 475 TYR A N 1
ATOM 3802 C CA . TYR A 1 475 ? -9.474 22.875 -25.287 1.00 79.00 475 TYR A CA 1
ATOM 3803 C C . TYR A 1 475 ? -8.486 22.685 -26.434 1.00 79.00 475 TYR A C 1
ATOM 3805 O O . TYR A 1 475 ? -8.779 23.007 -27.588 1.00 79.00 475 TYR A O 1
ATOM 3813 N N . ARG A 1 476 ? -7.317 22.134 -26.111 1.00 77.62 476 ARG A N 1
ATOM 3814 C CA . ARG A 1 476 ? -6.307 21.742 -27.088 1.00 77.62 476 ARG A CA 1
ATOM 3815 C C . ARG A 1 476 ? -5.824 20.331 -26.781 1.00 77.62 476 ARG A C 1
ATOM 3817 O O . ARG A 1 476 ? -5.640 19.981 -25.621 1.00 77.62 476 ARG A O 1
ATOM 3824 N N . LEU A 1 477 ? -5.663 19.530 -27.828 1.00 81.81 477 LEU A N 1
ATOM 3825 C CA . LEU A 1 477 ? -5.104 18.186 -27.753 1.00 81.81 477 LEU A CA 1
ATOM 3826 C C . LEU A 1 477 ? -3.812 18.188 -28.561 1.00 81.81 477 LEU A C 1
ATOM 3828 O O . LEU A 1 477 ? -3.845 18.456 -29.761 1.00 81.81 477 LEU A O 1
ATOM 3832 N N . GLU A 1 478 ? -2.700 17.915 -27.894 1.00 78.62 478 GLU A N 1
ATOM 3833 C CA . GLU A 1 478 ? -1.368 17.834 -28.489 1.00 78.62 478 GLU A CA 1
ATOM 3834 C C . GLU A 1 478 ? -0.759 16.471 -28.140 1.00 78.62 478 GLU A C 1
ATOM 3836 O O . GLU A 1 478 ? -1.075 15.880 -27.104 1.00 78.62 478 GLU A O 1
ATOM 3841 N N . GLU A 1 479 ? 0.068 15.937 -29.038 1.00 78.00 479 GLU A N 1
ATOM 3842 C CA . GLU A 1 479 ? 0.878 14.756 -28.735 1.00 78.00 479 GLU A CA 1
ATOM 3843 C C . GLU A 1 479 ? 2.093 15.177 -27.894 1.00 78.00 479 GLU A C 1
ATOM 3845 O O . GLU A 1 479 ? 2.639 16.252 -28.152 1.00 78.00 479 GLU A O 1
ATOM 3850 N N . PRO A 1 480 ? 2.541 14.350 -26.928 1.00 78.12 480 PRO A N 1
ATOM 3851 C CA . PRO A 1 480 ? 3.703 14.676 -26.107 1.00 78.12 480 PRO A CA 1
ATOM 3852 C C . PRO A 1 480 ? 4.935 14.938 -26.969 1.00 78.12 480 PRO A C 1
ATOM 3854 O O . PRO A 1 480 ? 5.287 14.127 -27.840 1.00 78.12 480 PRO A O 1
ATOM 3857 N N . SER A 1 481 ? 5.626 16.042 -26.689 1.00 72.19 481 SER A N 1
ATOM 3858 C CA . SER A 1 481 ? 6.895 16.360 -27.341 1.00 72.19 481 SER A CA 1
ATOM 3859 C C . SER A 1 481 ? 7.995 15.350 -26.961 1.00 72.19 481 SER A C 1
ATOM 3861 O O . SER A 1 481 ? 7.794 14.427 -26.169 1.00 72.19 481 SER A O 1
ATOM 3863 N N . ARG A 1 482 ? 9.177 15.437 -27.592 1.00 65.88 482 ARG A N 1
ATOM 3864 C CA . ARG A 1 482 ? 10.301 14.532 -27.265 1.00 65.88 482 ARG A CA 1
ATOM 3865 C C . ARG A 1 482 ? 10.914 14.795 -25.889 1.00 65.88 482 ARG A C 1
ATOM 3867 O O . ARG A 1 482 ? 11.539 13.886 -25.361 1.00 65.88 482 ARG A O 1
ATOM 3874 N N . GLU A 1 483 ? 10.723 15.994 -25.358 1.00 66.00 483 GLU A N 1
ATOM 3875 C CA . GLU A 1 483 ? 11.303 16.466 -24.097 1.00 66.00 483 GLU A CA 1
ATOM 3876 C C . GLU A 1 483 ? 10.324 16.315 -22.921 1.00 66.00 483 GLU A C 1
ATOM 3878 O O . GLU A 1 483 ? 10.708 16.470 -21.767 1.00 66.00 483 GLU A O 1
ATOM 3883 N N . GLU A 1 484 ? 9.060 15.985 -23.201 1.00 69.00 484 GLU A N 1
ATOM 3884 C CA . GLU A 1 484 ? 8.029 15.778 -22.189 1.00 69.00 484 GLU A CA 1
ATOM 3885 C C . GLU A 1 484 ? 8.005 14.338 -21.666 1.00 69.00 484 GLU A C 1
ATOM 3887 O O . GLU A 1 484 ? 7.864 13.366 -22.416 1.00 69.00 484 GLU A O 1
ATOM 3892 N N . GLU A 1 485 ? 8.043 14.206 -20.342 1.00 70.81 485 GLU A N 1
ATOM 3893 C CA . GLU A 1 485 ? 7.858 12.935 -19.645 1.00 70.81 485 GLU A CA 1
ATOM 3894 C C . GLU A 1 485 ? 6.365 12.590 -19.533 1.00 70.81 485 GLU A C 1
ATOM 3896 O O . GLU A 1 485 ? 5.681 12.910 -18.557 1.00 70.81 485 GLU A O 1
ATOM 3901 N N . ALA A 1 486 ? 5.834 11.933 -20.564 1.00 79.94 486 ALA A N 1
ATOM 3902 C CA . ALA A 1 486 ? 4.464 11.433 -20.551 1.00 79.94 486 ALA A CA 1
ATOM 3903 C C . ALA A 1 486 ? 4.320 10.174 -19.661 1.00 79.94 486 ALA A C 1
ATOM 3905 O O . ALA A 1 486 ? 5.206 9.317 -19.652 1.00 79.94 486 ALA A O 1
ATOM 3906 N N . PRO A 1 487 ? 3.188 9.986 -18.952 1.00 84.00 487 PRO A N 1
ATOM 3907 C CA . PRO A 1 487 ? 2.940 8.780 -18.167 1.00 84.00 487 PRO A CA 1
ATOM 3908 C C . PRO A 1 487 ? 2.862 7.510 -19.027 1.00 84.00 487 PRO A C 1
ATOM 3910 O O . PRO A 1 487 ? 2.165 7.468 -20.044 1.00 84.00 487 PRO A O 1
ATOM 3913 N N . THR A 1 488 ? 3.496 6.429 -18.569 1.00 81.94 488 THR A N 1
ATOM 3914 C CA . THR A 1 488 ? 3.462 5.128 -19.251 1.00 81.94 488 THR A CA 1
ATOM 3915 C C . THR A 1 488 ? 2.197 4.336 -18.906 1.00 81.94 488 THR A C 1
ATOM 3917 O O . THR A 1 488 ? 1.876 4.112 -17.739 1.00 81.94 488 THR A O 1
ATOM 3920 N N . ILE A 1 489 ? 1.493 3.834 -19.927 1.00 82.38 489 ILE A N 1
ATOM 3921 C CA . ILE A 1 489 ? 0.374 2.892 -19.769 1.00 82.38 489 ILE A CA 1
ATOM 3922 C C . ILE A 1 489 ? 0.771 1.543 -20.368 1.00 82.38 489 ILE A C 1
ATOM 3924 O O . ILE A 1 489 ? 0.879 1.413 -21.587 1.00 82.38 489 ILE A O 1
ATOM 3928 N N . LEU A 1 490 ? 0.920 0.518 -19.523 1.00 83.19 490 LEU A N 1
ATOM 3929 C CA . LEU A 1 490 ? 1.187 -0.845 -19.988 1.00 83.19 490 LEU A CA 1
ATOM 3930 C C . LEU A 1 490 ? -0.080 -1.506 -20.534 1.00 83.19 490 LEU A C 1
ATOM 3932 O O . LEU A 1 490 ? -1.163 -1.433 -19.943 1.00 83.19 490 LEU A O 1
ATOM 3936 N N . ARG A 1 491 ? 0.064 -2.189 -21.670 1.00 81.19 491 ARG A N 1
ATOM 3937 C CA . ARG A 1 491 ? -1.033 -2.867 -22.372 1.00 81.19 491 ARG A CA 1
ATOM 3938 C C . ARG A 1 491 ? -0.717 -4.340 -22.586 1.00 81.19 491 ARG A C 1
ATOM 3940 O O . ARG A 1 491 ? -0.713 -4.829 -23.713 1.00 81.19 491 ARG A O 1
ATOM 3947 N N . ASN A 1 492 ? -0.477 -5.067 -21.496 1.00 85.56 492 ASN A N 1
ATOM 3948 C CA . ASN A 1 492 ? -0.189 -6.492 -21.598 1.00 85.56 492 ASN A CA 1
ATOM 3949 C C . ASN A 1 492 ? -1.467 -7.340 -21.696 1.00 85.56 492 ASN A C 1
ATOM 3951 O O . ASN A 1 492 ? -2.463 -7.074 -21.008 1.00 85.56 492 ASN A O 1
ATOM 3955 N N . PRO A 1 493 ? -1.451 -8.425 -22.495 1.00 86.56 493 PRO A N 1
ATOM 3956 C CA . PRO A 1 493 ? -2.534 -9.399 -22.521 1.00 86.56 493 PRO A CA 1
ATOM 3957 C C . PRO A 1 493 ? -2.831 -9.960 -21.125 1.00 86.56 493 PRO A C 1
ATOM 3959 O O . PRO A 1 493 ? -1.934 -10.108 -20.293 1.00 86.56 493 PRO A O 1
ATOM 3962 N N . LYS A 1 494 ? -4.081 -10.380 -20.878 1.00 82.25 494 LYS A N 1
ATOM 3963 C CA . LYS A 1 494 ? -4.518 -10.941 -19.577 1.00 82.25 494 LYS A CA 1
ATOM 3964 C C . LYS A 1 494 ? -3.618 -12.078 -19.067 1.00 82.25 494 LYS A C 1
ATOM 3966 O O . LYS A 1 494 ? -3.496 -12.255 -17.855 1.00 82.25 494 LYS A O 1
ATOM 3971 N N . LEU A 1 495 ? -3.010 -12.842 -19.980 1.00 80.12 495 LEU A N 1
ATOM 3972 C CA . LEU A 1 495 ? -2.078 -13.918 -19.649 1.00 80.12 495 LEU A CA 1
ATOM 3973 C C . LEU A 1 495 ? -0.781 -13.396 -19.013 1.00 80.12 495 LEU A C 1
ATOM 3975 O O . LEU A 1 495 ? -0.321 -13.999 -18.044 1.00 80.12 495 LEU A O 1
ATOM 3979 N N . PHE A 1 496 ? -0.243 -12.282 -19.519 1.00 85.38 496 PHE A N 1
ATOM 3980 C CA . PHE A 1 496 ? 1.040 -11.704 -19.108 1.00 85.38 496 PHE A CA 1
ATOM 3981 C C . PHE A 1 496 ? 0.915 -10.575 -18.081 1.00 85.38 496 PHE A C 1
ATOM 3983 O O . PHE A 1 496 ? 1.877 -10.272 -17.388 1.00 85.38 496 PHE A O 1
ATOM 3990 N N . LYS A 1 497 ? -0.288 -10.025 -17.888 1.00 85.19 497 LYS A N 1
ATOM 3991 C CA . LYS A 1 497 ? -0.571 -8.940 -16.934 1.00 85.19 497 LYS A CA 1
ATOM 3992 C C . LYS A 1 497 ? -0.105 -9.210 -15.493 1.00 85.19 497 LYS A C 1
ATOM 3994 O O . LYS A 1 497 ? 0.133 -8.291 -14.723 1.00 85.19 497 LYS A O 1
ATOM 3999 N N . ILE A 1 498 ? 0.010 -10.476 -15.092 1.00 85.06 498 ILE A N 1
ATOM 4000 C CA . ILE A 1 498 ? 0.497 -10.835 -13.749 1.00 85.06 498 ILE A CA 1
ATOM 4001 C C . ILE A 1 498 ? 2.004 -10.590 -13.592 1.00 85.06 498 ILE A C 1
ATOM 4003 O O . ILE A 1 498 ? 2.441 -10.292 -12.483 1.00 85.06 498 ILE A O 1
ATOM 4007 N N . PHE A 1 499 ? 2.772 -10.637 -14.683 1.00 86.12 499 PHE A N 1
ATOM 4008 C CA . PHE A 1 499 ? 4.208 -10.359 -14.669 1.00 86.12 499 PHE A CA 1
ATOM 4009 C C . PHE A 1 499 ? 4.525 -8.860 -14.579 1.00 86.12 499 PHE A C 1
ATOM 4011 O O . PHE A 1 499 ? 5.607 -8.525 -14.112 1.00 86.12 499 PHE A O 1
ATOM 4018 N N . GLU A 1 500 ? 3.576 -7.964 -14.897 1.00 87.25 500 GLU A N 1
ATOM 4019 C CA . GLU A 1 500 ? 3.745 -6.505 -14.737 1.00 87.25 500 GLU A CA 1
ATOM 4020 C C . GLU A 1 500 ? 4.173 -6.147 -13.311 1.00 87.25 500 GLU A C 1
ATOM 4022 O O . GLU A 1 500 ? 5.048 -5.321 -13.104 1.00 87.25 500 GLU A O 1
ATOM 4027 N N . SER A 1 501 ? 3.581 -6.805 -12.307 1.00 80.88 501 SER A N 1
ATOM 4028 C CA . SER A 1 501 ? 3.892 -6.544 -10.895 1.00 80.88 501 SER A CA 1
ATOM 4029 C C . SER A 1 501 ? 5.282 -7.040 -10.481 1.00 80.88 501 SER A C 1
ATOM 4031 O O . SER A 1 501 ? 5.789 -6.611 -9.450 1.00 80.88 501 SER A O 1
ATOM 4033 N N . ILE A 1 502 ? 5.883 -7.958 -11.244 1.00 82.19 502 ILE A N 1
ATOM 4034 C CA . ILE A 1 502 ? 7.250 -8.430 -11.002 1.00 82.19 502 ILE A CA 1
ATOM 4035 C C . ILE A 1 502 ? 8.242 -7.507 -11.710 1.00 82.19 502 ILE A C 1
ATOM 4037 O O . ILE A 1 502 ? 9.218 -7.088 -11.104 1.00 82.19 502 ILE A O 1
ATOM 4041 N N . VAL A 1 503 ? 7.950 -7.117 -12.954 1.00 84.25 503 VAL A N 1
ATOM 4042 C CA . VAL A 1 503 ? 8.754 -6.127 -13.687 1.00 84.25 503 VAL A CA 1
ATOM 4043 C C . VAL A 1 503 ? 8.777 -4.786 -12.955 1.00 84.25 503 VAL A C 1
ATOM 4045 O O . VAL A 1 503 ? 9.849 -4.234 -12.751 1.00 84.25 503 VAL A O 1
ATOM 4048 N N . ALA A 1 504 ? 7.632 -4.326 -12.442 1.00 83.12 504 ALA A N 1
ATOM 4049 C CA . ALA A 1 504 ? 7.524 -3.073 -11.697 1.00 83.12 504 ALA A CA 1
ATOM 4050 C C . ALA A 1 504 ? 8.396 -3.011 -10.426 1.00 83.12 504 ALA A C 1
ATOM 4052 O O . ALA A 1 504 ? 8.657 -1.918 -9.937 1.00 83.12 504 ALA A O 1
ATOM 4053 N N . GLN A 1 505 ? 8.862 -4.149 -9.888 1.00 82.44 505 GLN A N 1
ATOM 4054 C CA . GLN A 1 505 ? 9.817 -4.155 -8.767 1.00 82.44 505 GLN A CA 1
ATOM 4055 C C . GLN A 1 505 ? 11.214 -3.689 -9.189 1.00 82.44 505 GLN A C 1
ATOM 4057 O O . GLN A 1 505 ? 11.955 -3.178 -8.357 1.00 82.44 505 GLN A O 1
ATOM 4062 N N . TYR A 1 506 ? 11.559 -3.856 -10.466 1.00 81.38 506 TYR A N 1
ATOM 4063 C CA . TYR A 1 506 ? 12.808 -3.371 -11.051 1.00 81.38 506 TYR A CA 1
ATOM 4064 C C . TYR A 1 506 ? 12.677 -1.955 -11.626 1.00 81.38 506 TYR A C 1
ATOM 4066 O O . TYR A 1 506 ? 13.686 -1.295 -11.847 1.00 81.38 506 TYR A O 1
ATOM 4074 N N . GLY A 1 507 ? 11.449 -1.483 -11.842 1.00 81.50 507 GLY A N 1
ATOM 4075 C CA . GLY A 1 507 ? 11.141 -0.160 -12.376 1.00 81.50 507 GLY A CA 1
ATOM 4076 C C . GLY A 1 507 ? 10.003 -0.211 -13.392 1.00 81.50 507 GLY A C 1
ATOM 4077 O O . GLY A 1 507 ? 9.665 -1.271 -13.923 1.00 81.50 507 GLY A O 1
ATOM 4078 N N . TRP A 1 508 ? 9.389 0.940 -13.654 1.00 81.00 508 TRP A N 1
ATOM 4079 C CA . TRP A 1 508 ? 8.453 1.085 -14.769 1.00 81.00 508 TRP A CA 1
ATOM 4080 C C . TRP A 1 508 ? 9.230 1.433 -16.038 1.00 81.00 508 TRP A C 1
ATOM 4082 O O . TRP A 1 508 ? 10.121 2.278 -15.956 1.00 81.00 508 TRP A O 1
ATOM 4092 N N . PRO A 1 509 ? 8.905 0.825 -17.193 1.00 82.31 509 PRO A N 1
ATOM 4093 C CA . PRO A 1 509 ? 9.537 1.216 -18.444 1.00 82.31 509 PRO A CA 1
ATOM 4094 C C . PRO A 1 509 ? 9.155 2.658 -18.798 1.00 82.31 509 PRO A C 1
ATOM 4096 O O . PRO A 1 509 ? 8.029 3.112 -18.534 1.00 82.31 509 PRO A O 1
ATOM 4099 N N . GLY A 1 510 ? 10.093 3.369 -19.416 1.00 79.06 510 GLY A N 1
ATOM 4100 C CA . GLY A 1 510 ? 9.865 4.705 -19.950 1.00 79.06 510 GLY A CA 1
ATOM 4101 C C . GLY A 1 510 ? 8.776 4.712 -21.026 1.00 79.06 510 GLY A C 1
ATOM 4102 O O . GLY A 1 510 ? 8.498 3.699 -21.670 1.00 79.06 510 GLY A O 1
ATOM 4103 N N . TYR A 1 511 ? 8.158 5.872 -21.260 1.00 76.94 511 TYR A N 1
ATOM 4104 C CA . TYR A 1 511 ? 7.037 6.019 -22.203 1.00 76.94 511 TYR A CA 1
ATOM 4105 C C . TYR A 1 511 ? 7.358 5.533 -23.628 1.00 76.94 511 TYR A C 1
ATOM 4107 O O . TYR A 1 511 ? 6.476 5.080 -24.359 1.00 76.94 511 TYR A O 1
ATOM 4115 N N . ARG A 1 512 ? 8.630 5.626 -24.029 1.00 75.62 512 ARG A N 1
ATOM 4116 C CA . ARG A 1 512 ? 9.123 5.268 -25.368 1.00 75.62 512 ARG A CA 1
ATOM 4117 C C . ARG A 1 512 ? 9.955 3.990 -25.395 1.00 75.62 512 ARG A C 1
ATOM 4119 O O . ARG A 1 512 ? 10.486 3.630 -26.445 1.00 75.62 512 ARG A O 1
ATOM 4126 N N . GLU A 1 513 ? 10.048 3.299 -24.269 1.00 83.50 513 GLU A N 1
ATOM 4127 C CA . GLU A 1 513 ? 10.779 2.045 -24.161 1.00 83.50 513 GLU A CA 1
ATOM 4128 C C . GLU A 1 513 ? 9.876 0.858 -24.501 1.00 83.50 513 GLU A C 1
ATOM 4130 O O . GLU A 1 513 ? 8.656 0.879 -24.315 1.00 83.50 513 GLU A O 1
ATOM 4135 N N . VAL A 1 514 ? 10.478 -0.214 -25.011 1.00 86.25 514 VAL A N 1
ATOM 4136 C CA . VAL A 1 514 ? 9.786 -1.494 -25.156 1.00 86.25 514 VAL A CA 1
ATOM 4137 C C . VAL A 1 514 ? 9.472 -2.067 -23.776 1.00 86.25 514 VAL A C 1
ATOM 4139 O O . VAL A 1 514 ? 10.371 -2.286 -22.970 1.00 86.25 514 VAL A O 1
ATOM 4142 N N . ASP A 1 515 ? 8.198 -2.382 -23.534 1.00 88.19 515 ASP A N 1
ATOM 4143 C CA . ASP A 1 515 ? 7.757 -3.085 -22.328 1.00 88.19 515 ASP A CA 1
ATOM 4144 C C . ASP A 1 515 ? 8.340 -4.516 -22.288 1.00 88.19 515 ASP A C 1
ATOM 4146 O O . ASP A 1 515 ? 7.968 -5.357 -23.120 1.00 88.19 515 ASP A O 1
ATOM 4150 N N . PRO A 1 516 ? 9.220 -4.844 -21.320 1.00 87.69 516 PRO A N 1
ATOM 4151 C CA . PRO A 1 516 ? 9.834 -6.163 -21.239 1.00 87.69 516 PRO A CA 1
ATOM 4152 C C . PRO A 1 516 ? 8.884 -7.227 -20.667 1.00 87.69 516 PRO A C 1
ATOM 4154 O O . PRO A 1 516 ? 9.222 -8.407 -20.678 1.00 87.69 516 PRO A O 1
ATOM 4157 N N . THR A 1 517 ? 7.690 -6.867 -20.181 1.00 90.31 517 THR A N 1
ATOM 4158 C CA . THR A 1 517 ? 6.801 -7.756 -19.411 1.00 90.31 517 THR A CA 1
ATOM 4159 C C . THR A 1 517 ? 6.475 -9.073 -20.103 1.00 90.31 517 THR A C 1
ATOM 4161 O O . THR A 1 517 ? 6.499 -10.126 -19.461 1.00 90.31 517 THR A O 1
ATOM 4164 N N . ILE A 1 518 ? 6.175 -9.049 -21.402 1.00 90.62 518 ILE A N 1
ATOM 4165 C CA . ILE A 1 518 ? 5.837 -10.273 -22.143 1.00 90.62 518 ILE A CA 1
ATOM 4166 C C . ILE A 1 518 ? 7.068 -11.177 -22.255 1.00 90.62 518 ILE A C 1
ATOM 4168 O O . ILE A 1 518 ? 6.986 -12.370 -21.963 1.00 90.62 518 ILE A O 1
ATOM 4172 N N . ILE A 1 519 ? 8.209 -10.599 -22.633 1.00 90.94 519 ILE A N 1
ATOM 4173 C CA . ILE A 1 519 ? 9.466 -11.324 -22.834 1.00 90.94 519 ILE A CA 1
ATOM 4174 C C . ILE A 1 519 ? 9.939 -11.913 -21.503 1.00 90.94 519 ILE A C 1
ATOM 4176 O O . ILE A 1 519 ? 10.143 -13.123 -21.401 1.00 90.94 519 ILE A O 1
ATOM 4180 N N . SER A 1 520 ? 10.008 -11.089 -20.460 1.00 88.94 520 SER A N 1
ATOM 4181 C CA . SER A 1 520 ? 10.371 -11.502 -19.106 1.00 88.94 520 SER A CA 1
ATOM 4182 C C . SER A 1 520 ? 9.407 -12.546 -18.550 1.00 88.94 520 SER A C 1
ATOM 4184 O O . SER A 1 520 ? 9.846 -13.514 -17.941 1.00 88.94 520 SER A O 1
ATOM 4186 N N . GLY A 1 521 ? 8.100 -12.413 -18.795 1.00 90.31 521 GLY A N 1
ATOM 4187 C CA . GLY A 1 521 ? 7.107 -13.394 -18.357 1.00 90.31 521 GLY A CA 1
ATOM 4188 C C . GLY A 1 521 ? 7.289 -14.771 -19.001 1.00 90.31 521 GLY A C 1
ATOM 4189 O O . GLY A 1 521 ? 7.183 -15.790 -18.313 1.00 90.31 521 GLY A O 1
ATOM 4190 N N . ILE A 1 522 ? 7.603 -14.817 -20.301 1.00 91.81 522 ILE A N 1
ATOM 4191 C CA . ILE A 1 522 ? 7.926 -16.065 -21.010 1.00 91.81 522 ILE A CA 1
ATOM 4192 C C . ILE A 1 522 ? 9.222 -16.661 -20.456 1.00 91.81 522 ILE A C 1
ATOM 4194 O O . ILE A 1 522 ? 9.230 -17.826 -20.059 1.00 91.81 522 ILE A O 1
ATOM 4198 N N . LEU A 1 523 ? 10.291 -15.862 -20.376 1.00 91.94 523 LEU A N 1
ATOM 4199 C CA . LEU A 1 523 ? 11.595 -16.316 -19.892 1.00 91.94 523 LEU A CA 1
ATOM 4200 C C . LEU A 1 523 ? 11.519 -16.834 -18.456 1.00 91.94 523 LEU A C 1
ATOM 4202 O O . LEU A 1 523 ? 11.986 -17.938 -18.205 1.00 91.94 523 LEU A O 1
ATOM 4206 N N . TRP A 1 524 ? 10.873 -16.114 -17.535 1.00 89.56 524 TRP A N 1
ATOM 4207 C CA . TRP A 1 524 ? 10.698 -16.581 -16.156 1.00 89.56 524 TRP A CA 1
ATOM 4208 C C . TRP A 1 524 ? 9.940 -17.897 -16.081 1.00 89.56 524 TRP A C 1
ATOM 4210 O O . TRP A 1 524 ? 10.324 -18.782 -15.320 1.00 89.56 524 TRP A O 1
ATOM 4220 N N . THR A 1 525 ? 8.867 -18.034 -16.864 1.00 91.88 525 THR A N 1
ATOM 4221 C CA . THR A 1 525 ? 8.068 -19.262 -16.865 1.00 91.88 525 THR A CA 1
ATOM 4222 C C . THR A 1 525 ? 8.903 -20.442 -17.358 1.00 91.88 525 THR A C 1
ATOM 4224 O O . THR A 1 525 ? 8.891 -21.498 -16.728 1.00 91.88 525 THR A O 1
ATOM 4227 N N . LEU A 1 526 ? 9.664 -20.263 -18.441 1.00 92.31 526 LEU A N 1
ATOM 4228 C CA . LEU A 1 526 ? 10.542 -21.302 -18.986 1.00 92.31 526 LEU A CA 1
ATOM 4229 C C . LEU A 1 526 ? 11.698 -21.638 -18.036 1.00 92.31 526 LEU A C 1
ATOM 4231 O O . LEU A 1 526 ? 11.929 -22.810 -17.757 1.00 92.31 526 LEU A O 1
ATOM 4235 N N . MET A 1 527 ? 12.379 -20.627 -17.491 1.00 91.75 527 MET A N 1
ATOM 4236 C CA . MET A 1 527 ? 13.492 -20.817 -16.558 1.00 91.75 527 MET A CA 1
ATOM 4237 C C . MET A 1 527 ? 13.064 -21.557 -15.302 1.00 91.75 527 MET A C 1
ATOM 4239 O O . MET A 1 527 ? 13.760 -22.466 -14.872 1.00 91.75 527 MET A O 1
ATOM 4243 N N . PHE A 1 528 ? 11.909 -21.209 -14.734 1.00 92.56 528 PHE A N 1
ATOM 4244 C CA . PHE A 1 528 ? 11.405 -21.897 -13.552 1.00 92.56 528 PHE A CA 1
ATOM 4245 C C . PHE A 1 528 ? 11.200 -23.391 -13.813 1.00 92.56 528 PHE A C 1
ATOM 4247 O O . PHE A 1 528 ? 11.604 -24.217 -13.000 1.00 92.56 528 PHE A O 1
ATOM 4254 N N . GLY A 1 529 ? 10.616 -23.735 -14.965 1.00 91.06 529 GLY A N 1
ATOM 4255 C CA . GLY A 1 529 ? 10.423 -25.131 -15.341 1.00 91.06 529 GLY A CA 1
ATOM 4256 C C . GLY A 1 529 ? 11.742 -25.865 -15.581 1.00 91.06 529 GLY A C 1
ATOM 4257 O O . GLY A 1 529 ? 11.883 -27.009 -15.172 1.00 91.06 529 GLY A O 1
ATOM 4258 N N . PHE A 1 530 ? 12.729 -25.191 -16.170 1.00 89.00 530 PHE A N 1
ATOM 4259 C CA . PHE A 1 530 ? 14.066 -25.747 -16.377 1.00 89.00 530 PHE A CA 1
ATOM 4260 C C . PHE A 1 530 ? 14.854 -25.937 -15.068 1.00 89.00 530 PHE A C 1
ATOM 4262 O O . PHE A 1 530 ? 15.618 -26.888 -14.952 1.00 89.00 530 PHE A O 1
ATOM 4269 N N . MET A 1 531 ? 14.677 -25.049 -14.082 1.00 90.19 531 MET A N 1
ATOM 4270 C CA . MET A 1 531 ? 15.341 -25.124 -12.771 1.00 90.19 531 MET A CA 1
ATOM 4271 C C . MET A 1 531 ? 14.728 -26.180 -11.847 1.00 90.19 531 MET A C 1
ATOM 4273 O O . MET A 1 531 ? 15.446 -26.785 -11.056 1.00 90.19 531 MET A O 1
ATOM 4277 N N . PHE A 1 532 ? 13.412 -26.387 -11.939 1.00 88.06 532 PHE A N 1
ATOM 4278 C CA . PHE A 1 532 ? 12.666 -27.346 -11.122 1.00 88.06 532 PHE A CA 1
ATOM 4279 C C . PHE A 1 532 ? 11.838 -28.284 -12.011 1.00 88.06 532 PHE A C 1
ATOM 4281 O O . PHE A 1 532 ? 10.604 -28.211 -12.006 1.00 88.06 532 PHE A O 1
ATOM 4288 N N . PRO A 1 533 ? 12.493 -29.139 -12.815 1.00 89.12 533 PRO A N 1
ATOM 4289 C CA . PRO A 1 533 ? 11.807 -29.998 -13.764 1.00 89.12 533 PRO A CA 1
ATOM 4290 C C . PRO A 1 533 ? 11.231 -31.228 -13.055 1.00 89.12 533 PRO A C 1
ATOM 4292 O O . PRO A 1 533 ? 11.771 -32.312 -13.187 1.00 89.12 533 PRO A O 1
ATOM 4295 N N . ASP A 1 534 ? 10.138 -31.088 -12.307 1.00 92.06 534 ASP A N 1
ATOM 4296 C CA . ASP A 1 534 ? 9.473 -32.214 -11.632 1.00 92.06 534 ASP A CA 1
ATOM 4297 C C . ASP A 1 534 ? 7.963 -32.184 -11.900 1.00 92.06 534 ASP A C 1
ATOM 4299 O O . ASP A 1 534 ? 7.271 -31.194 -11.627 1.00 92.06 534 ASP A O 1
ATOM 4303 N N . PHE A 1 535 ? 7.435 -33.291 -12.433 1.00 92.25 535 PHE A N 1
ATOM 4304 C CA . PHE A 1 535 ? 6.021 -33.406 -12.778 1.00 92.25 535 PHE A CA 1
ATOM 4305 C C . PHE A 1 535 ? 5.106 -33.372 -11.550 1.00 92.25 535 PHE A C 1
ATOM 4307 O O . PHE A 1 535 ? 4.083 -32.681 -11.547 1.00 92.25 535 PHE A O 1
ATOM 4314 N N . GLY A 1 536 ? 5.482 -34.088 -10.490 1.00 92.25 536 GLY A N 1
ATOM 4315 C CA . GLY A 1 536 ? 4.702 -34.201 -9.263 1.00 92.25 536 GLY A CA 1
ATOM 4316 C C . GLY A 1 536 ? 4.678 -32.889 -8.490 1.00 92.25 536 GLY A C 1
ATOM 4317 O O . GLY A 1 536 ? 3.607 -32.362 -8.177 1.00 92.25 536 GLY A O 1
ATOM 4318 N N . GLN A 1 537 ? 5.852 -32.304 -8.252 1.00 92.50 537 GLN A N 1
ATOM 4319 C CA . GLN A 1 537 ? 5.969 -31.017 -7.568 1.00 92.50 537 GLN A CA 1
ATOM 4320 C C . GLN A 1 537 ? 5.319 -29.887 -8.377 1.00 92.50 537 GLN A C 1
ATOM 4322 O O . GLN A 1 537 ? 4.620 -29.051 -7.801 1.00 92.50 537 GLN A O 1
ATOM 4327 N N . GLY A 1 538 ? 5.462 -29.888 -9.708 1.00 93.50 538 GLY A N 1
ATOM 4328 C CA . GLY A 1 538 ? 4.806 -28.920 -10.589 1.00 93.50 538 GLY A CA 1
ATOM 4329 C C . GLY A 1 538 ? 3.279 -28.934 -10.459 1.00 93.50 538 GLY A C 1
ATOM 4330 O O . GLY A 1 538 ? 2.656 -27.876 -10.312 1.00 93.50 538 GLY A O 1
ATOM 4331 N N . LEU A 1 539 ? 2.667 -30.125 -10.414 1.00 94.88 539 LEU A N 1
ATOM 4332 C CA . LEU A 1 539 ? 1.228 -30.279 -10.170 1.00 94.88 539 LEU A CA 1
ATOM 4333 C C . LEU A 1 539 ? 0.810 -29.801 -8.775 1.00 94.88 539 LEU A C 1
ATOM 4335 O O . LEU A 1 539 ? -0.217 -29.130 -8.649 1.00 94.88 539 LEU A O 1
ATOM 4339 N N . VAL A 1 540 ? 1.600 -30.091 -7.736 1.00 94.94 540 VAL A N 1
ATOM 4340 C CA . VAL A 1 540 ? 1.335 -29.608 -6.368 1.00 94.94 540 VAL A CA 1
ATOM 4341 C C . VAL A 1 540 ? 1.373 -28.079 -6.315 1.00 94.94 540 VAL A C 1
ATOM 4343 O O . VAL A 1 540 ? 0.456 -27.458 -5.772 1.00 94.94 540 VAL A O 1
ATOM 4346 N N . ILE A 1 541 ? 2.379 -27.454 -6.932 1.00 93.94 541 ILE A N 1
ATOM 4347 C CA . ILE A 1 541 ? 2.508 -25.991 -7.016 1.00 93.94 541 ILE A CA 1
ATOM 4348 C C . ILE A 1 541 ? 1.322 -25.388 -7.780 1.00 93.94 541 ILE A C 1
ATOM 4350 O O . ILE A 1 541 ? 0.751 -24.385 -7.342 1.00 93.94 541 ILE A O 1
ATOM 4354 N N . ALA A 1 542 ? 0.904 -26.008 -8.887 1.00 94.31 542 ALA A N 1
ATOM 4355 C CA . ALA A 1 542 ? -0.257 -25.561 -9.650 1.00 94.31 542 ALA A CA 1
ATOM 4356 C C . ALA A 1 542 ? -1.567 -25.701 -8.852 1.00 94.31 542 ALA A C 1
ATOM 4358 O O . ALA A 1 542 ? -2.390 -24.782 -8.859 1.00 94.31 542 ALA A O 1
ATOM 4359 N N . GLY A 1 543 ? -1.742 -26.802 -8.115 1.00 94.50 543 GLY A N 1
ATOM 4360 C CA . GLY A 1 543 ? -2.893 -27.045 -7.243 1.00 94.50 543 GLY A CA 1
ATOM 4361 C C . GLY A 1 543 ? -2.975 -26.054 -6.081 1.00 94.50 543 GLY A C 1
ATOM 4362 O O . GLY A 1 543 ? -4.033 -25.467 -5.838 1.00 94.50 543 GLY A O 1
ATOM 4363 N N . LEU A 1 544 ? -1.849 -25.779 -5.418 1.00 92.88 544 LEU A N 1
ATOM 4364 C CA . LEU A 1 544 ? -1.760 -24.748 -4.383 1.00 92.88 544 LEU A CA 1
ATOM 4365 C C . LEU A 1 544 ? -2.041 -23.353 -4.961 1.00 92.88 544 LEU A C 1
ATOM 4367 O O . LEU A 1 544 ? -2.769 -22.559 -4.362 1.00 92.88 544 LEU A O 1
ATOM 4371 N N . GLY A 1 545 ? -1.539 -23.073 -6.165 1.00 91.50 545 GLY A N 1
ATOM 4372 C CA . GLY A 1 545 ? -1.839 -21.849 -6.902 1.00 91.50 545 GLY A CA 1
ATOM 4373 C C . GLY A 1 545 ? -3.330 -21.687 -7.209 1.00 91.50 545 GLY A C 1
ATOM 4374 O O . GLY A 1 545 ? -3.880 -20.601 -7.024 1.00 91.50 545 GLY A O 1
ATOM 4375 N N . ALA A 1 546 ? -4.014 -22.763 -7.608 1.00 92.00 546 ALA A N 1
ATOM 4376 C CA . ALA A 1 546 ? -5.461 -22.769 -7.816 1.00 92.00 546 ALA A CA 1
ATOM 4377 C C . ALA A 1 546 ? -6.229 -22.529 -6.510 1.00 92.00 546 ALA A C 1
ATOM 4379 O O . ALA A 1 546 ? -7.134 -21.691 -6.473 1.00 92.00 546 ALA A O 1
ATOM 4380 N N . PHE A 1 547 ? -5.827 -23.171 -5.414 1.00 91.12 547 PHE A N 1
ATOM 4381 C CA . PHE A 1 547 ? -6.413 -22.921 -4.098 1.00 91.12 547 PHE A CA 1
ATOM 4382 C C . PHE A 1 547 ? -6.278 -21.443 -3.682 1.00 91.12 547 PHE A C 1
ATOM 4384 O O . PHE A 1 547 ? -7.274 -20.806 -3.322 1.00 91.12 547 PHE A O 1
ATOM 4391 N N . LEU A 1 548 ? -5.089 -20.849 -3.831 1.00 87.44 548 LEU A N 1
ATOM 4392 C CA . LEU A 1 548 ? -4.863 -19.422 -3.561 1.00 87.44 548 LEU A CA 1
ATOM 4393 C C . LEU A 1 548 ? -5.651 -18.504 -4.506 1.00 87.44 548 LEU A C 1
ATOM 4395 O O . LEU A 1 548 ? -6.100 -17.437 -4.091 1.00 87.44 548 LEU A O 1
ATOM 4399 N N . ALA A 1 549 ? -5.812 -18.894 -5.772 1.00 85.38 549 ALA A N 1
ATOM 4400 C CA . ALA A 1 549 ? -6.473 -18.070 -6.775 1.00 85.38 549 ALA A CA 1
ATOM 4401 C C . ALA A 1 549 ? -7.997 -18.019 -6.617 1.00 85.38 549 ALA A C 1
ATOM 4403 O O . ALA A 1 549 ? -8.599 -16.973 -6.884 1.00 85.38 549 ALA A O 1
ATOM 4404 N N . TYR A 1 550 ? -8.607 -19.135 -6.214 1.00 84.56 550 TYR A N 1
ATOM 4405 C CA . TYR A 1 550 ? -10.060 -19.307 -6.239 1.00 84.56 550 TYR A CA 1
ATOM 4406 C C . TYR A 1 550 ? -10.700 -19.401 -4.850 1.00 84.56 550 TYR A C 1
ATOM 4408 O O . TYR A 1 550 ? -11.846 -18.984 -4.696 1.00 84.56 550 TYR A O 1
ATOM 4416 N N . ARG A 1 551 ? -9.991 -19.909 -3.832 1.00 80.81 551 ARG A N 1
ATOM 4417 C CA . ARG A 1 551 ? -10.583 -20.234 -2.521 1.00 80.81 551 ARG A CA 1
ATOM 4418 C C . ARG A 1 551 ? -10.115 -19.337 -1.375 1.00 80.81 551 ARG A C 1
ATOM 4420 O O . ARG A 1 551 ? -10.865 -19.166 -0.411 1.00 80.81 551 ARG A O 1
ATOM 4427 N N . TYR A 1 552 ? -8.920 -18.758 -1.473 1.00 79.44 552 TYR A N 1
ATOM 4428 C CA . TYR A 1 552 ? -8.367 -17.850 -0.467 1.00 79.44 552 TYR A CA 1
ATOM 4429 C C . TYR A 1 552 ? -8.618 -16.379 -0.840 1.00 79.44 552 TYR A C 1
ATOM 4431 O O . TYR A 1 552 ? -8.356 -15.958 -1.965 1.00 79.44 552 TYR A O 1
ATOM 4439 N N . ARG A 1 553 ? -9.125 -15.574 0.104 1.00 68.56 553 ARG A N 1
ATOM 4440 C CA . ARG A 1 553 ? -9.372 -14.126 -0.070 1.00 68.56 553 ARG A CA 1
ATOM 4441 C C . ARG A 1 553 ? -8.522 -13.282 0.891 1.00 68.56 553 ARG A C 1
ATOM 4443 O O . ARG A 1 553 ? -9.044 -12.451 1.620 1.00 68.56 553 ARG A O 1
ATOM 4450 N N . GLY A 1 554 ? -7.204 -13.488 0.883 1.00 70.62 554 GLY A N 1
ATOM 4451 C CA . GLY A 1 554 ? -6.244 -12.674 1.647 1.00 70.62 554 GLY A CA 1
ATOM 4452 C C . GLY A 1 554 ? -5.290 -11.848 0.774 1.00 70.62 554 GLY A C 1
ATOM 4453 O O . GLY A 1 554 ? -5.303 -11.948 -0.459 1.00 70.62 554 GLY A O 1
ATOM 4454 N N . ARG A 1 555 ? -4.425 -11.046 1.405 1.00 64.88 555 ARG A N 1
ATOM 4455 C CA . ARG A 1 555 ? -3.218 -10.482 0.771 1.00 64.88 555 ARG A CA 1
ATOM 4456 C C . ARG A 1 555 ? -2.004 -11.309 1.196 1.00 64.88 555 ARG A C 1
ATOM 4458 O O . ARG A 1 555 ? -1.905 -11.689 2.355 1.00 64.88 555 ARG A O 1
ATOM 4465 N N . LEU A 1 556 ? -1.109 -11.592 0.257 1.00 59.34 556 LEU A N 1
ATOM 4466 C CA . LEU A 1 556 ? 0.133 -12.343 0.468 1.00 59.34 556 LEU A CA 1
ATOM 4467 C C . LEU A 1 556 ? 1.257 -11.582 -0.237 1.00 59.34 556 LEU A C 1
ATOM 4469 O O . LEU A 1 556 ? 1.086 -11.207 -1.396 1.00 59.34 556 LEU A O 1
ATOM 4473 N N . LEU A 1 557 ? 2.378 -11.335 0.455 1.00 59.28 557 LEU A N 1
ATOM 4474 C CA . LEU A 1 557 ? 3.550 -10.624 -0.094 1.00 59.28 557 LEU A CA 1
ATOM 4475 C C . LEU A 1 557 ? 3.200 -9.259 -0.726 1.00 59.28 557 LEU A C 1
ATOM 4477 O O . LEU A 1 557 ? 3.645 -8.934 -1.821 1.00 59.28 557 LEU A O 1
ATOM 4481 N N . GLY A 1 558 ? 2.311 -8.485 -0.090 1.00 60.06 558 GLY A N 1
ATOM 4482 C CA . GLY A 1 558 ? 1.857 -7.189 -0.621 1.00 60.06 558 GLY A CA 1
ATOM 4483 C C . GLY A 1 558 ? 0.985 -7.272 -1.886 1.00 60.06 558 GLY A C 1
ATOM 4484 O O . GLY A 1 558 ? 0.484 -6.255 -2.359 1.00 60.06 558 GLY A O 1
ATOM 4485 N N . MET A 1 559 ? 0.730 -8.474 -2.413 1.00 64.94 559 MET A N 1
ATOM 4486 C CA . MET A 1 559 ? -0.075 -8.724 -3.605 1.00 64.94 559 MET A CA 1
ATOM 4487 C C . MET A 1 559 ? -1.417 -9.381 -3.256 1.00 64.94 559 MET A C 1
ATOM 4489 O O . MET A 1 559 ? -1.601 -10.022 -2.218 1.00 64.94 559 MET A O 1
ATOM 4493 N N . SER A 1 560 ? -2.397 -9.241 -4.154 1.00 76.75 560 SER A N 1
ATOM 4494 C CA . SER A 1 560 ? -3.635 -10.019 -4.063 1.00 76.75 560 SER A CA 1
ATOM 4495 C C . SER A 1 560 ? -3.302 -11.507 -4.181 1.00 76.75 560 SER A C 1
ATOM 4497 O O . SER A 1 560 ? -2.652 -11.910 -5.149 1.00 76.75 560 SER A O 1
ATOM 4499 N N . SER A 1 561 ? -3.799 -12.324 -3.248 1.00 79.31 561 SER A N 1
ATOM 4500 C CA . SER A 1 561 ? -3.713 -13.796 -3.299 1.00 79.31 561 SER A CA 1
ATOM 4501 C C . SER A 1 561 ? -4.081 -14.370 -4.668 1.00 79.31 561 SER A C 1
ATOM 4503 O O . SER A 1 561 ? -3.432 -15.298 -5.143 1.00 79.31 561 SER A O 1
ATOM 4505 N N . ARG A 1 562 ? -5.033 -13.744 -5.373 1.00 81.50 562 ARG A N 1
ATOM 4506 C CA . ARG A 1 562 ? -5.414 -14.133 -6.737 1.00 81.50 562 ARG A CA 1
ATOM 4507 C C . ARG A 1 562 ? -4.295 -13.969 -7.760 1.00 81.50 562 ARG A C 1
ATOM 4509 O O . ARG A 1 562 ? -4.179 -14.791 -8.664 1.00 81.50 562 ARG A O 1
ATOM 4516 N N . LYS A 1 563 ? -3.496 -12.900 -7.665 1.00 82.12 563 LYS A N 1
ATOM 4517 C CA . LYS A 1 563 ? -2.357 -12.672 -8.571 1.00 82.12 563 LYS A CA 1
ATOM 4518 C C . LYS A 1 563 ? -1.263 -13.704 -8.313 1.00 82.12 563 LYS A C 1
ATOM 4520 O O . LYS A 1 563 ? -0.805 -14.331 -9.264 1.00 82.12 563 LYS A O 1
ATOM 4525 N N . VAL A 1 564 ? -0.927 -13.923 -7.041 1.00 85.19 564 VAL A N 1
ATOM 4526 C CA . VAL A 1 564 ? 0.079 -14.910 -6.615 1.00 85.19 564 VAL A CA 1
ATOM 4527 C C . VAL A 1 564 ? -0.334 -16.319 -7.038 1.00 85.19 564 VAL A C 1
ATOM 4529 O O . VAL A 1 564 ? 0.433 -17.005 -7.705 1.00 85.19 564 VAL A O 1
ATOM 4532 N N . GLY A 1 565 ? -1.578 -16.720 -6.765 1.00 88.50 565 GLY A N 1
ATOM 4533 C CA . GLY A 1 565 ? -2.087 -18.033 -7.159 1.00 88.50 565 GLY A CA 1
ATOM 4534 C C . GLY A 1 565 ? -2.061 -18.247 -8.675 1.00 88.50 565 GLY A C 1
ATOM 4535 O O . GLY A 1 565 ? -1.595 -19.277 -9.157 1.00 88.50 565 GLY A O 1
ATOM 4536 N N . LYS A 1 566 ? -2.457 -17.232 -9.460 1.00 88.38 566 LYS A N 1
ATOM 4537 C CA . LYS A 1 566 ? -2.343 -17.286 -10.924 1.00 88.38 566 LYS A CA 1
ATOM 4538 C C . LYS A 1 566 ? -0.895 -17.424 -11.392 1.00 88.38 566 LYS A C 1
ATOM 4540 O O . LYS A 1 566 ? -0.683 -18.096 -12.398 1.00 88.38 566 LYS A O 1
ATOM 4545 N N . LEU A 1 567 ? 0.067 -16.759 -10.752 1.00 89.81 567 LEU A N 1
ATOM 4546 C CA . LEU A 1 567 ? 1.490 -16.897 -11.077 1.00 89.81 567 LEU A CA 1
ATOM 4547 C C . LEU A 1 567 ? 1.964 -18.330 -10.807 1.00 89.81 567 LEU A C 1
ATOM 4549 O O . LEU A 1 567 ? 2.503 -18.960 -11.711 1.00 89.81 567 LEU A O 1
ATOM 4553 N N . MET A 1 568 ? 1.666 -18.863 -9.619 1.00 91.31 568 MET A N 1
ATOM 4554 C CA . MET A 1 568 ? 2.018 -20.232 -9.226 1.00 91.31 568 MET A CA 1
ATOM 4555 C C . MET A 1 568 ? 1.461 -21.282 -10.185 1.00 91.31 568 MET A C 1
ATOM 4557 O O . MET A 1 568 ? 2.172 -22.220 -10.515 1.00 91.31 568 MET A O 1
ATOM 4561 N N . ILE A 1 569 ? 0.239 -21.106 -10.701 1.00 92.44 569 ILE A N 1
ATOM 4562 C CA . ILE A 1 569 ? -0.310 -22.007 -11.727 1.00 92.44 569 ILE A CA 1
ATOM 4563 C C . ILE A 1 569 ? 0.591 -22.046 -12.968 1.00 92.44 569 ILE A C 1
ATOM 4565 O O . ILE A 1 569 ? 0.895 -23.126 -13.457 1.00 92.44 569 ILE A O 1
ATOM 4569 N N . ARG A 1 570 ? 1.047 -20.892 -13.477 1.00 91.31 570 ARG A N 1
ATOM 4570 C CA . ARG A 1 570 ? 1.906 -20.847 -14.678 1.00 91.31 570 ARG A CA 1
ATOM 4571 C C . ARG A 1 570 ? 3.257 -21.510 -14.430 1.00 91.31 570 ARG A C 1
ATOM 4573 O O . ARG A 1 570 ? 3.712 -22.286 -15.262 1.00 91.31 570 ARG A O 1
ATOM 4580 N N . LEU A 1 571 ? 3.868 -21.208 -13.286 1.00 92.94 571 LEU A N 1
ATOM 4581 C CA . LEU A 1 571 ? 5.160 -21.765 -12.892 1.00 92.94 571 LEU A CA 1
ATOM 4582 C C . LEU A 1 571 ? 5.065 -23.279 -12.654 1.00 92.94 571 LEU A C 1
ATOM 4584 O O . LEU A 1 571 ? 5.875 -24.028 -13.185 1.00 92.94 571 LEU A O 1
ATOM 4588 N N . GLY A 1 572 ? 4.028 -23.735 -11.946 1.00 94.38 572 GLY A N 1
ATOM 4589 C CA . GLY A 1 572 ? 3.768 -25.151 -11.691 1.00 94.38 572 GLY A CA 1
ATOM 4590 C C . GLY A 1 572 ? 3.462 -25.942 -12.963 1.00 94.38 572 GLY A C 1
ATOM 4591 O O . GLY A 1 572 ? 3.995 -27.031 -13.141 1.00 94.38 572 GLY A O 1
ATOM 4592 N N . VAL A 1 573 ? 2.683 -25.379 -13.896 1.00 94.69 573 VAL A N 1
ATOM 4593 C CA . VAL A 1 573 ? 2.451 -25.998 -15.215 1.00 94.69 573 VAL A CA 1
ATOM 4594 C C . VAL A 1 573 ? 3.751 -26.096 -16.012 1.00 94.69 573 VAL A C 1
ATOM 4596 O O . VAL A 1 573 ? 3.999 -27.125 -16.630 1.00 94.69 573 VAL A O 1
ATOM 4599 N N . SER A 1 574 ? 4.597 -25.064 -15.979 1.00 94.81 574 SER A N 1
ATOM 4600 C CA . SER A 1 574 ? 5.909 -25.113 -16.632 1.00 94.81 574 SER A CA 1
ATOM 4601 C C . SER A 1 574 ? 6.804 -26.197 -16.028 1.00 94.81 574 SER A C 1
ATOM 4603 O O . SER A 1 574 ? 7.287 -27.055 -16.760 1.00 94.81 574 SER A O 1
ATOM 4605 N N . ALA A 1 575 ? 6.948 -26.231 -14.699 1.00 94.81 575 ALA A N 1
ATOM 4606 C CA . ALA A 1 575 ? 7.670 -27.286 -13.982 1.00 94.81 575 ALA A CA 1
ATOM 4607 C C . ALA A 1 575 ? 7.136 -28.681 -14.319 1.00 94.81 575 ALA A C 1
ATOM 4609 O O . ALA A 1 575 ? 7.918 -29.588 -14.581 1.00 94.81 575 ALA A O 1
ATOM 4610 N N . ALA A 1 576 ? 5.814 -28.832 -14.430 1.00 93.56 576 ALA A N 1
ATOM 4611 C CA . ALA A 1 576 ? 5.208 -30.095 -14.817 1.00 93.56 576 ALA A CA 1
ATOM 4612 C C . ALA A 1 576 ? 5.556 -30.507 -16.258 1.00 93.56 576 ALA A C 1
ATOM 4614 O O . ALA A 1 576 ? 5.888 -31.664 -16.508 1.00 93.56 576 ALA A O 1
ATOM 4615 N N . ILE A 1 577 ? 5.519 -29.565 -17.207 1.00 93.06 577 ILE A N 1
ATOM 4616 C CA . ILE A 1 577 ? 5.909 -29.814 -18.602 1.00 93.06 577 ILE A CA 1
ATOM 4617 C C . ILE A 1 577 ? 7.382 -30.221 -18.675 1.00 93.06 577 ILE A C 1
ATOM 4619 O O . ILE A 1 577 ? 7.699 -31.231 -19.296 1.00 93.06 577 ILE A O 1
ATOM 4623 N N . PHE A 1 578 ? 8.279 -29.475 -18.030 1.00 90.38 578 PHE A N 1
ATOM 4624 C CA . PHE A 1 578 ? 9.704 -29.797 -18.037 1.00 90.38 578 PHE A CA 1
ATOM 4625 C C . PHE A 1 578 ? 10.017 -31.091 -17.275 1.00 90.38 578 PHE A C 1
ATOM 4627 O O . PHE A 1 578 ? 10.836 -31.868 -17.751 1.00 90.38 578 PHE A O 1
ATOM 4634 N N . GLY A 1 579 ? 9.307 -31.397 -16.189 1.00 89.00 579 GLY A N 1
ATOM 4635 C CA . GLY A 1 579 ? 9.407 -32.688 -15.506 1.00 89.00 579 GLY A CA 1
ATOM 4636 C C . GLY A 1 579 ? 9.007 -33.865 -16.394 1.00 89.00 579 GLY A C 1
ATOM 4637 O O . GLY A 1 579 ? 9.696 -34.876 -16.415 1.00 89.00 579 GLY A O 1
ATOM 4638 N N . LEU A 1 580 ? 7.974 -33.722 -17.231 1.00 88.19 580 LEU A N 1
ATOM 4639 C CA . LEU A 1 580 ? 7.647 -34.730 -18.252 1.00 88.19 580 LEU A CA 1
ATOM 4640 C C . LEU A 1 580 ? 8.720 -34.826 -19.348 1.00 88.19 580 LEU A C 1
ATOM 4642 O O . LEU A 1 580 ? 9.027 -35.919 -19.828 1.00 88.19 580 LEU A O 1
ATOM 4646 N N . LEU A 1 581 ? 9.291 -33.692 -19.762 1.00 86.94 581 LEU A N 1
ATOM 4647 C CA . LEU A 1 581 ? 10.345 -33.658 -20.778 1.00 86.94 581 LEU A CA 1
ATOM 4648 C C . LEU A 1 581 ? 11.621 -34.367 -20.302 1.00 86.94 581 LEU A C 1
ATOM 4650 O O . LEU A 1 581 ? 12.172 -35.169 -21.057 1.00 86.94 581 LEU A O 1
ATOM 4654 N N . PHE A 1 582 ? 12.048 -34.103 -19.065 1.00 84.38 582 PHE A N 1
ATOM 4655 C CA . PHE A 1 582 ? 13.251 -34.679 -18.457 1.00 84.38 582 PHE A CA 1
ATOM 4656 C C . PHE A 1 582 ? 13.025 -36.033 -17.777 1.00 84.38 582 PHE A C 1
ATOM 4658 O O . PHE A 1 582 ? 13.998 -36.747 -17.553 1.00 84.38 582 PHE A O 1
ATOM 4665 N N . GLY A 1 583 ? 11.769 -36.426 -17.544 1.00 85.75 583 GLY A N 1
ATOM 4666 C CA . GLY A 1 583 ? 11.417 -37.728 -16.984 1.00 85.75 583 GLY A CA 1
ATOM 4667 C C . GLY A 1 583 ? 11.518 -37.790 -15.461 1.00 85.75 583 GLY A C 1
ATOM 4668 O O . GLY A 1 583 ? 11.985 -38.783 -14.934 1.00 85.75 583 GLY A O 1
ATOM 4669 N N . GLU A 1 584 ? 11.075 -36.761 -14.746 1.00 86.31 584 GLU A N 1
ATOM 4670 C CA . GLU A 1 584 ? 11.186 -36.661 -13.283 1.00 86.31 584 GLU A CA 1
ATOM 4671 C C . GLU A 1 584 ? 9.803 -36.528 -12.625 1.00 86.31 584 GLU A C 1
ATOM 4673 O O . GLU A 1 584 ? 8.986 -35.678 -13.007 1.00 86.31 584 GLU A O 1
ATOM 4678 N N . PHE A 1 585 ? 9.532 -37.355 -11.612 1.00 89.56 585 PHE A N 1
ATOM 4679 C CA . PHE A 1 585 ? 8.300 -37.328 -10.817 1.00 89.56 585 PHE A CA 1
ATOM 4680 C C . PHE A 1 585 ? 8.584 -37.570 -9.330 1.00 89.56 585 PHE A C 1
ATOM 4682 O O . PHE A 1 585 ? 8.861 -38.697 -8.937 1.00 89.56 585 PHE A O 1
ATOM 4689 N N . PHE A 1 586 ? 8.473 -36.540 -8.484 1.00 88.00 586 PHE A N 1
ATOM 4690 C CA . PHE A 1 586 ? 8.836 -36.616 -7.059 1.00 88.00 586 PHE A CA 1
ATOM 4691 C C . PHE A 1 586 ? 10.227 -37.228 -6.829 1.00 88.00 586 PHE A C 1
ATOM 4693 O O . PHE A 1 586 ? 10.386 -38.105 -5.978 1.00 88.00 586 PHE A O 1
ATOM 4700 N N . LEU A 1 587 ? 11.224 -36.765 -7.592 1.00 79.38 587 LEU A N 1
ATOM 4701 C CA . LEU A 1 587 ? 12.593 -37.311 -7.594 1.00 79.38 587 LEU A CA 1
ATOM 4702 C C . LEU A 1 587 ? 12.687 -38.797 -8.008 1.00 79.38 587 LEU A C 1
ATOM 4704 O O . LEU A 1 587 ? 13.692 -39.451 -7.734 1.00 79.38 587 LEU A O 1
ATOM 4708 N N . MET A 1 588 ? 11.634 -39.359 -8.611 1.00 80.81 588 MET A N 1
ATOM 4709 C CA . MET A 1 588 ? 11.667 -40.671 -9.252 1.00 80.81 588 MET A CA 1
ATOM 4710 C C . MET A 1 588 ? 11.822 -40.503 -10.757 1.00 80.81 588 MET A C 1
ATOM 4712 O O . MET A 1 588 ? 11.063 -39.771 -11.397 1.00 80.81 588 MET A O 1
ATOM 4716 N N . GLU A 1 589 ? 12.748 -41.264 -11.325 1.00 81.38 589 GLU A N 1
ATOM 4717 C CA . GLU A 1 589 ? 13.011 -41.248 -12.755 1.00 81.38 589 GLU A CA 1
ATOM 4718 C C . GLU A 1 589 ? 11.950 -42.051 -13.517 1.00 81.38 589 GLU A C 1
ATOM 4720 O O . GLU A 1 589 ? 11.753 -43.256 -13.337 1.00 81.38 589 GLU A O 1
ATOM 4725 N N . VAL A 1 590 ? 11.257 -41.361 -14.409 1.00 80.31 590 VAL A N 1
ATOM 4726 C CA . VAL A 1 590 ? 10.275 -41.882 -15.354 1.00 80.31 590 VAL A CA 1
ATOM 4727 C C . VAL A 1 590 ? 10.852 -41.732 -16.761 1.00 80.31 590 VAL A C 1
ATOM 4729 O O . VAL A 1 590 ? 11.794 -40.985 -17.006 1.00 80.31 590 VAL A O 1
ATOM 4732 N N . ARG A 1 591 ? 10.303 -42.453 -17.739 1.00 79.38 591 ARG A N 1
ATOM 4733 C CA . ARG A 1 591 ? 10.754 -42.337 -19.128 1.00 79.38 591 ARG A CA 1
ATOM 4734 C C . ARG A 1 591 ? 10.598 -40.886 -19.641 1.00 79.38 591 ARG A C 1
ATOM 4736 O O . ARG A 1 591 ? 9.455 -40.438 -19.757 1.00 79.38 591 ARG A O 1
ATOM 4743 N N . PRO A 1 592 ? 11.694 -40.194 -20.008 1.00 81.44 592 PRO A N 1
ATOM 4744 C CA . PRO A 1 592 ? 11.633 -38.833 -20.539 1.00 81.44 592 PRO A CA 1
ATOM 4745 C C . PRO A 1 592 ? 10.937 -38.791 -21.903 1.00 81.44 592 PRO A C 1
ATOM 4747 O O . PRO A 1 592 ? 11.044 -39.730 -22.701 1.00 81.44 592 PRO A O 1
ATOM 4750 N N . LEU A 1 593 ? 10.238 -37.686 -22.189 1.00 79.19 593 LEU A N 1
ATOM 4751 C CA . LEU A 1 593 ? 9.612 -37.452 -23.497 1.00 79.19 593 LEU A CA 1
ATOM 4752 C C . LEU A 1 593 ? 10.587 -36.912 -24.555 1.00 79.19 593 LEU A C 1
ATOM 4754 O O . LEU A 1 593 ? 10.272 -36.982 -25.745 1.00 79.19 593 LEU A O 1
ATOM 4758 N N . ILE A 1 594 ? 11.750 -36.377 -24.162 1.00 75.88 594 ILE A N 1
ATOM 4759 C CA . ILE A 1 594 ? 12.751 -35.900 -25.124 1.00 75.88 594 ILE A CA 1
ATOM 4760 C C . ILE A 1 594 ? 13.364 -37.102 -25.872 1.00 75.88 594 ILE A C 1
ATOM 4762 O O . ILE A 1 594 ? 13.925 -38.001 -25.235 1.00 75.88 594 ILE A O 1
ATOM 4766 N N . PRO A 1 595 ? 13.312 -37.132 -27.220 1.00 63.12 595 PRO A N 1
ATOM 4767 C CA . PRO A 1 595 ? 13.976 -38.166 -28.006 1.00 63.12 595 PRO A CA 1
ATOM 4768 C C . PRO A 1 595 ? 15.476 -38.208 -27.681 1.00 63.12 595 PRO A C 1
ATOM 4770 O O . PRO A 1 595 ? 16.136 -37.174 -27.705 1.00 63.12 595 PRO A O 1
ATOM 4773 N N . ASN A 1 596 ? 16.010 -39.403 -27.421 1.00 67.38 596 ASN A N 1
ATOM 4774 C CA . ASN A 1 596 ? 17.412 -39.689 -27.064 1.00 67.38 596 ASN A CA 1
ATOM 4775 C C . ASN A 1 596 ? 17.838 -39.436 -25.604 1.00 67.38 596 ASN A C 1
ATOM 4777 O O . ASN A 1 596 ? 18.974 -39.776 -25.276 1.00 67.38 596 ASN A O 1
ATOM 4781 N N . LEU A 1 597 ? 16.970 -38.939 -24.713 1.00 73.06 597 LEU A N 1
ATOM 4782 C CA . LEU A 1 597 ? 17.253 -38.966 -23.270 1.00 73.06 597 LEU A CA 1
ATOM 4783 C C . LEU A 1 597 ? 16.923 -40.350 -22.683 1.00 73.06 597 LEU A C 1
ATOM 4785 O O . LEU A 1 597 ? 15.926 -40.977 -23.049 1.00 73.06 597 LEU A O 1
ATOM 4789 N N . ARG A 1 598 ? 17.768 -40.840 -21.771 1.00 74.06 598 ARG A N 1
ATOM 4790 C CA . ARG A 1 598 ? 17.515 -42.056 -20.979 1.00 74.06 598 ARG A CA 1
ATOM 4791 C C . ARG A 1 598 ? 17.045 -41.662 -19.571 1.00 74.06 598 ARG A C 1
ATOM 4793 O O . ARG A 1 598 ? 17.403 -40.576 -19.122 1.00 74.06 598 ARG A O 1
ATOM 4800 N N . PRO A 1 599 ? 16.277 -42.512 -18.867 1.00 73.12 599 PRO A N 1
ATOM 4801 C CA . PRO A 1 599 ? 16.173 -42.405 -17.410 1.00 73.12 599 PRO A CA 1
ATOM 4802 C C . PRO A 1 599 ? 17.591 -42.382 -16.813 1.00 73.12 599 PRO A C 1
ATOM 4804 O O . PRO A 1 599 ? 18.458 -43.097 -17.324 1.00 73.12 599 PRO A O 1
ATOM 4807 N N . GLY A 1 600 ? 17.846 -41.508 -15.843 1.00 71.94 600 GLY A N 1
ATOM 4808 C CA . GLY A 1 600 ? 19.172 -41.349 -15.239 1.00 71.94 600 GLY A CA 1
ATOM 4809 C C . GLY A 1 6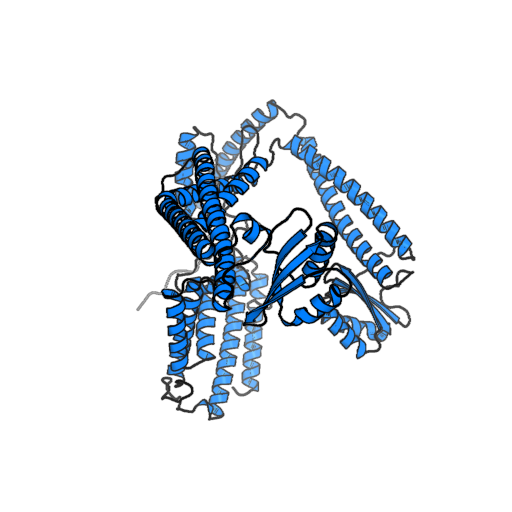00 ? 20.167 -40.571 -16.092 1.00 71.94 600 GLY A C 1
ATOM 4810 O O . GLY A 1 600 ? 21.375 -40.707 -15.925 1.00 71.94 600 GLY A O 1
ATOM 4811 N N . TRP A 1 601 ? 19.701 -39.744 -17.036 1.00 75.25 601 TRP A N 1
ATOM 4812 C CA . TRP A 1 601 ? 20.587 -38.982 -17.928 1.00 75.25 601 TRP A CA 1
ATOM 4813 C C . TRP A 1 601 ? 21.551 -38.038 -17.189 1.00 75.25 601 TRP A C 1
ATOM 4815 O O . TRP A 1 601 ? 22.586 -37.688 -17.749 1.00 75.25 601 TRP A O 1
ATOM 4825 N N . LEU A 1 602 ? 21.240 -37.640 -15.952 1.00 77.06 602 LEU A N 1
ATOM 4826 C CA . LEU A 1 602 ? 22.121 -36.838 -15.096 1.00 77.06 602 LEU A CA 1
ATOM 4827 C C . LEU A 1 602 ? 23.249 -37.649 -14.441 1.00 77.06 602 LEU A C 1
ATOM 4829 O O . LEU A 1 602 ? 24.254 -37.058 -14.048 1.00 77.06 602 LEU A O 1
ATOM 4833 N N . GLU A 1 603 ? 23.112 -38.973 -14.333 1.00 78.75 603 GLU A N 1
ATOM 4834 C CA . GLU A 1 603 ? 24.154 -39.853 -13.787 1.00 78.75 603 GLU A CA 1
ATOM 4835 C C . GLU A 1 603 ? 25.330 -40.021 -14.762 1.00 78.75 603 GLU A C 1
ATOM 4837 O O . GLU A 1 603 ? 26.462 -40.277 -14.348 1.00 78.75 603 GLU A O 1
ATOM 4842 N N . ASP A 1 604 ? 25.079 -39.842 -16.064 1.00 81.62 604 ASP A N 1
ATOM 4843 C CA . ASP A 1 604 ? 26.113 -39.836 -17.094 1.00 81.62 604 ASP A CA 1
ATOM 4844 C C . ASP A 1 604 ? 26.828 -38.468 -17.124 1.00 81.62 604 ASP A C 1
ATOM 4846 O O . ASP A 1 604 ? 26.182 -37.434 -17.351 1.00 81.62 604 ASP A O 1
ATOM 4850 N N . PRO A 1 605 ? 28.170 -38.422 -16.983 1.00 81.56 605 PRO A N 1
ATOM 4851 C CA . PRO A 1 605 ? 28.950 -37.202 -17.182 1.00 81.56 605 PRO A CA 1
ATOM 4852 C C . PRO A 1 605 ? 28.629 -36.471 -18.495 1.00 81.56 605 PRO A C 1
ATOM 4854 O O . PRO A 1 605 ? 28.667 -35.240 -18.539 1.00 81.56 605 PRO A O 1
ATOM 4857 N N . ALA A 1 606 ? 28.277 -37.198 -19.562 1.00 82.38 606 ALA A N 1
ATOM 4858 C CA . ALA A 1 606 ? 27.888 -36.598 -20.835 1.00 82.38 606 ALA A CA 1
ATOM 4859 C C . ALA A 1 606 ? 26.576 -35.798 -20.739 1.00 82.38 606 ALA A C 1
ATOM 4861 O O . ALA A 1 606 ? 26.464 -34.728 -21.345 1.00 82.38 606 ALA A O 1
ATOM 4862 N N . GLY A 1 607 ? 25.604 -36.273 -19.956 1.00 82.50 607 GLY A N 1
ATOM 4863 C CA . GLY A 1 607 ? 24.338 -35.578 -19.728 1.00 82.50 607 GLY A CA 1
ATOM 4864 C C . GLY A 1 607 ? 24.504 -34.335 -18.857 1.00 82.50 607 GLY A C 1
ATOM 4865 O O . GLY A 1 607 ? 23.969 -33.278 -19.195 1.00 82.50 607 GLY A O 1
ATOM 4866 N N . ALA A 1 608 ? 25.337 -34.407 -17.815 1.00 82.88 608 ALA A N 1
ATOM 4867 C CA . ALA A 1 608 ? 25.691 -33.240 -17.005 1.00 82.88 608 ALA A CA 1
ATOM 4868 C C . ALA A 1 608 ? 26.381 -32.142 -17.841 1.00 82.88 608 ALA A C 1
ATOM 4870 O O . ALA A 1 608 ? 26.028 -30.962 -17.753 1.00 82.88 608 ALA A O 1
ATOM 4871 N N . VAL A 1 609 ? 27.321 -32.522 -18.717 1.00 84.50 609 VAL A N 1
ATOM 4872 C CA . VAL A 1 609 ? 27.970 -31.586 -19.652 1.00 84.50 609 VAL A CA 1
ATOM 4873 C C . VAL A 1 609 ? 26.967 -31.018 -20.660 1.00 84.50 609 VAL A C 1
ATOM 4875 O O . VAL A 1 609 ? 27.019 -29.827 -20.968 1.00 84.50 609 VAL A O 1
ATOM 4878 N N . TRP A 1 610 ? 26.030 -31.827 -21.160 1.00 83.94 610 TRP A N 1
ATOM 4879 C CA . TRP A 1 610 ? 24.976 -31.360 -22.063 1.00 83.94 610 TRP A CA 1
ATOM 4880 C C . TRP A 1 610 ? 24.042 -30.338 -21.394 1.00 83.94 610 TRP A C 1
ATOM 4882 O O . TRP A 1 610 ? 23.737 -29.303 -21.998 1.00 83.94 610 TRP A O 1
ATOM 4892 N N . LEU A 1 611 ? 23.648 -30.567 -20.136 1.00 85.38 611 LEU A N 1
ATOM 4893 C CA . LEU A 1 611 ? 22.861 -29.611 -19.351 1.00 85.38 611 LEU A CA 1
ATOM 4894 C C . LEU A 1 611 ? 23.612 -28.290 -19.179 1.00 85.38 611 LEU A C 1
ATOM 4896 O O . LEU A 1 611 ? 23.049 -27.224 -19.432 1.00 85.38 611 LEU A O 1
ATOM 4900 N N . LEU A 1 612 ? 24.893 -28.358 -18.806 1.00 85.81 612 LEU A N 1
ATOM 4901 C CA . LEU A 1 612 ? 25.735 -27.177 -18.633 1.00 85.81 612 LEU A CA 1
ATOM 4902 C C . LEU A 1 612 ? 25.864 -26.378 -19.940 1.00 85.81 612 LEU A C 1
ATOM 4904 O O . LEU A 1 612 ? 25.669 -25.163 -19.935 1.00 85.81 612 LEU A O 1
ATOM 4908 N N . LYS A 1 613 ? 26.122 -27.050 -21.072 1.00 85.12 613 LYS A N 1
ATOM 4909 C CA . LYS A 1 613 ? 26.164 -26.414 -22.402 1.00 85.12 613 LYS A CA 1
ATOM 4910 C C . LYS A 1 613 ? 24.838 -25.729 -22.738 1.00 85.12 613 LYS A C 1
ATOM 4912 O O . LYS A 1 613 ? 24.835 -24.588 -23.198 1.00 85.12 613 LYS A O 1
ATOM 4917 N N . THR A 1 614 ? 23.720 -26.398 -22.466 1.00 85.88 614 THR A N 1
ATOM 4918 C CA . THR A 1 614 ? 22.374 -25.864 -22.713 1.00 85.88 614 THR A CA 1
ATOM 4919 C C . THR A 1 614 ? 22.092 -24.632 -21.851 1.00 85.88 614 THR A C 1
ATOM 4921 O O . THR A 1 614 ? 21.594 -23.633 -22.366 1.00 85.88 614 THR A O 1
ATOM 4924 N N . ALA A 1 615 ? 22.471 -24.654 -20.570 1.00 88.50 615 ALA A N 1
ATOM 4925 C CA . ALA A 1 615 ? 22.317 -23.521 -19.659 1.00 88.50 615 ALA A CA 1
ATOM 4926 C C . ALA A 1 615 ? 23.156 -22.305 -20.093 1.00 88.50 615 ALA A C 1
ATOM 4928 O O . ALA A 1 615 ? 22.646 -21.184 -20.113 1.00 88.50 615 ALA A O 1
ATOM 4929 N N . ILE A 1 616 ? 24.413 -22.523 -20.504 1.00 88.25 616 ILE A N 1
ATOM 4930 C CA . ILE A 1 616 ? 25.291 -21.458 -21.018 1.00 88.25 616 ILE A CA 1
ATOM 4931 C C . ILE A 1 616 ? 24.709 -20.856 -22.302 1.00 88.25 616 ILE A C 1
ATOM 4933 O O . ILE A 1 616 ? 24.626 -19.634 -22.422 1.00 88.25 616 ILE A O 1
ATOM 4937 N N . PHE A 1 617 ? 24.268 -21.693 -23.246 1.00 88.00 617 PHE A N 1
ATOM 4938 C CA . PHE A 1 617 ? 23.664 -21.220 -24.493 1.00 88.00 617 PHE A CA 1
ATOM 4939 C C . PHE A 1 617 ? 22.380 -20.424 -24.238 1.00 88.00 617 PHE A C 1
ATOM 4941 O O . PHE A 1 617 ? 22.177 -19.361 -24.824 1.00 88.00 617 PHE A O 1
ATOM 4948 N N . PHE A 1 618 ? 21.533 -20.905 -23.329 1.00 90.06 618 PHE A N 1
ATOM 4949 C CA . PHE A 1 618 ? 20.308 -20.218 -22.946 1.00 90.06 618 PHE A CA 1
ATOM 4950 C C . PHE A 1 618 ? 20.600 -18.848 -22.313 1.00 90.06 618 PHE A C 1
ATOM 4952 O O . PHE A 1 618 ? 20.012 -17.851 -22.729 1.00 90.06 618 PHE A O 1
ATOM 4959 N N . GLY A 1 619 ? 21.560 -18.765 -21.385 1.00 91.12 619 GLY A N 1
ATOM 4960 C CA . GLY A 1 619 ? 21.983 -17.495 -20.785 1.00 91.12 619 GLY A CA 1
ATOM 4961 C C . GLY A 1 619 ? 22.568 -16.517 -21.810 1.00 91.12 619 GLY A C 1
ATOM 4962 O O . GLY A 1 619 ? 22.204 -15.341 -21.829 1.00 91.12 619 GLY A O 1
ATOM 4963 N N . ALA A 1 620 ? 23.409 -17.003 -22.727 1.00 90.94 620 ALA A N 1
ATOM 4964 C CA . ALA A 1 620 ? 23.931 -16.203 -23.833 1.00 90.94 620 ALA A CA 1
ATOM 4965 C C . ALA A 1 620 ? 22.810 -15.649 -24.729 1.00 90.94 620 ALA A C 1
ATOM 4967 O O . ALA A 1 620 ? 22.811 -14.463 -25.063 1.00 90.94 620 ALA A O 1
ATOM 4968 N N . ALA A 1 621 ? 21.824 -16.481 -25.079 1.00 91.44 621 ALA A N 1
ATOM 4969 C CA . ALA A 1 621 ? 20.676 -16.064 -25.877 1.00 91.44 621 ALA A CA 1
ATOM 4970 C C . ALA A 1 621 ? 19.838 -14.983 -25.171 1.00 91.44 621 ALA A C 1
ATOM 4972 O O . ALA A 1 621 ? 19.382 -14.043 -25.821 1.00 91.44 621 ALA A O 1
ATOM 4973 N N . GLN A 1 622 ? 19.670 -15.070 -23.847 1.00 92.00 622 GLN A N 1
ATOM 4974 C CA . GLN A 1 622 ? 18.971 -14.047 -23.061 1.00 92.00 622 GLN A CA 1
ATOM 4975 C C . GLN A 1 622 ? 19.710 -12.706 -23.054 1.00 92.00 622 GLN A C 1
ATOM 4977 O O . GLN A 1 622 ? 19.075 -11.663 -23.211 1.00 92.00 622 GLN A O 1
ATOM 4982 N N . ILE A 1 623 ? 21.039 -12.724 -22.917 1.00 91.62 623 ILE A N 1
ATOM 4983 C CA . ILE A 1 623 ? 21.863 -11.506 -22.964 1.00 91.62 623 ILE A CA 1
ATOM 4984 C C . ILE A 1 623 ? 21.756 -10.845 -24.343 1.00 91.62 623 ILE A C 1
ATOM 4986 O O . ILE A 1 623 ? 21.508 -9.643 -24.429 1.00 91.62 623 ILE A O 1
ATOM 4990 N N . ILE A 1 624 ? 21.858 -11.632 -25.421 1.00 91.94 624 ILE A N 1
ATOM 4991 C CA . ILE A 1 624 ? 21.699 -11.134 -26.796 1.00 91.94 624 ILE A CA 1
ATOM 4992 C C . ILE A 1 624 ? 20.305 -10.533 -26.998 1.00 91.94 624 ILE A C 1
ATOM 4994 O O . ILE A 1 624 ? 20.180 -9.469 -27.598 1.00 91.94 624 ILE A O 1
ATOM 4998 N N . LEU A 1 625 ? 19.257 -11.177 -26.476 1.00 92.31 625 LEU A N 1
ATOM 4999 C CA . LEU A 1 625 ? 17.895 -10.652 -26.548 1.00 92.31 625 LEU A CA 1
ATOM 5000 C C . LEU A 1 625 ? 17.760 -9.313 -25.807 1.00 92.31 625 LEU A C 1
ATOM 5002 O O . LEU A 1 625 ? 17.142 -8.392 -26.335 1.00 92.31 625 LEU A O 1
ATOM 5006 N N . GLY A 1 626 ? 18.366 -9.178 -24.624 1.00 90.56 626 GLY A N 1
ATOM 5007 C CA . GLY A 1 626 ? 18.398 -7.920 -23.874 1.00 90.56 626 GLY A CA 1
ATOM 5008 C C . GLY A 1 626 ? 19.091 -6.793 -24.645 1.00 90.56 626 GLY A C 1
ATOM 5009 O O . GLY A 1 626 ? 18.527 -5.709 -24.796 1.00 90.56 626 GLY A O 1
ATOM 5010 N N . MET A 1 627 ? 20.267 -7.071 -25.215 1.00 89.62 627 MET A N 1
ATOM 5011 C CA . MET A 1 627 ? 20.988 -6.116 -26.067 1.00 89.62 627 MET A CA 1
ATOM 5012 C C . MET A 1 627 ? 20.195 -5.762 -27.333 1.00 89.62 627 MET A C 1
ATOM 5014 O O . MET A 1 627 ? 20.164 -4.604 -27.740 1.00 89.62 627 MET A O 1
ATOM 5018 N N . ALA A 1 628 ? 19.490 -6.723 -27.939 1.00 90.19 628 ALA A N 1
ATOM 5019 C CA . ALA A 1 628 ? 18.648 -6.471 -29.109 1.00 90.19 628 ALA A CA 1
ATOM 5020 C C . ALA A 1 628 ? 17.464 -5.543 -28.788 1.00 90.19 628 ALA A C 1
ATOM 5022 O O . ALA A 1 628 ? 17.147 -4.659 -29.585 1.00 90.19 628 ALA A O 1
ATOM 5023 N N . ILE A 1 629 ? 16.832 -5.702 -27.618 1.00 89.44 629 ILE A N 1
ATOM 5024 C CA . ILE A 1 629 ? 15.769 -4.799 -27.145 1.00 89.44 629 ILE A CA 1
ATOM 5025 C C . ILE A 1 629 ? 16.334 -3.399 -26.887 1.00 89.44 629 ILE A C 1
ATOM 5027 O O . ILE A 1 629 ? 15.733 -2.416 -27.312 1.00 89.44 629 ILE A O 1
ATOM 5031 N N . SER A 1 630 ? 17.501 -3.303 -26.247 1.00 86.50 630 SER A N 1
ATOM 5032 C CA . SER A 1 630 ? 18.179 -2.024 -26.007 1.00 86.50 630 SER A CA 1
ATOM 5033 C C . SER A 1 630 ? 18.527 -1.317 -27.322 1.00 86.50 630 SER A C 1
ATOM 5035 O O . SER A 1 630 ? 18.132 -0.175 -27.527 1.00 86.50 630 SER A O 1
ATOM 5037 N N . THR A 1 631 ? 19.113 -2.034 -28.285 1.00 87.56 631 THR A N 1
ATOM 5038 C CA . THR A 1 631 ? 19.376 -1.524 -29.642 1.00 87.56 631 THR A CA 1
ATOM 5039 C C . THR A 1 631 ? 18.093 -1.026 -30.323 1.00 87.56 631 THR A C 1
ATOM 5041 O O . THR A 1 631 ? 18.087 0.011 -30.987 1.00 87.56 631 THR A O 1
ATOM 5044 N N . TRP A 1 632 ? 16.985 -1.759 -30.172 1.00 87.38 632 TRP A N 1
ATOM 5045 C CA . TRP A 1 632 ? 15.691 -1.368 -30.730 1.00 87.38 632 TRP A CA 1
ATOM 5046 C C . TRP A 1 632 ? 15.125 -0.102 -30.076 1.00 87.38 632 TRP A C 1
ATOM 5048 O O . TRP A 1 632 ? 14.548 0.734 -30.775 1.00 87.38 632 TRP A O 1
ATOM 5058 N N . ASN A 1 633 ? 15.304 0.059 -28.763 1.00 86.81 633 ASN A N 1
ATOM 5059 C CA . ASN A 1 633 ? 14.935 1.282 -28.057 1.00 86.81 633 ASN A CA 1
ATOM 5060 C C . ASN A 1 633 ? 15.730 2.479 -28.599 1.00 86.81 633 ASN A C 1
ATOM 5062 O O . ASN A 1 633 ? 15.110 3.467 -28.984 1.00 86.81 633 ASN A O 1
ATOM 5066 N N . GLU A 1 634 ? 17.054 2.384 -28.738 1.00 83.44 634 GLU A N 1
ATOM 5067 C CA . GLU A 1 634 ? 17.882 3.485 -29.270 1.00 83.44 634 GLU A CA 1
ATOM 5068 C C . GLU A 1 634 ? 17.494 3.870 -30.709 1.00 83.44 634 GLU A C 1
ATOM 5070 O O . GLU A 1 634 ? 17.338 5.045 -31.058 1.00 83.44 634 GLU A O 1
ATOM 5075 N N . LEU A 1 635 ? 17.203 2.871 -31.554 1.00 83.12 635 LEU A N 1
ATOM 5076 C CA . LEU A 1 635 ? 16.690 3.101 -32.911 1.00 83.12 635 LEU A CA 1
ATOM 5077 C C . LEU A 1 635 ? 15.356 3.863 -32.922 1.00 83.12 635 LEU A C 1
ATOM 5079 O O . LEU A 1 635 ? 15.105 4.642 -33.846 1.00 83.12 635 LEU A O 1
ATOM 5083 N N . ARG A 1 636 ? 14.498 3.643 -31.918 1.00 79.25 636 ARG A N 1
ATOM 5084 C CA . ARG A 1 636 ? 13.217 4.349 -31.758 1.00 79.25 636 ARG A CA 1
ATOM 5085 C C . ARG A 1 636 ? 13.387 5.777 -31.237 1.00 79.25 636 ARG A C 1
ATOM 5087 O O . ARG A 1 636 ? 12.596 6.636 -31.629 1.00 79.25 636 ARG A O 1
ATOM 5094 N N . HIS A 1 637 ? 14.397 6.038 -30.411 1.00 77.25 637 HIS A N 1
ATOM 5095 C CA . HIS A 1 637 ? 14.713 7.384 -29.917 1.00 77.25 637 HIS A CA 1
ATOM 5096 C C . HIS A 1 637 ? 15.325 8.268 -31.019 1.00 77.25 637 HIS A C 1
ATOM 5098 O O . HIS A 1 637 ? 15.040 9.468 -31.096 1.00 77.25 637 HIS A O 1
ATOM 5104 N N . GLY A 1 638 ? 15.998 7.653 -31.995 1.00 75.44 638 GLY A N 1
ATOM 5105 C CA . GLY A 1 638 ? 16.581 8.331 -33.156 1.00 75.44 638 GLY A CA 1
ATOM 5106 C C . GLY A 1 638 ? 18.104 8.435 -33.093 1.00 75.44 638 GLY A C 1
ATOM 5107 O O . GLY A 1 638 ? 18.713 8.905 -34.058 1.00 75.44 638 GLY A O 1
ATOM 5108 N N . ASP A 1 639 ? 18.713 7.917 -32.029 1.00 77.44 639 ASP A N 1
ATOM 5109 C CA . ASP A 1 639 ? 20.147 7.958 -31.759 1.00 77.44 639 ASP A CA 1
ATOM 5110 C C . ASP A 1 639 ? 20.867 6.797 -32.452 1.00 77.44 639 ASP A C 1
ATOM 5112 O O . ASP A 1 639 ? 21.333 5.817 -31.873 1.00 77.44 639 ASP A O 1
ATOM 5116 N N . ARG A 1 640 ? 20.949 6.905 -33.783 1.00 78.62 640 ARG A N 1
ATOM 5117 C CA . ARG A 1 640 ? 21.525 5.866 -34.658 1.00 78.62 640 ARG A CA 1
ATOM 5118 C C . ARG A 1 640 ? 22.991 5.559 -34.354 1.00 78.62 640 ARG A C 1
ATOM 5120 O O . ARG A 1 640 ? 23.430 4.438 -34.596 1.00 78.62 640 ARG A O 1
ATOM 5127 N N . ALA A 1 641 ? 23.743 6.550 -33.876 1.00 79.06 641 ALA A N 1
ATOM 5128 C CA . ALA A 1 641 ? 25.142 6.371 -33.501 1.00 79.06 641 ALA A CA 1
ATOM 5129 C C . ALA A 1 641 ? 25.267 5.456 -32.276 1.00 79.06 641 ALA A C 1
ATOM 5131 O O . ALA A 1 641 ? 26.087 4.540 -32.280 1.00 79.06 641 ALA A O 1
ATOM 5132 N N . GLU A 1 642 ? 24.404 5.657 -31.283 1.00 77.88 642 GLU A N 1
ATOM 5133 C CA . GLU A 1 642 ? 24.381 4.878 -30.049 1.00 77.88 642 GLU A CA 1
ATOM 5134 C C . GLU A 1 642 ? 23.893 3.450 -30.320 1.00 77.88 642 GLU A C 1
ATOM 5136 O O . GLU A 1 642 ? 24.583 2.488 -29.991 1.00 77.88 642 GLU A O 1
ATOM 5141 N N . ALA A 1 643 ? 22.825 3.291 -31.108 1.00 80.12 643 ALA A N 1
ATOM 5142 C CA . ALA A 1 643 ? 22.345 1.976 -31.541 1.00 80.12 643 ALA A CA 1
ATOM 5143 C C . ALA A 1 643 ? 23.408 1.124 -32.275 1.00 80.12 643 ALA A C 1
ATOM 5145 O O . ALA A 1 643 ? 23.402 -0.108 -32.183 1.00 80.12 643 ALA A O 1
ATOM 5146 N N . LEU A 1 644 ? 24.311 1.757 -33.034 1.00 83.38 644 LEU A N 1
ATOM 5147 C CA . LEU A 1 644 ? 25.348 1.061 -33.802 1.00 83.38 644 LEU A CA 1
ATOM 5148 C C . LEU A 1 644 ? 26.617 0.795 -32.985 1.00 83.38 644 LEU A C 1
ATOM 5150 O O . LEU A 1 644 ? 27.149 -0.314 -33.052 1.00 83.38 644 LEU A O 1
ATOM 5154 N N . LEU A 1 645 ? 27.113 1.798 -32.255 1.00 83.69 645 LEU A N 1
ATOM 5155 C CA . LEU A 1 645 ? 28.460 1.800 -31.671 1.00 83.69 645 LEU A CA 1
ATOM 5156 C C . LEU A 1 645 ? 28.489 1.558 -30.158 1.00 83.69 645 LEU A C 1
ATOM 5158 O O . LEU A 1 645 ? 29.566 1.299 -29.621 1.00 83.69 645 LEU A O 1
ATOM 5162 N N . ALA A 1 646 ? 27.353 1.629 -29.461 1.00 81.38 646 ALA A N 1
ATOM 5163 C CA . ALA A 1 646 ? 27.332 1.407 -28.022 1.00 81.38 646 ALA A CA 1
ATOM 5164 C C . ALA A 1 646 ? 27.635 -0.051 -27.644 1.00 81.38 646 ALA A C 1
ATOM 5166 O O . ALA A 1 646 ? 27.414 -0.997 -28.407 1.00 81.38 646 ALA A O 1
ATOM 5167 N N . HIS A 1 647 ? 28.077 -0.234 -26.398 1.00 78.12 647 HIS A N 1
ATOM 5168 C CA . HIS A 1 647 ? 28.344 -1.540 -25.788 1.00 78.12 647 HIS A CA 1
ATOM 5169 C C . HIS A 1 647 ? 27.083 -2.414 -25.639 1.00 78.12 647 HIS A C 1
ATOM 5171 O O . HIS A 1 647 ? 27.195 -3.630 -25.530 1.00 78.12 647 HIS A O 1
ATOM 5177 N N . HIS A 1 648 ? 25.895 -1.806 -25.646 1.00 77.25 648 HIS A N 1
ATOM 5178 C CA . HIS A 1 648 ? 24.590 -2.477 -25.669 1.00 77.25 648 HIS A CA 1
ATOM 5179 C C . HIS A 1 648 ? 23.930 -2.451 -27.066 1.00 77.25 648 HIS A C 1
ATOM 5181 O O . HIS A 1 648 ? 22.836 -2.986 -27.243 1.00 77.25 648 HIS A O 1
ATOM 5187 N N . GLY A 1 649 ? 24.601 -1.834 -28.046 1.00 84.94 649 GLY A N 1
ATOM 5188 C CA . GLY A 1 649 ? 24.186 -1.740 -29.443 1.00 84.94 649 GLY A CA 1
ATOM 5189 C C . GLY A 1 649 ? 24.652 -2.927 -30.296 1.00 84.94 649 GLY A C 1
ATOM 5190 O O . GLY A 1 649 ? 25.140 -3.946 -29.795 1.00 84.94 649 GLY A O 1
ATOM 5191 N N . LEU A 1 650 ? 24.573 -2.776 -31.621 1.00 87.00 650 LEU A N 1
ATOM 5192 C CA . LEU A 1 650 ? 24.991 -3.807 -32.587 1.00 87.00 650 LEU A CA 1
ATOM 5193 C C . LEU A 1 650 ? 26.468 -4.207 -32.446 1.00 87.00 650 LEU A C 1
ATOM 5195 O O . LEU A 1 650 ? 26.790 -5.393 -32.551 1.00 87.00 650 LEU A O 1
ATOM 5199 N N . ALA A 1 651 ? 27.357 -3.245 -32.179 1.00 87.81 651 ALA A N 1
ATOM 5200 C CA . ALA A 1 651 ? 28.769 -3.520 -31.917 1.00 87.81 651 ALA A CA 1
ATOM 5201 C C . ALA A 1 651 ? 28.963 -4.401 -30.671 1.00 87.81 651 ALA A C 1
ATOM 5203 O O . ALA A 1 651 ? 29.747 -5.350 -30.706 1.00 87.81 651 ALA A O 1
ATOM 5204 N N . GLY A 1 652 ? 28.205 -4.136 -29.602 1.00 88.00 652 GLY A N 1
ATOM 5205 C CA . GLY A 1 652 ? 28.186 -4.953 -28.389 1.00 88.00 652 GLY A CA 1
ATOM 5206 C C . GLY A 1 652 ? 27.736 -6.390 -28.642 1.00 88.00 652 GLY A C 1
ATOM 5207 O O . GLY A 1 652 ? 28.411 -7.331 -28.226 1.00 88.00 652 GLY A O 1
ATOM 5208 N N . ILE A 1 653 ? 26.652 -6.570 -29.404 1.00 90.50 653 ILE A N 1
ATOM 5209 C CA . ILE A 1 653 ? 26.151 -7.897 -29.800 1.00 90.50 653 ILE A CA 1
ATOM 5210 C C . ILE A 1 653 ? 27.213 -8.663 -30.600 1.00 90.50 653 ILE A C 1
ATOM 5212 O O . ILE A 1 653 ? 27.469 -9.835 -30.322 1.00 90.50 653 ILE A O 1
ATOM 5216 N N . ALA A 1 654 ? 27.854 -8.008 -31.573 1.00 90.81 654 ALA A N 1
ATOM 5217 C CA . ALA A 1 654 ? 28.900 -8.622 -32.388 1.00 90.81 654 ALA A CA 1
ATOM 5218 C C . ALA A 1 654 ? 30.129 -9.014 -31.551 1.00 90.81 654 ALA A C 1
ATOM 5220 O O . ALA A 1 654 ? 30.652 -10.118 -31.712 1.00 90.81 654 ALA A O 1
ATOM 5221 N N . ALA A 1 655 ? 30.558 -8.149 -30.626 1.00 90.75 655 ALA A N 1
ATOM 5222 C CA . ALA A 1 655 ? 31.664 -8.429 -29.715 1.00 90.75 655 ALA A CA 1
ATOM 5223 C C . ALA A 1 655 ? 31.347 -9.603 -28.775 1.00 90.75 655 ALA A C 1
ATOM 5225 O O . ALA A 1 655 ? 32.168 -10.507 -28.616 1.00 90.75 655 ALA A O 1
ATOM 5226 N N . PHE A 1 656 ? 30.142 -9.632 -28.202 1.00 91.25 656 PHE A N 1
ATOM 5227 C CA . PHE A 1 656 ? 29.695 -10.704 -27.315 1.00 91.25 656 PHE A CA 1
ATOM 5228 C C . PHE A 1 656 ? 29.588 -12.051 -28.042 1.00 91.25 656 PHE A C 1
ATOM 5230 O O . PHE A 1 656 ? 30.084 -13.063 -27.547 1.00 91.25 656 PHE A O 1
ATOM 5237 N N . LEU A 1 657 ? 29.018 -12.064 -29.253 1.00 90.06 657 LEU A N 1
ATOM 5238 C CA . LEU A 1 657 ? 28.990 -13.251 -30.111 1.00 90.06 657 LEU A CA 1
ATOM 5239 C C . LEU A 1 657 ? 30.403 -13.725 -30.465 1.00 90.06 657 LEU A C 1
ATOM 5241 O O . LEU A 1 657 ? 30.682 -14.918 -30.369 1.00 90.06 657 LEU A O 1
ATOM 5245 N N . GLY A 1 658 ? 31.305 -12.809 -30.829 1.00 90.12 658 GLY A N 1
ATOM 5246 C CA . GLY A 1 658 ? 32.704 -13.131 -31.115 1.00 90.12 658 GLY A CA 1
ATOM 5247 C C . GLY A 1 658 ? 33.415 -13.760 -29.916 1.00 90.12 658 GLY A C 1
ATOM 5248 O O . GLY A 1 658 ? 34.097 -14.777 -30.065 1.00 90.12 658 GLY A O 1
ATOM 5249 N N . PHE A 1 659 ? 33.200 -13.214 -28.716 1.00 89.50 659 PHE A N 1
ATOM 5250 C CA . PHE A 1 659 ? 33.733 -13.768 -27.473 1.00 89.50 659 PHE A CA 1
ATOM 5251 C C . PHE A 1 659 ? 33.196 -15.178 -27.200 1.00 89.50 659 PHE A C 1
ATOM 5253 O O . PHE A 1 659 ? 33.982 -16.093 -26.960 1.00 89.50 659 PHE A O 1
ATOM 5260 N N . ILE A 1 660 ? 31.879 -15.383 -27.303 1.00 88.94 660 ILE A N 1
ATOM 5261 C CA . ILE A 1 660 ? 31.251 -16.692 -27.081 1.00 88.94 660 ILE A CA 1
ATOM 5262 C C . ILE A 1 660 ? 31.743 -17.732 -28.087 1.00 88.94 660 ILE A C 1
ATOM 5264 O O . ILE A 1 660 ? 32.085 -18.843 -27.694 1.00 88.94 660 ILE A O 1
ATOM 5268 N N . LEU A 1 661 ? 31.801 -17.387 -29.375 1.00 87.44 661 LEU A N 1
ATOM 5269 C CA . LEU A 1 661 ? 32.275 -18.302 -30.415 1.00 87.44 661 LEU A CA 1
ATOM 5270 C C . LEU A 1 661 ? 33.742 -18.684 -30.192 1.00 87.44 661 LEU A C 1
ATOM 5272 O O . LEU A 1 661 ? 34.100 -19.849 -30.345 1.00 87.44 661 LEU A O 1
ATOM 5276 N N . THR A 1 662 ? 34.573 -17.728 -29.771 1.00 88.75 662 THR A N 1
ATOM 5277 C CA . THR A 1 662 ? 35.978 -17.989 -29.423 1.00 88.75 662 THR A CA 1
ATOM 5278 C C . THR A 1 662 ? 36.085 -18.893 -28.196 1.00 88.75 662 THR A C 1
ATOM 5280 O O . THR A 1 662 ? 36.862 -19.847 -28.202 1.00 88.75 662 THR A O 1
ATOM 5283 N N . ALA A 1 663 ? 35.278 -18.642 -27.163 1.00 84.31 663 ALA A N 1
ATOM 5284 C CA . ALA A 1 663 ? 35.234 -19.466 -25.961 1.00 84.31 663 ALA A CA 1
ATOM 5285 C C . ALA A 1 663 ? 34.774 -20.900 -26.270 1.00 84.31 663 ALA A C 1
ATOM 5287 O O . ALA A 1 663 ? 35.399 -21.851 -25.805 1.00 84.31 663 ALA A O 1
ATOM 5288 N N . PHE A 1 664 ? 33.738 -21.075 -27.096 1.00 83.06 664 PHE A N 1
ATOM 5289 C CA . PHE A 1 664 ? 33.283 -22.399 -27.524 1.00 83.06 664 PHE A CA 1
ATOM 5290 C C . PHE A 1 664 ? 34.315 -23.120 -28.385 1.00 83.06 664 PHE A C 1
ATOM 5292 O O . PHE A 1 664 ? 34.555 -24.304 -28.163 1.00 83.06 664 PHE A O 1
ATOM 5299 N N . HIS A 1 665 ? 34.990 -22.406 -29.289 1.00 85.81 665 HIS A N 1
ATOM 5300 C CA . HIS A 1 665 ? 36.087 -22.973 -30.066 1.00 85.81 665 HIS A CA 1
ATOM 5301 C C . HIS A 1 665 ? 37.231 -23.463 -29.165 1.00 85.81 665 HIS A C 1
ATOM 5303 O O . HIS A 1 665 ? 37.711 -24.582 -29.335 1.00 85.81 665 HIS A O 1
ATOM 5309 N N . PHE A 1 666 ? 37.632 -22.666 -28.169 1.00 81.12 666 PHE A N 1
ATOM 5310 C CA . PHE A 1 666 ? 38.691 -23.028 -27.223 1.00 81.12 666 PHE A CA 1
ATOM 5311 C C . PHE A 1 666 ? 38.304 -24.205 -26.315 1.00 81.12 666 PHE A C 1
ATOM 5313 O O . PHE A 1 666 ? 39.133 -25.059 -26.014 1.00 81.12 666 PHE A O 1
ATOM 5320 N N . LEU A 1 667 ? 37.035 -24.276 -25.905 1.00 74.81 667 LEU A N 1
ATOM 5321 C CA . LEU A 1 667 ? 36.489 -25.367 -25.094 1.00 74.81 667 LEU A CA 1
ATOM 5322 C C . LEU A 1 667 ? 36.167 -26.634 -25.911 1.00 74.81 667 LEU A C 1
ATOM 5324 O O . LEU A 1 667 ? 35.743 -27.631 -25.327 1.00 74.81 667 LEU A O 1
ATOM 5328 N N . GLY A 1 668 ? 36.351 -26.612 -27.238 1.00 66.31 668 GLY A N 1
ATOM 5329 C CA . GLY A 1 668 ? 36.049 -27.738 -28.128 1.00 66.31 668 GLY A CA 1
ATOM 5330 C C . GLY A 1 668 ? 34.563 -28.117 -28.153 1.00 66.31 668 GLY A C 1
ATOM 5331 O O . GLY A 1 668 ? 34.236 -29.303 -28.243 1.00 66.31 668 GLY A O 1
ATOM 5332 N N . VAL A 1 669 ? 33.673 -27.129 -27.988 1.00 60.84 669 VAL A N 1
ATOM 5333 C CA . VAL A 1 669 ? 32.209 -27.302 -27.917 1.00 60.84 669 VAL A CA 1
ATOM 5334 C C . VAL A 1 669 ? 31.555 -27.282 -29.282 1.00 60.84 669 VAL A C 1
ATOM 5336 O O . VAL A 1 669 ? 31.926 -26.421 -30.108 1.00 60.84 669 VAL A O 1
#

pLDDT: mean 78.11, std 13.47, range [27.34, 94.94]

Secondary structure (DSSP, 8-state):
---------------HHHHHHHHHHHHHHHHHHHHHHHHHHHHHHHHHHTT-SSHHHHHHHHHHHHHHHHHHHHHHHHHHHHHHHHHHHHHTT-SBPPPPEE-SSEEEEEEEEEGGGHHHHHHHHHTTT-EEEEEEEETTEEEEEEEEETTSHHHHHHHHHTS--EE-PPPTTS-SBHHHHHHHHHHHHHHHHHHHHHHHHHHHHHHHHHH--EEPPTHHHHHHHHHHHHHHHHHHHHT----TT-----HHHHHHHHHHHHHHHHHHHHHHHHHHHHHHHHHHHHHHHHHHHHTT--B---EE-SSEEEEEEEEEGGGHHHHHHHHTTS-EEEEEEEEETTEEEEEEEEEHHHHHHHHHHHHHTT-EE-HHHHHHH-SBHHHHHHHHHHHHHHHHHHHHHHHHHHHHHHHHHHHHHHHHHHHHHHHHHHHHHHHTSEE-SS-EE------GGGHHHHHHHHHHHHHHTTT-------PPPSSS-PPP-----TTTTTTHHHHTTT-PPPTTS--THHHHHHHHHHHHHHHS--HHHHHHHHHHHHHHHHT--SEETTEEHHHHHHHHHHHHHHHHHHHHHHTEETTEE---SSTTPPTTTTTSHHHHHHHHHHHHHHHHHHHHHHHHHHHHHHHHHT-HHHHHHSTTSHHHHHHHHHHHHHHHHHTT-